Protein AF-0000000084943112 (afdb_homodimer)

Solvent-accessible surface area (backbone atoms only — not comparable to full-atom values): 21525 Å² total; per-residue (Å²): 88,54,39,65,51,36,35,39,49,42,51,51,49,50,42,55,72,47,22,72,34,68,64,53,42,39,44,71,73,56,63,49,53,71,65,59,50,51,32,38,61,69,67,76,38,84,74,54,70,71,45,49,50,56,57,50,65,76,37,45,71,48,45,45,46,49,47,51,51,49,10,54,41,13,54,76,34,66,77,33,38,75,39,42,49,58,51,50,53,50,48,50,51,41,45,51,57,57,46,68,73,44,88,56,45,48,78,44,80,41,72,56,71,80,45,91,87,43,34,40,72,63,33,23,31,43,36,41,34,39,48,61,89,40,84,91,60,51,44,40,48,75,48,77,37,71,78,46,54,63,77,76,49,41,88,40,73,63,28,48,49,46,42,70,62,26,62,67,54,44,45,50,55,52,47,57,66,54,66,67,70,60,68,77,70,80,73,74,76,76,75,80,124,88,53,38,63,50,36,36,40,49,41,51,51,50,53,42,55,72,46,22,72,36,70,63,53,42,39,44,73,72,58,63,49,52,70,66,58,51,52,32,37,59,70,67,75,38,85,75,54,71,71,46,48,50,58,58,50,65,77,36,46,71,49,44,44,45,50,46,50,52,50,10,54,42,14,55,76,34,66,77,34,39,75,40,41,49,59,50,49,52,50,48,51,51,40,45,50,56,56,45,68,74,44,88,57,44,47,79,44,80,41,72,56,71,80,45,91,87,44,33,40,71,61,33,24,31,42,36,40,34,39,48,60,88,40,86,89,59,53,45,41,48,75,48,77,37,71,80,47,55,62,75,77,50,41,89,42,73,62,27,49,49,45,42,69,63,28,62,66,55,43,47,51,54,54,46,57,66,56,66,65,70,59,69,77,70,79,72,73,76,75,77,78,124

Secondary structure (DSSP, 8-state):
--HHHHHHHHHHHHHHHHBS-HHHHHHHTS---HHHHHHHHTTSSPPPHHHHHHHHTTS-HHHHHHHHHHHHHHTT-HHHHH-HHHHHHHHHHHHHHHHHTSTTEEEEEEEPP--TTTB-SSEEEEEEEE-SS-GGG-EEEEEEEES--HHHH-SSHHHHHHHHH-HHHHHHHHHHHHGGG------------/--HHHHHHHHHHHHHHHHBS-HHHHHHHTS---HHHHHHHHTTSSPPPHHHHHHHHTTS-HHHHHHHHHHHHHHTT-HHHHH-HHHHHHHHHHHHHHHHHTSTTEEEEEEEPP--TTTB-SSEEEEEEEE-SS-GGG-EEEEEEEES--HHHH-SSHHHHHHHHH-HHHHHHHHHHHHTT-------------

Structure (mmCIF, N/CA/C/O backbone):
data_AF-0000000084943112-model_v1
#
loop_
_entity.id
_entity.type
_entity.pdbx_description
1 polymer 'HTH cro/C1-type domain-containing protein'
#
loop_
_atom_site.group_PDB
_atom_site.id
_atom_site.type_symbol
_atom_site.label_atom_id
_atom_site.label_alt_id
_atom_site.label_comp_id
_atom_site.label_asym_id
_atom_site.label_entity_id
_atom_site.label_seq_id
_atom_site.pdbx_PDB_ins_code
_atom_site.Cartn_x
_atom_site.Cartn_y
_atom_site.Cartn_z
_atom_site.occupancy
_atom_site.B_iso_or_equiv
_atom_site.auth_seq_id
_atom_site.auth_comp_id
_atom_site.auth_asym_id
_atom_site.auth_atom_id
_atom_site.pdbx_PDB_model_num
ATOM 1 N N . MET A 1 1 ? -3.369 -0.743 21.656 1 90.25 1 MET A N 1
ATOM 2 C CA . MET A 1 1 ? -4.16 0.123 20.797 1 90.25 1 MET A CA 1
ATOM 3 C C . MET A 1 1 ? -4.715 -0.659 19.609 1 90.25 1 MET A C 1
ATOM 5 O O . MET A 1 1 ? -4.016 -1.49 19.016 1 90.25 1 MET A O 1
ATOM 9 N N . LYS A 1 2 ? -5.93 -0.392 19.281 1 91.62 2 LYS A N 1
ATOM 10 C CA . LYS A 1 2 ? -6.523 -1.074 18.141 1 91.62 2 LYS A CA 1
ATOM 11 C C . LYS A 1 2 ? -6.031 -0.476 16.828 1 91.62 2 LYS A C 1
ATOM 13 O O . LYS A 1 2 ? -5.676 0.704 16.766 1 91.62 2 LYS A O 1
ATOM 18 N N . MET A 1 3 ? -6.07 -1.347 15.797 1 93.44 3 MET A N 1
ATOM 19 C CA . MET A 1 3 ? -5.602 -0.949 14.477 1 93.44 3 MET A CA 1
ATOM 20 C C . MET A 1 3 ? -6.328 0.305 13.992 1 93.44 3 MET A C 1
ATOM 22 O O . MET A 1 3 ? -5.695 1.24 13.5 1 93.44 3 MET A O 1
ATOM 26 N N . HIS A 1 4 ? -7.57 0.314 14.234 1 94.44 4 HIS A N 1
ATOM 27 C CA . HIS A 1 4 ? -8.359 1.449 13.766 1 94.44 4 HIS A CA 1
ATOM 28 C C . HIS A 1 4 ? -7.953 2.732 14.484 1 94.44 4 HIS A C 1
ATOM 30 O O . HIS A 1 4 ? -7.855 3.793 13.859 1 94.44 4 HIS A O 1
ATOM 36 N N . GLU A 1 5 ? -7.711 2.689 15.711 1 96.69 5 GLU A N 1
ATOM 37 C CA . GLU A 1 5 ? -7.312 3.857 16.5 1 96.69 5 GLU A CA 1
ATOM 38 C C . GLU A 1 5 ? -5.992 4.434 15.992 1 96.69 5 GLU A C 1
ATOM 40 O O . GLU A 1 5 ? -5.867 5.648 15.82 1 96.69 5 GLU A O 1
ATOM 45 N N . ALA A 1 6 ? -5.082 3.545 15.812 1 97.31 6 ALA A N 1
ATOM 46 C CA . ALA A 1 6 ? -3.783 3.977 15.297 1 97.31 6 ALA A CA 1
ATOM 47 C C . ALA A 1 6 ? -3.918 4.602 13.914 1 97.31 6 ALA A C 1
ATOM 49 O O . ALA A 1 6 ? -3.318 5.645 13.633 1 97.31 6 ALA A O 1
ATOM 50 N N . PHE A 1 7 ? -4.707 4.008 13.117 1 97.81 7 PHE A N 1
ATOM 51 C CA . PHE A 1 7 ? -4.934 4.496 11.766 1 97.81 7 PHE A CA 1
ATOM 52 C C . PHE A 1 7 ? -5.555 5.887 11.789 1 97.81 7 PHE A C 1
ATOM 54 O O . PHE A 1 7 ? -5.137 6.773 11.039 1 97.81 7 PHE A O 1
ATOM 61 N N . VAL A 1 8 ? -6.457 6.027 12.602 1 97.81 8 VAL A N 1
ATOM 62 C CA . VAL A 1 8 ? -7.156 7.305 12.727 1 97.81 8 VAL A CA 1
ATOM 63 C C . VAL A 1 8 ? -6.164 8.398 13.109 1 97.81 8 VAL A C 1
ATOM 65 O O . VAL A 1 8 ? -6.199 9.5 12.547 1 97.81 8 VAL A O 1
ATOM 68 N N . LEU A 1 9 ? -5.32 8.102 13.992 1 97 9 LEU A N 1
ATOM 69 C CA . LEU A 1 9 ? -4.336 9.086 14.422 1 97 9 LEU A CA 1
ATOM 70 C C . LEU A 1 9 ? -3.457 9.523 13.25 1 97 9 LEU A C 1
ATOM 72 O O . LEU A 1 9 ? -3.148 10.711 13.109 1 97 9 LEU A O 1
ATOM 76 N N . ILE A 1 10 ? -3.1 8.625 12.398 1 97.62 10 ILE A N 1
ATOM 77 C CA . ILE A 1 10 ? -2.26 8.93 11.25 1 97.62 10 ILE A CA 1
ATOM 78 C C . ILE A 1 10 ? -3.045 9.766 10.242 1 97.62 10 ILE A C 1
ATOM 80 O O . ILE A 1 10 ? -2.523 10.742 9.695 1 97.62 10 ILE A O 1
ATOM 84 N N . VAL A 1 11 ? -4.309 9.383 10.07 1 98 11 VAL A N 1
ATOM 85 C CA . VAL A 1 11 ? -5.164 10.117 9.141 1 98 11 VAL A CA 1
ATOM 86 C C . VAL A 1 11 ? -5.355 11.547 9.641 1 98 11 VAL A C 1
ATOM 88 O O . VAL A 1 11 ? -5.234 12.5 8.867 1 98 11 VAL A O 1
ATOM 91 N N . VAL A 1 12 ? -5.602 11.695 10.883 1 96.62 12 VAL A N 1
ATOM 92 C CA . VAL A 1 12 ? -5.824 13.016 11.461 1 96.62 12 VAL A CA 1
ATOM 93 C C . VAL A 1 12 ? -4.559 13.859 11.328 1 96.62 12 VAL A C 1
ATOM 95 O O . VAL A 1 12 ? -4.633 15.055 11.023 1 96.62 12 VAL A O 1
ATOM 98 N N . ASN A 1 13 ? -3.475 13.273 11.555 1 94.5 13 ASN A N 1
ATOM 99 C CA . ASN A 1 13 ? -2.219 13.984 11.359 1 94.5 13 ASN A CA 1
ATOM 100 C C . ASN A 1 13 ? -2.07 14.469 9.914 1 94.5 13 ASN A C 1
ATOM 102 O O . ASN A 1 13 ? -1.649 15.602 9.68 1 94.5 13 ASN A O 1
ATOM 106 N N . ALA A 1 14 ? -2.395 13.609 8.961 1 95.44 14 ALA A N 1
ATOM 107 C CA . ALA A 1 14 ? -2.322 13.984 7.555 1 95.44 14 ALA A CA 1
ATOM 108 C C . ALA A 1 14 ? -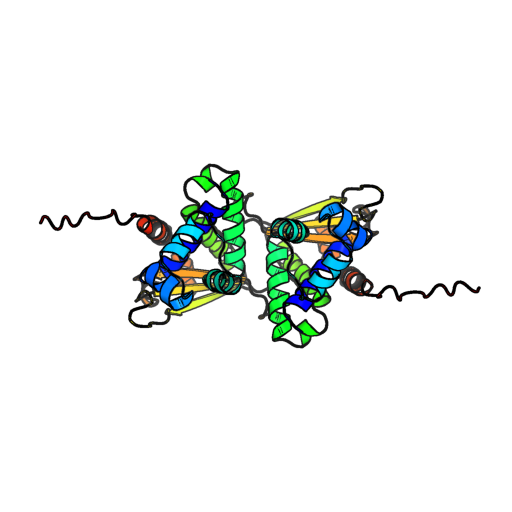3.25 15.156 7.254 1 95.44 14 ALA A C 1
ATOM 110 O O . ALA A 1 14 ? -2.895 16.047 6.484 1 95.44 14 ALA A O 1
ATOM 111 N N . ILE A 1 15 ? -4.383 15.133 7.805 1 94.62 15 ILE A N 1
ATOM 112 C CA . ILE A 1 15 ? -5.344 16.219 7.621 1 94.62 15 ILE A CA 1
ATOM 113 C C . ILE A 1 15 ? -4.766 17.516 8.172 1 94.62 15 ILE A C 1
ATOM 115 O O . ILE A 1 15 ? -4.824 18.562 7.512 1 94.62 15 ILE A O 1
ATOM 119 N N . ARG A 1 16 ? -4.176 17.438 9.25 1 90.31 16 ARG A N 1
ATOM 120 C CA . ARG A 1 16 ? -3.652 18.625 9.922 1 90.31 16 ARG A CA 1
ATOM 121 C C . ARG A 1 16 ? -2.463 19.203 9.164 1 90.31 16 ARG A C 1
ATOM 123 O O . ARG A 1 16 ? -2.172 20.406 9.273 1 90.31 16 ARG A O 1
ATOM 130 N N . GLU A 1 17 ? -1.794 18.406 8.477 1 87.94 17 GLU A N 1
ATOM 131 C CA . GLU A 1 17 ? -0.686 18.891 7.66 1 87.94 17 GLU A CA 1
ATOM 132 C C . GLU A 1 17 ? -1.191 19.672 6.445 1 87.94 17 GLU A C 1
ATOM 134 O O . GLU A 1 17 ? -0.454 20.453 5.859 1 87.94 17 GLU A O 1
ATOM 139 N N . ARG A 1 18 ? -2.438 19.484 6.086 1 89.94 18 ARG A N 1
ATOM 140 C CA . ARG A 1 18 ? -2.914 20 4.809 1 89.94 18 ARG A CA 1
ATOM 141 C C . ARG A 1 18 ? -4.031 21.016 5.016 1 89.94 18 ARG A C 1
ATOM 143 O O . ARG A 1 18 ? -4.164 21.969 4.242 1 89.94 18 ARG A O 1
ATOM 150 N N . TYR A 1 19 ? -4.785 20.766 5.992 1 90.56 19 TYR A N 1
ATOM 151 C CA . TYR A 1 19 ? -5.98 21.578 6.191 1 90.56 19 TYR A CA 1
ATOM 152 C C . TYR A 1 19 ? -5.875 22.406 7.465 1 90.56 19 TYR A C 1
ATOM 154 O O . TYR A 1 19 ? -5.113 22.062 8.375 1 90.56 19 TYR A O 1
ATOM 162 N N . LEU A 1 20 ? -6.707 23.453 7.547 1 88.38 20 LEU A N 1
ATOM 163 C CA . LEU A 1 20 ? -6.727 24.328 8.711 1 88.38 20 LEU A CA 1
ATOM 164 C C . LEU A 1 20 ? -7.242 23.594 9.945 1 88.38 20 LEU A C 1
ATOM 166 O O . LEU A 1 20 ? -6.789 23.844 11.062 1 88.38 20 LEU A O 1
ATOM 170 N N . SER A 1 21 ? -8.18 22.719 9.719 1 90.81 21 SER A N 1
ATOM 171 C CA . SER A 1 21 ? -8.758 21.938 10.805 1 90.81 21 SER A CA 1
ATOM 172 C C . SER A 1 21 ? -9.391 20.641 10.289 1 90.81 21 SER A C 1
ATOM 174 O O . SER A 1 21 ? -9.609 20.5 9.086 1 90.81 21 SER A O 1
ATOM 176 N N . GLU A 1 22 ? -9.633 19.719 11.211 1 95.19 22 GLU A N 1
ATOM 177 C CA . GLU A 1 22 ? -10.383 18.516 10.852 1 95.19 22 GLU A CA 1
ATOM 178 C C . GLU A 1 22 ? -11.766 18.875 10.312 1 95.19 22 GLU A C 1
ATOM 180 O O . GLU A 1 22 ? -12.266 18.234 9.383 1 95.19 22 GLU A O 1
ATOM 185 N N . LYS A 1 23 ? -12.352 19.875 10.922 1 95.12 23 LYS A N 1
ATOM 186 C CA . LYS A 1 23 ? -13.688 20.312 10.523 1 95.12 23 LYS A CA 1
ATOM 187 C C . LYS A 1 23 ? -13.703 20.766 9.062 1 95.12 23 LYS A C 1
ATOM 189 O O . LYS A 1 23 ? -14.625 20.422 8.32 1 95.12 23 LYS A O 1
ATOM 194 N N . ALA A 1 24 ? -12.742 21.547 8.742 1 93.81 24 ALA A N 1
ATOM 195 C CA . ALA A 1 24 ? -12.648 21.984 7.355 1 93.81 24 ALA A CA 1
ATOM 196 C C . ALA A 1 24 ? -12.594 20.797 6.406 1 93.81 24 ALA A C 1
ATOM 198 O O . ALA A 1 24 ? -13.219 20.812 5.344 1 93.81 24 ALA A O 1
ATOM 199 N N . PHE A 1 25 ? -11.906 19.766 6.777 1 96.62 25 PHE A N 1
ATOM 200 C CA . PHE A 1 25 ? -11.742 18.594 5.926 1 96.62 25 PHE A CA 1
ATOM 201 C C . PHE A 1 25 ? -13.039 17.812 5.832 1 96.62 25 PHE A C 1
ATOM 203 O O . PHE A 1 25 ? -13.547 17.562 4.734 1 96.62 25 PHE A O 1
ATOM 210 N N . TYR A 1 26 ? -13.664 17.422 7.008 1 97.56 26 TYR A N 1
ATOM 211 C CA . TYR A 1 26 ? -14.789 16.5 6.898 1 97.56 26 TYR A CA 1
ATOM 212 C C . TYR A 1 26 ? -16.031 17.219 6.383 1 97.56 26 TYR A C 1
ATOM 214 O O . TYR A 1 26 ? -16.938 16.578 5.832 1 97.56 26 TYR A O 1
ATOM 222 N N . THR A 1 27 ? -16.078 18.547 6.508 1 96.12 27 THR A N 1
ATOM 223 C CA . THR A 1 27 ? -17.219 19.281 5.973 1 96.12 27 THR A CA 1
ATOM 224 C C . THR A 1 27 ? -17.047 19.531 4.477 1 96.12 27 THR A C 1
ATOM 226 O O . THR A 1 27 ? -17.953 19.25 3.691 1 96.12 27 THR A O 1
ATOM 229 N N . GLN A 1 28 ? -15.898 19.922 4.09 1 93.69 28 GLN A N 1
ATOM 230 C CA . GLN A 1 28 ? -15.719 20.406 2.727 1 93.69 28 GLN A CA 1
ATOM 231 C C . GLN A 1 28 ? -15.336 19.266 1.786 1 93.69 28 GLN A C 1
ATOM 233 O O . GLN A 1 28 ? -15.695 19.281 0.606 1 93.69 28 GLN A O 1
ATOM 238 N N . GLU A 1 29 ? -14.57 18.328 2.27 1 95.56 29 GLU A N 1
ATOM 239 C CA . GLU A 1 29 ? -14.094 17.25 1.418 1 95.56 29 GLU A CA 1
ATOM 240 C C . GLU A 1 29 ? -15.016 16.031 1.506 1 95.56 29 GLU A C 1
ATOM 242 O O . GLU A 1 29 ? -15.375 15.445 0.483 1 95.56 29 GLU A O 1
ATOM 247 N N . LEU A 1 30 ? -15.391 15.734 2.73 1 96.88 30 LEU A N 1
ATOM 248 C CA . LEU A 1 30 ? -16.172 14.508 2.898 1 96.88 30 LEU A CA 1
ATOM 249 C C . LEU A 1 30 ? -17.656 14.805 2.854 1 96.88 30 LEU A C 1
ATOM 251 O O . LEU A 1 30 ? -18.469 13.922 2.545 1 96.88 30 LEU A O 1
ATOM 255 N N . GLY A 1 31 ? -18.047 16.016 3.24 1 97.19 31 GLY A N 1
ATOM 256 C CA . GLY A 1 31 ? -19.453 16.391 3.277 1 97.19 31 GLY A CA 1
ATOM 257 C C . GLY A 1 31 ? -20.219 15.695 4.375 1 97.19 31 GLY A C 1
ATOM 258 O O . GLY A 1 31 ? -21.391 15.328 4.184 1 97.19 31 GLY A O 1
ATOM 259 N N . ILE A 1 32 ? -19.578 15.461 5.441 1 97.81 32 ILE A N 1
ATOM 260 C CA . ILE A 1 32 ? -20.266 14.758 6.52 1 97.81 32 ILE A CA 1
ATOM 261 C C . ILE A 1 32 ? -20.328 15.648 7.762 1 97.81 32 ILE A C 1
ATOM 263 O O . ILE A 1 32 ? -19.656 16.672 7.824 1 97.81 32 ILE A O 1
ATOM 267 N N . SER A 1 33 ? -21.109 15.227 8.766 1 97.31 33 SER A N 1
ATOM 268 C CA . SER A 1 33 ? -21.266 15.977 10.016 1 97.31 33 SER A CA 1
ATOM 269 C C . SER A 1 33 ? -20.141 15.656 10.992 1 97.31 33 SER A C 1
ATOM 271 O O . SER A 1 33 ? -19.469 14.633 10.867 1 97.31 33 SER A O 1
ATOM 273 N N . GLY A 1 34 ? -19.984 16.547 11.992 1 97.38 34 GLY A N 1
ATOM 274 C CA . GLY A 1 34 ? -19.031 16.281 13.062 1 97.38 34 GLY A CA 1
ATOM 275 C C . GLY A 1 34 ? -19.344 15.008 13.828 1 97.38 34 GLY A C 1
ATOM 276 O O . GLY A 1 34 ? -18.422 14.297 14.25 1 97.38 34 GLY A O 1
ATOM 277 N N . GLN A 1 35 ? -20.578 14.766 13.938 1 97.19 35 GLN A N 1
ATOM 278 C CA . GLN A 1 35 ? -20.984 13.547 14.625 1 97.19 35 GLN A CA 1
ATOM 279 C C . GLN A 1 35 ? -20.531 12.305 13.859 1 97.19 35 GLN A C 1
ATOM 281 O O . GLN A 1 35 ? -20.016 11.359 14.453 1 97.19 35 GLN A O 1
ATOM 286 N N . SER A 1 36 ? -20.734 12.336 12.57 1 97.44 36 SER A N 1
ATOM 287 C CA . SER A 1 36 ? -20.297 11.219 11.742 1 97.44 36 SER A CA 1
ATOM 288 C C . SER A 1 36 ? -18.781 11.047 11.797 1 97.44 36 SER A C 1
ATOM 290 O O . SER A 1 36 ? -18.281 9.914 11.867 1 97.44 36 SER A O 1
ATOM 292 N N . TRP A 1 37 ? -18.109 12.117 11.836 1 98.19 37 TRP A N 1
ATOM 293 C CA . TRP A 1 37 ? -16.656 12.102 11.922 1 98.19 37 TRP A CA 1
ATOM 294 C C . TRP A 1 37 ? -16.188 11.492 13.242 1 98.19 37 TRP A C 1
ATOM 296 O O . TRP A 1 37 ? -15.328 10.609 13.258 1 98.19 37 TRP A O 1
ATOM 306 N N . THR A 1 38 ? -16.828 11.875 14.289 1 97.69 38 THR A N 1
ATOM 307 C CA . THR A 1 38 ? -16.5 11.383 15.625 1 97.69 38 THR A CA 1
ATOM 308 C C . THR A 1 38 ? -16.797 9.891 15.742 1 97.69 38 THR A C 1
ATOM 310 O O . THR A 1 38 ? -16.016 9.141 16.328 1 97.69 38 THR A O 1
ATOM 313 N N . ARG A 1 39 ? -17.812 9.492 15.141 1 97 39 ARG A N 1
ATOM 314 C CA . ARG A 1 39 ? -18.172 8.078 15.188 1 97 39 ARG A CA 1
ATOM 315 C C . ARG A 1 39 ? -17.172 7.23 14.43 1 97 39 ARG A C 1
ATOM 317 O O . ARG A 1 39 ? -16.844 6.117 14.844 1 97 39 ARG A O 1
ATOM 324 N N . TRP A 1 40 ? -16.719 7.762 13.297 1 97.5 40 TRP A N 1
ATOM 325 C CA . TRP A 1 40 ? -15.688 7.055 12.547 1 97.5 40 TRP A CA 1
ATOM 326 C C . TRP A 1 40 ? -14.391 6.961 13.352 1 97.5 40 TRP A C 1
ATOM 328 O O . TRP A 1 40 ? -13.797 5.887 13.461 1 97.5 40 TRP A O 1
ATOM 338 N N . LYS A 1 41 ? -14.016 8.062 13.945 1 97.5 41 LYS A N 1
ATOM 339 C CA . LYS A 1 41 ? -12.766 8.094 14.703 1 97.5 41 LYS A CA 1
ATOM 340 C C . LYS A 1 41 ? -12.805 7.105 15.867 1 97.5 41 LYS A C 1
ATOM 342 O O . LYS A 1 41 ? -11.789 6.477 16.188 1 97.5 41 LYS A O 1
ATOM 347 N N . ASN A 1 42 ? -14 6.91 16.359 1 96.19 42 ASN A N 1
ATOM 348 C CA . ASN A 1 42 ? -14.148 6.039 17.531 1 96.19 42 ASN A CA 1
ATOM 349 C C . ASN A 1 42 ? -14.359 4.586 17.109 1 96.19 42 ASN A C 1
ATOM 351 O O . ASN A 1 42 ? -14.469 3.701 17.969 1 96.19 42 ASN A O 1
ATOM 355 N N . GLY A 1 43 ? -14.484 4.359 15.906 1 94.5 43 GLY A N 1
ATOM 356 C CA . GLY A 1 43 ? -14.656 3.004 15.414 1 94.5 43 GLY A CA 1
ATOM 357 C C . GLY A 1 43 ? -16.078 2.5 15.539 1 94.5 43 GLY A C 1
ATOM 358 O O . GLY A 1 43 ? -16.328 1.295 15.469 1 94.5 43 GLY A O 1
ATOM 359 N N . GLU A 1 44 ? -17 3.34 15.703 1 94.06 44 GLU A N 1
ATOM 360 C CA . GLU A 1 44 ? -18.406 2.965 15.906 1 94.06 44 GLU A CA 1
ATOM 361 C C . GLU A 1 44 ? -19.094 2.713 14.57 1 94.06 44 GLU A C 1
ATOM 363 O O . GLU A 1 44 ? -20.016 1.884 14.492 1 94.06 44 GLU A O 1
ATOM 368 N N . ARG A 1 45 ? -18.719 3.531 13.641 1 92.56 45 ARG A N 1
ATOM 369 C CA . ARG A 1 45 ? -19.312 3.424 12.312 1 92.56 45 ARG A CA 1
ATOM 370 C C . ARG A 1 45 ? -18.297 3.725 11.227 1 92.56 45 ARG A C 1
ATOM 372 O O . ARG A 1 45 ? -17.562 4.707 11.312 1 92.56 45 ARG A O 1
ATOM 379 N N . GLY A 1 46 ? -18.406 2.891 10.25 1 91.81 46 GLY A N 1
ATOM 380 C CA . GLY A 1 46 ? -17.516 3.133 9.125 1 91.81 46 GLY A CA 1
ATOM 381 C C . GLY A 1 46 ? -17.984 4.262 8.227 1 91.81 46 GLY A C 1
ATOM 382 O O . GLY A 1 46 ? -19.125 4.719 8.344 1 91.81 46 GLY A O 1
ATOM 383 N N . LEU A 1 47 ? -17.047 4.754 7.371 1 94.44 47 LEU A N 1
ATOM 384 C CA . LEU A 1 47 ? -17.391 5.727 6.34 1 94.44 47 LEU A CA 1
ATOM 385 C C . LEU A 1 47 ? -17.766 5.023 5.039 1 94.44 47 LEU A C 1
ATOM 387 O O . LEU A 1 47 ? -17.422 3.859 4.832 1 94.44 47 LEU A O 1
ATOM 391 N N . LYS A 1 48 ? -18.5 5.789 4.23 1 91.44 48 LYS A N 1
ATOM 392 C CA . LYS A 1 48 ? -18.812 5.281 2.898 1 91.44 48 LYS A CA 1
ATOM 393 C C . LYS A 1 48 ? -17.547 5.133 2.062 1 91.44 48 LYS A C 1
ATOM 395 O O . LYS A 1 48 ? -16.547 5.812 2.314 1 91.44 48 LYS A O 1
ATOM 400 N N . SER A 1 49 ? -17.625 4.285 1.019 1 87.12 49 SER A N 1
ATOM 401 C CA . SER A 1 49 ? -16.484 3.998 0.161 1 87.12 49 SER A CA 1
ATOM 402 C C . SER A 1 49 ? -15.945 5.27 -0.483 1 87.12 49 SER A C 1
ATOM 404 O O . SER A 1 49 ? -14.727 5.465 -0.559 1 87.12 49 SER A O 1
ATOM 406 N N . GLU A 1 50 ? -16.812 6.086 -0.863 1 92.19 50 GLU A N 1
ATOM 407 C CA . GLU A 1 50 ? -16.406 7.328 -1.509 1 92.19 50 GLU A CA 1
ATOM 408 C C . GLU A 1 50 ? -15.602 8.211 -0.553 1 92.19 50 GLU A C 1
ATOM 410 O O . GLU A 1 50 ? -14.625 8.844 -0.955 1 92.19 50 GLU A O 1
ATOM 415 N N . ASN A 1 51 ? -16.031 8.266 0.691 1 95.88 51 ASN A N 1
ATOM 416 C CA . ASN A 1 51 ? -15.328 9.055 1.699 1 95.88 51 ASN A CA 1
ATOM 417 C C . ASN A 1 51 ? -13.961 8.453 2.033 1 95.88 51 ASN A C 1
ATOM 419 O O . ASN A 1 51 ? -12.977 9.18 2.186 1 95.88 51 ASN A O 1
ATOM 423 N N . MET A 1 52 ? -13.945 7.152 2.096 1 94 52 MET A N 1
ATOM 424 C CA . MET A 1 52 ? -12.672 6.5 2.373 1 94 52 MET A CA 1
ATOM 425 C C . MET A 1 52 ? -11.68 6.742 1.238 1 94 52 MET A C 1
ATOM 427 O O . MET A 1 52 ? -10.477 6.867 1.477 1 94 52 MET A O 1
ATOM 431 N N . GLN A 1 53 ? -12.172 6.793 0.084 1 92.94 53 GLN A N 1
ATOM 432 C CA . GLN A 1 53 ? -11.32 7.109 -1.056 1 92.94 53 GLN A CA 1
ATOM 433 C C . GLN A 1 53 ? -10.711 8.5 -0.916 1 92.94 53 GLN A C 1
ATOM 435 O O . GLN A 1 53 ? -9.531 8.703 -1.192 1 92.94 53 GLN A O 1
ATOM 440 N N . LYS A 1 54 ? -11.516 9.445 -0.477 1 96.44 54 LYS A N 1
ATOM 441 C CA . LYS A 1 54 ? -11.016 10.797 -0.267 1 96.44 54 LYS A CA 1
ATOM 442 C C . LYS A 1 54 ? -9.961 10.836 0.832 1 96.44 54 LYS A C 1
ATOM 444 O O . LYS A 1 54 ? -8.977 11.578 0.735 1 96.44 54 LYS A O 1
ATOM 449 N N . ILE A 1 55 ? -10.117 10.055 1.819 1 97.56 55 ILE A N 1
ATOM 450 C CA . ILE A 1 55 ? -9.125 9.953 2.881 1 97.56 55 ILE A CA 1
ATOM 451 C C . ILE A 1 55 ? -7.836 9.359 2.32 1 97.56 55 ILE A C 1
ATOM 453 O O . ILE A 1 55 ? -6.738 9.836 2.619 1 97.56 55 ILE A O 1
ATOM 457 N N . SER A 1 56 ? -7.98 8.328 1.501 1 96.88 56 SER A N 1
ATOM 458 C CA . SER A 1 56 ? -6.797 7.695 0.931 1 96.88 56 SER A CA 1
ATOM 459 C C . SER A 1 56 ? -6.004 8.672 0.077 1 96.88 56 SER A C 1
ATOM 461 O O . SER A 1 56 ? -4.777 8.578 -0.015 1 96.88 56 SER A O 1
ATOM 463 N N . MET A 1 57 ? -6.668 9.68 -0.44 1 95.81 57 MET A N 1
ATOM 464 C CA . MET A 1 57 ? -6.027 10.641 -1.338 1 95.81 57 MET A CA 1
ATOM 465 C C . MET A 1 57 ? -5.156 11.617 -0.557 1 95.81 57 MET A C 1
ATOM 467 O O . MET A 1 57 ? -4.387 12.375 -1.147 1 95.81 57 MET A O 1
ATOM 471 N N . LEU A 1 58 ? -5.242 11.578 0.749 1 96.62 58 LEU A N 1
ATOM 472 C CA . LEU A 1 58 ? -4.328 12.352 1.582 1 96.62 58 LEU A CA 1
ATOM 473 C C . LEU A 1 58 ? -2.914 11.789 1.511 1 96.62 58 LEU A C 1
ATOM 475 O O . LEU A 1 58 ? -1.957 12.445 1.919 1 96.62 58 LEU A O 1
ATOM 479 N N . PHE A 1 59 ? -2.793 10.57 0.993 1 97.69 59 PHE A N 1
ATOM 480 C CA . PHE A 1 59 ? -1.541 9.828 0.955 1 97.69 59 PHE A CA 1
ATOM 481 C C . PHE A 1 59 ? -1.184 9.438 -0.475 1 97.69 59 PHE A C 1
ATOM 483 O O . PHE A 1 59 ? -2.068 9.281 -1.319 1 97.69 59 PHE A O 1
ATOM 490 N N . THR A 1 60 ? 0.128 9.367 -0.745 1 97.31 60 THR A N 1
ATOM 491 C CA . THR A 1 60 ? 0.509 8.586 -1.92 1 97.31 60 THR A CA 1
ATOM 492 C C . THR A 1 60 ? 0.188 7.109 -1.722 1 97.31 60 THR A C 1
ATOM 494 O O . THR A 1 60 ? -0.08 6.676 -0.6 1 97.31 60 THR A O 1
ATOM 497 N N . ASP A 1 61 ? 0.217 6.332 -2.754 1 97.06 61 ASP A N 1
ATOM 498 C CA . ASP A 1 61 ? -0.058 4.902 -2.637 1 97.06 61 ASP A CA 1
ATOM 499 C C . ASP A 1 61 ? 0.87 4.246 -1.616 1 97.06 61 ASP A C 1
ATOM 501 O O . ASP A 1 61 ? 0.425 3.453 -0.785 1 97.06 61 ASP A O 1
ATOM 505 N N . TYR A 1 62 ? 2.1 4.594 -1.712 1 98.12 62 TYR A N 1
ATOM 506 C CA . TYR A 1 62 ? 3.084 3.994 -0.816 1 98.12 62 TYR A CA 1
ATOM 507 C C . TYR A 1 62 ? 2.836 4.414 0.627 1 98.12 62 TYR A C 1
ATOM 509 O O . TYR A 1 62 ? 2.918 3.594 1.543 1 98.12 62 TYR A O 1
ATOM 517 N N . GLU A 1 63 ? 2.535 5.652 0.798 1 98.06 63 GLU A N 1
ATOM 518 C CA . GLU A 1 63 ? 2.268 6.164 2.141 1 98.06 63 GLU A CA 1
ATOM 519 C C . GLU A 1 63 ? 1.01 5.531 2.729 1 98.06 63 GLU A C 1
ATOM 521 O O . GLU A 1 63 ? 0.932 5.301 3.938 1 98.06 63 GLU A O 1
ATOM 526 N N . TRP A 1 64 ? 0.081 5.344 1.875 1 98.19 64 TRP A N 1
ATOM 527 C CA . TRP A 1 64 ? -1.146 4.684 2.307 1 98.19 64 TRP A CA 1
ATOM 528 C C . TRP A 1 64 ? -0.857 3.27 2.801 1 98.19 64 TRP A C 1
ATOM 530 O O . TRP A 1 64 ? -1.329 2.869 3.867 1 98.19 64 TRP A O 1
ATOM 540 N N . MET A 1 65 ? -0.071 2.578 2.08 1 97.75 65 MET A N 1
ATOM 541 C CA . MET A 1 65 ? 0.359 1.246 2.496 1 97.75 65 MET A CA 1
ATOM 542 C C . MET A 1 65 ? 1.119 1.309 3.818 1 97.75 65 MET A C 1
ATOM 544 O O . MET A 1 65 ? 0.862 0.516 4.723 1 97.75 65 MET A O 1
ATOM 548 N N . LEU A 1 66 ? 1.997 2.258 3.965 1 97.5 66 LEU A N 1
ATOM 549 C CA . LEU A 1 66 ? 2.809 2.422 5.168 1 97.5 66 LEU A CA 1
ATOM 550 C C . LEU A 1 66 ? 1.93 2.713 6.379 1 97.5 66 LEU A C 1
ATOM 552 O O . LEU A 1 66 ? 2.143 2.148 7.453 1 97.5 66 LEU A O 1
ATOM 556 N N . ALA A 1 67 ? 0.915 3.547 6.176 1 97.69 67 ALA A N 1
ATOM 557 C CA . ALA A 1 67 ? -0.011 3.881 7.254 1 97.69 67 ALA A CA 1
ATOM 558 C C . ALA A 1 67 ? -0.727 2.635 7.77 1 97.69 67 ALA A C 1
ATOM 560 O O . ALA A 1 67 ? -0.858 2.443 8.977 1 97.69 67 ALA A O 1
ATOM 561 N N . HIS A 1 68 ? -1.123 1.809 6.855 1 96.25 68 HIS A N 1
ATOM 562 C CA . HIS A 1 68 ? -1.812 0.583 7.246 1 96.25 68 HIS A CA 1
ATOM 563 C C . HIS A 1 68 ? -0.864 -0.378 7.957 1 96.25 68 HIS A C 1
ATOM 565 O O . HIS A 1 68 ? -1.251 -1.034 8.922 1 96.25 68 HIS A O 1
ATOM 571 N N . LYS A 1 69 ? 0.323 -0.432 7.48 1 95.88 69 LYS A N 1
ATOM 572 C CA . LYS A 1 69 ? 1.319 -1.293 8.109 1 95.88 69 LYS A CA 1
ATOM 573 C C . LYS A 1 69 ? 1.562 -0.883 9.562 1 95.88 69 LYS A C 1
ATOM 575 O O . LYS A 1 69 ? 1.594 -1.731 10.453 1 95.88 69 LYS A O 1
ATOM 580 N N . ILE A 1 70 ? 1.695 0.354 9.734 1 96.38 70 ILE A N 1
ATOM 581 C CA . ILE A 1 70 ? 1.963 0.872 11.07 1 96.38 70 ILE A CA 1
ATOM 582 C C . ILE A 1 70 ? 0.751 0.633 11.969 1 96.38 70 ILE A C 1
ATOM 584 O O . ILE A 1 70 ? 0.898 0.247 13.133 1 96.38 70 ILE A O 1
ATOM 588 N N . ALA A 1 71 ? -0.431 0.889 11.43 1 96.88 71 ALA A N 1
ATOM 589 C CA . ALA A 1 71 ? -1.651 0.661 12.195 1 96.88 71 ALA A CA 1
ATOM 590 C C . ALA A 1 71 ? -1.748 -0.792 12.656 1 96.88 71 ALA A C 1
ATOM 592 O O . ALA A 1 71 ? -2.098 -1.065 13.805 1 96.88 71 ALA A O 1
ATOM 593 N N . ARG A 1 72 ? -1.408 -1.677 11.797 1 95.19 72 ARG A N 1
ATOM 594 C CA . ARG A 1 72 ? -1.426 -3.094 12.141 1 95.19 72 ARG A CA 1
ATOM 595 C C . ARG A 1 72 ? -0.386 -3.412 13.211 1 95.19 72 ARG A C 1
ATOM 597 O O . ARG A 1 72 ? -0.664 -4.156 14.156 1 95.19 72 ARG A O 1
ATOM 604 N N . ASN A 1 73 ? 0.788 -2.826 13.055 1 94.62 73 ASN A N 1
ATOM 605 C CA . ASN A 1 73 ? 1.864 -3.07 14.008 1 94.62 73 ASN A CA 1
ATOM 606 C C . ASN A 1 73 ? 1.53 -2.506 15.383 1 94.62 73 ASN A C 1
ATOM 608 O O . ASN A 1 73 ? 2.006 -3.016 16.406 1 94.62 73 ASN A O 1
ATOM 612 N N . ALA A 1 74 ? 0.715 -1.466 15.359 1 96.12 74 ALA A N 1
ATOM 613 C CA . ALA A 1 74 ? 0.321 -0.851 16.625 1 96.12 74 ALA A CA 1
ATOM 614 C C . ALA A 1 74 ? -0.469 -1.83 17.484 1 96.12 74 ALA A C 1
ATOM 616 O O . ALA A 1 74 ? -0.519 -1.687 18.703 1 96.12 74 ALA A O 1
ATOM 617 N N . GLU A 1 75 ? -1.021 -2.805 16.875 1 94.81 75 GLU A N 1
ATOM 618 C CA . GLU A 1 75 ? -1.791 -3.801 17.625 1 94.81 75 GLU A CA 1
ATOM 619 C C . GLU A 1 75 ? -0.874 -4.766 18.359 1 94.81 75 GLU A C 1
ATOM 621 O O . GLU A 1 75 ? -1.261 -5.336 19.391 1 94.81 75 GLU A O 1
ATOM 626 N N . VAL A 1 76 ? 0.348 -4.895 17.891 1 93.62 76 VAL A N 1
ATOM 627 C CA . VAL A 1 76 ? 1.162 -5.984 18.422 1 93.62 76 VAL A CA 1
ATOM 628 C C . VAL A 1 76 ? 2.443 -5.422 19.031 1 93.62 76 VAL A C 1
ATOM 630 O O . VAL A 1 76 ? 3.105 -6.094 19.828 1 93.62 76 VAL A O 1
ATOM 633 N N . LEU A 1 77 ? 2.863 -4.273 18.688 1 93.94 77 LEU A N 1
ATOM 634 C CA . LEU A 1 77 ? 4.09 -3.658 19.188 1 93.94 77 LEU A CA 1
ATOM 635 C C . LEU A 1 77 ? 3.779 -2.459 20.078 1 93.94 77 LEU A C 1
ATOM 637 O O . LEU A 1 77 ? 3.355 -1.411 19.578 1 93.94 77 LEU A O 1
ATOM 641 N N . PRO A 1 78 ? 4.016 -2.602 21.266 1 94.75 78 PRO A N 1
ATOM 642 C CA . PRO A 1 78 ? 3.672 -1.537 22.219 1 94.75 78 PRO A CA 1
ATOM 643 C C . PRO A 1 78 ? 4.348 -0.209 21.875 1 94.75 78 PRO A C 1
ATOM 645 O O . PRO A 1 78 ? 3.76 0.855 22.094 1 94.75 78 PRO A O 1
ATOM 648 N N . GLU A 1 79 ? 5.539 -0.281 21.391 1 91 79 GLU A N 1
ATOM 649 C CA . GLU A 1 79 ? 6.27 0.938 21.062 1 91 79 GLU A CA 1
ATOM 650 C C . GLU A 1 79 ? 5.574 1.7 19.938 1 91 79 GLU A C 1
ATOM 652 O O . GLU A 1 79 ? 5.629 2.93 19.875 1 91 79 GLU A O 1
ATOM 657 N N . VAL A 1 80 ? 4.957 0.986 19.078 1 93.69 80 VAL A N 1
ATOM 658 C CA . VAL A 1 80 ? 4.223 1.601 17.984 1 93.69 80 VAL A CA 1
ATOM 659 C C . VAL A 1 80 ? 2.869 2.104 18.484 1 93.69 80 VAL A C 1
ATOM 661 O O . VAL A 1 80 ? 2.43 3.195 18.109 1 93.69 80 VAL A O 1
ATOM 664 N N . ALA A 1 81 ? 2.318 1.351 19.359 1 95.38 81 ALA A N 1
ATOM 665 C CA . ALA A 1 81 ? 1.012 1.691 19.922 1 95.38 81 ALA A CA 1
ATOM 666 C C . ALA A 1 81 ? 1.075 2.996 20.719 1 95.38 81 ALA A C 1
ATOM 668 O O . ALA A 1 81 ? 0.103 3.754 20.75 1 95.38 81 ALA A O 1
ATOM 669 N N . SER A 1 82 ? 2.18 3.258 21.281 1 94.88 82 SER A N 1
ATOM 670 C CA . SER A 1 82 ? 2.322 4.43 22.141 1 94.88 82 SER A CA 1
ATOM 671 C C . SER A 1 82 ? 2.26 5.719 21.328 1 94.88 82 SER A C 1
ATOM 673 O O . SER A 1 82 ? 1.81 6.75 21.828 1 94.88 82 SER A O 1
ATOM 675 N N . ASP A 1 83 ? 2.764 5.715 20.094 1 94.88 83 ASP A N 1
ATOM 676 C CA . ASP A 1 83 ? 2.734 6.891 19.234 1 94.88 83 ASP A CA 1
ATOM 677 C C . ASP A 1 83 ? 2.846 6.492 17.766 1 94.88 83 ASP A C 1
ATOM 679 O O . ASP A 1 83 ? 3.898 6.668 17.141 1 94.88 83 ASP A O 1
ATOM 683 N N . PRO A 1 84 ? 1.739 6.062 17.203 1 95.5 84 PRO A N 1
ATOM 684 C CA . PRO A 1 84 ? 1.776 5.602 15.805 1 95.5 84 PRO A CA 1
ATOM 685 C C . PRO A 1 84 ? 2.139 6.715 14.828 1 95.5 84 PRO A C 1
ATOM 687 O O . PRO A 1 84 ? 2.727 6.445 13.773 1 95.5 84 PRO A O 1
ATOM 690 N N . VAL A 1 85 ? 1.84 7.934 15.18 1 94.5 85 VAL A N 1
ATOM 691 C CA . VAL A 1 85 ? 2.146 9.055 14.297 1 94.5 85 VAL A CA 1
ATOM 692 C C . VAL A 1 85 ? 3.658 9.266 14.227 1 94.5 85 VAL A C 1
ATOM 694 O O . VAL A 1 85 ? 4.227 9.406 13.141 1 94.5 85 VAL A O 1
ATOM 697 N N . ALA A 1 86 ? 4.277 9.25 15.359 1 89.75 86 ALA A N 1
ATOM 698 C CA . ALA A 1 86 ? 5.73 9.391 15.398 1 89.75 86 ALA A CA 1
ATOM 699 C C . ALA A 1 86 ? 6.414 8.273 14.625 1 89.75 86 ALA A C 1
ATOM 701 O O . ALA A 1 86 ? 7.383 8.516 13.898 1 89.75 86 ALA A O 1
ATOM 702 N N . GLU A 1 87 ? 5.957 7.082 14.812 1 92.06 87 GLU A N 1
ATOM 703 C CA . GLU A 1 87 ? 6.512 5.949 14.07 1 92.06 87 GLU A CA 1
ATOM 704 C C . GLU A 1 87 ? 6.344 6.133 12.57 1 92.06 87 GLU A C 1
ATOM 706 O O . GLU A 1 87 ? 7.266 5.859 11.797 1 92.06 87 GLU A O 1
ATOM 711 N N . TYR A 1 88 ? 5.164 6.617 12.18 1 95 88 TYR A N 1
ATOM 712 C CA . TYR A 1 88 ? 4.871 6.852 10.766 1 95 88 TYR A CA 1
ATOM 713 C C . TYR A 1 88 ? 5.816 7.887 10.18 1 95 88 TYR A C 1
ATOM 715 O O . TYR A 1 88 ? 6.398 7.672 9.109 1 95 88 TYR A O 1
ATOM 723 N N . LEU A 1 89 ? 5.992 8.906 10.82 1 90.19 89 LEU A N 1
ATOM 724 C CA . LEU A 1 89 ? 6.852 9.984 10.344 1 90.19 89 LEU A CA 1
ATOM 725 C C . LEU A 1 89 ? 8.312 9.547 10.32 1 90.19 89 LEU A C 1
ATOM 727 O O . LEU A 1 89 ? 9.039 9.844 9.367 1 90.19 89 LEU A O 1
ATOM 731 N N . ARG A 1 90 ? 8.68 8.883 11.312 1 88.19 90 ARG A N 1
ATOM 732 C CA . ARG A 1 90 ? 10.047 8.367 11.383 1 88.19 90 ARG A CA 1
ATOM 733 C C . ARG A 1 90 ? 10.344 7.445 10.203 1 88.19 90 ARG A C 1
ATOM 735 O O . ARG A 1 90 ? 11.375 7.578 9.547 1 88.19 90 ARG A O 1
ATOM 742 N N . LEU A 1 91 ? 9.516 6.551 9.977 1 91.75 91 LEU A N 1
ATOM 743 C CA . LEU A 1 91 ? 9.719 5.598 8.891 1 91.75 91 LEU A CA 1
ATOM 744 C C . LEU A 1 91 ? 9.711 6.301 7.539 1 91.75 91 LEU A C 1
ATOM 746 O O . LEU A 1 91 ? 10.484 5.953 6.645 1 91.75 91 LEU A O 1
ATOM 750 N N . LYS A 1 92 ? 8.773 7.199 7.449 1 92.06 92 LYS A N 1
ATOM 751 C CA . LYS A 1 92 ? 8.727 7.984 6.223 1 92.06 92 LYS A CA 1
ATOM 752 C C . LYS A 1 92 ? 10.086 8.609 5.918 1 92.06 92 LYS A C 1
ATOM 754 O O . LYS A 1 92 ? 10.578 8.516 4.793 1 92.06 92 LYS A O 1
ATOM 759 N N . VAL A 1 93 ? 10.656 9.195 6.832 1 86.62 93 VAL A N 1
ATOM 760 C CA . VAL A 1 93 ? 11.945 9.859 6.668 1 86.62 93 VAL A CA 1
ATOM 761 C C . VAL A 1 93 ? 13.031 8.812 6.398 1 86.62 93 VAL A C 1
ATOM 763 O O . VAL A 1 93 ? 13.883 9.008 5.523 1 86.62 93 VAL A O 1
ATOM 766 N N . GLN A 1 94 ? 13.008 7.785 7.113 1 87.5 94 GLN A N 1
ATOM 767 C CA . GLN A 1 94 ? 14 6.727 6.953 1 87.5 94 GLN A CA 1
ATOM 768 C C . GLN A 1 94 ? 13.961 6.148 5.539 1 87.5 94 GLN A C 1
ATOM 770 O O . GLN A 1 94 ? 15.008 5.949 4.922 1 87.5 94 GLN A O 1
ATOM 775 N N . ILE A 1 95 ? 12.828 5.852 5.086 1 91.75 95 ILE A N 1
ATOM 776 C CA . ILE A 1 95 ? 12.656 5.277 3.756 1 91.75 95 ILE A CA 1
ATOM 777 C C . ILE A 1 95 ? 13.07 6.297 2.697 1 91.75 95 ILE A C 1
ATOM 779 O O . ILE A 1 95 ? 13.781 5.961 1.746 1 91.75 95 ILE A O 1
ATOM 783 N N . ALA A 1 96 ? 12.641 7.52 2.891 1 88.56 96 ALA A N 1
ATOM 784 C CA . ALA A 1 96 ? 13.047 8.586 1.985 1 88.56 96 ALA A CA 1
ATOM 785 C C . ALA A 1 96 ? 14.57 8.688 1.913 1 88.56 96 ALA A C 1
ATOM 787 O O . ALA A 1 96 ? 15.141 8.82 0.826 1 88.56 96 ALA A O 1
ATOM 788 N N . ASN A 1 97 ? 15.164 8.57 2.994 1 84.44 97 ASN A N 1
ATOM 789 C CA . ASN A 1 97 ? 16.625 8.633 3.062 1 84.44 97 ASN A CA 1
ATOM 790 C C . ASN A 1 97 ? 17.266 7.477 2.301 1 84.44 97 ASN A C 1
ATOM 792 O O . ASN A 1 97 ? 18.312 7.648 1.678 1 84.44 97 ASN A O 1
ATOM 796 N N . HIS A 1 98 ? 16.703 6.426 2.416 1 86.5 98 HIS A N 1
ATOM 797 C CA . HIS A 1 98 ? 17.203 5.27 1.677 1 86.5 98 HIS A CA 1
ATOM 798 C C . HIS A 1 98 ? 17.047 5.465 0.173 1 86.5 98 HIS A C 1
ATOM 800 O O . HIS A 1 98 ? 17.969 5.176 -0.596 1 86.5 98 HIS A O 1
ATOM 806 N N . TRP A 1 99 ? 15.875 5.973 -0.237 1 88.88 99 TRP A N 1
ATOM 807 C CA . TRP A 1 99 ? 15.586 6.152 -1.655 1 88.88 99 TRP A CA 1
ATOM 808 C C . TRP A 1 99 ? 16.531 7.168 -2.281 1 88.88 99 TRP A C 1
ATOM 810 O O . TRP A 1 99 ? 17.047 6.953 -3.383 1 88.88 99 TRP A O 1
ATOM 820 N N . ILE A 1 100 ? 16.828 8.188 -1.6 1 84.56 100 ILE A N 1
ATOM 821 C CA . ILE A 1 100 ? 17.547 9.312 -2.174 1 84.56 100 ILE A CA 1
ATOM 822 C C . ILE A 1 100 ? 18.984 8.898 -2.48 1 84.56 100 ILE A C 1
ATOM 824 O O . ILE A 1 100 ? 19.656 9.539 -3.291 1 84.56 100 ILE A O 1
ATOM 828 N N . ARG A 1 101 ? 19.375 7.836 -1.971 1 81.06 101 ARG A N 1
ATOM 829 C CA . ARG A 1 101 ? 20.75 7.359 -2.172 1 81.06 101 ARG A CA 1
ATOM 830 C C . ARG A 1 101 ? 20.828 6.457 -3.398 1 81.06 101 ARG A C 1
ATOM 832 O O . ARG A 1 101 ? 21.922 6.031 -3.785 1 81.06 101 ARG A O 1
ATOM 839 N N . GLN A 1 102 ? 19.75 6.289 -4.059 1 82 102 GLN A N 1
ATOM 840 C CA . GLN A 1 102 ? 19.719 5.406 -5.215 1 82 102 GLN A CA 1
ATOM 841 C C . GLN A 1 102 ? 19.75 6.199 -6.52 1 82 102 GLN A C 1
ATOM 843 O O . GLN A 1 102 ? 19.5 7.406 -6.52 1 82 102 GLN A O 1
ATOM 848 N N . GLU A 1 103 ? 20.062 5.543 -7.684 1 76.75 103 GLU A N 1
ATOM 849 C CA . GLU A 1 103 ? 20.219 6.203 -8.977 1 76.75 103 GLU A CA 1
ATOM 850 C C . GLU A 1 103 ? 18.859 6.508 -9.594 1 76.75 103 GLU A C 1
ATOM 852 O O . GLU A 1 103 ? 18.703 7.492 -10.32 1 76.75 103 GLU A O 1
ATOM 857 N N . ASN A 1 104 ? 17.906 5.777 -9.352 1 82.62 104 ASN A N 1
ATOM 858 C CA . ASN A 1 104 ? 16.609 5.934 -10.008 1 82.62 104 ASN A CA 1
ATOM 859 C C . ASN A 1 104 ? 15.609 6.641 -9.109 1 82.62 104 ASN A C 1
ATOM 861 O O . ASN A 1 104 ? 14.469 6.199 -8.984 1 82.62 104 ASN A O 1
ATOM 865 N N . VAL A 1 105 ? 16.078 7.812 -8.516 1 88.12 105 VAL A N 1
ATOM 866 C CA . VAL A 1 105 ? 15.219 8.555 -7.602 1 88.12 105 VAL A CA 1
ATOM 867 C C . VAL A 1 105 ? 15.102 10 -8.062 1 88.12 105 VAL A C 1
ATOM 869 O O . VAL A 1 105 ? 16.094 10.609 -8.477 1 88.12 105 VAL A O 1
ATOM 872 N N . ARG A 1 106 ? 13.906 10.492 -8.055 1 88.25 106 ARG A N 1
ATOM 873 C CA . ARG A 1 106 ? 13.641 11.898 -8.359 1 88.25 106 ARG A CA 1
ATOM 874 C C . ARG A 1 106 ? 13.211 12.656 -7.109 1 88.25 106 ARG A C 1
ATOM 876 O O . ARG A 1 106 ? 12.391 12.164 -6.328 1 88.25 106 ARG A O 1
ATOM 883 N N . VAL A 1 107 ? 13.805 13.812 -6.914 1 85.88 107 VAL A N 1
ATOM 884 C CA . VAL A 1 107 ? 13.484 14.672 -5.777 1 85.88 107 VAL A CA 1
ATOM 885 C C . VAL A 1 107 ? 12.992 16.031 -6.277 1 85.88 107 VAL A C 1
ATOM 887 O O . VAL A 1 107 ? 13.648 16.672 -7.098 1 85.88 107 VAL A O 1
ATOM 890 N N . GLU A 1 108 ? 11.781 16.328 -5.812 1 83.44 108 GLU A N 1
ATOM 891 C CA . GLU A 1 108 ? 11.195 17.594 -6.266 1 83.44 108 GLU A CA 1
ATOM 892 C C . GLU A 1 108 ? 10.594 18.375 -5.098 1 83.44 108 GLU A C 1
ATOM 894 O O . GLU A 1 108 ? 10.055 17.781 -4.16 1 83.44 108 GLU A O 1
ATOM 899 N N . TRP A 1 109 ? 10.641 19.641 -5.289 1 80.5 109 TRP A N 1
ATOM 900 C CA . TRP A 1 109 ? 9.938 20.531 -4.371 1 80.5 109 TRP A CA 1
ATOM 901 C C . TRP A 1 109 ? 8.648 21.047 -4.992 1 80.5 109 TRP A C 1
ATOM 903 O O . TRP A 1 109 ? 8.617 21.391 -6.184 1 80.5 109 TRP A O 1
ATOM 913 N N . LYS A 1 110 ? 7.703 21 -4.098 1 80.44 110 LYS A N 1
ATOM 914 C CA . LYS A 1 110 ? 6.43 21.562 -4.516 1 80.44 110 LYS A CA 1
ATOM 915 C C . LYS A 1 110 ? 5.875 22.516 -3.455 1 80.44 110 LYS A C 1
ATOM 917 O O . LYS A 1 110 ? 6.18 22.375 -2.27 1 80.44 110 LYS A O 1
ATOM 922 N N . THR A 1 111 ? 5.281 23.562 -3.982 1 76.75 111 THR A N 1
ATOM 923 C CA . THR A 1 111 ? 4.512 24.422 -3.08 1 76.75 111 THR A CA 1
ATOM 924 C C . THR A 1 111 ? 3.049 23.984 -3.047 1 76.75 111 THR A C 1
ATOM 926 O O . THR A 1 111 ? 2.449 23.734 -4.094 1 76.75 111 THR A O 1
ATOM 929 N N . ALA A 1 112 ? 2.598 23.828 -1.847 1 75.56 112 ALA A N 1
ATOM 930 C CA . ALA A 1 112 ? 1.206 23.406 -1.716 1 75.56 112 ALA A CA 1
ATOM 931 C C . ALA A 1 112 ? 0.254 24.453 -2.268 1 75.56 112 ALA A C 1
ATOM 933 O O . ALA A 1 112 ? 0.574 25.656 -2.273 1 75.56 112 ALA A O 1
ATOM 934 N N . ALA A 1 113 ? -0.833 23.844 -2.832 1 65.06 113 ALA A N 1
ATOM 935 C CA . ALA A 1 113 ? -1.858 24.766 -3.326 1 65.06 113 ALA A CA 1
ATOM 936 C C . ALA A 1 113 ? -2.381 25.656 -2.207 1 65.06 113 ALA A C 1
ATOM 938 O O . ALA A 1 113 ? -2.496 25.219 -1.059 1 65.06 113 ALA A O 1
ATOM 939 N N . VAL A 1 114 ? -2.445 26.891 -2.658 1 63.56 114 VAL A N 1
ATOM 940 C CA . VAL A 1 114 ? -2.975 27.859 -1.713 1 63.56 114 VAL A CA 1
ATOM 941 C C . VAL A 1 114 ? -4.441 28.141 -2.025 1 63.56 114 VAL A C 1
ATOM 943 O O . VAL A 1 114 ? -4.797 28.438 -3.17 1 63.56 114 VAL A O 1
ATOM 946 N N . SER A 1 115 ? -5.332 27.438 -1.289 1 61.97 115 SER A N 1
ATOM 947 C CA . SER A 1 115 ? -6.695 27.953 -1.276 1 61.97 115 SER A CA 1
ATOM 948 C C . SER A 1 115 ? -7.043 28.562 0.077 1 61.97 115 SER A C 1
ATOM 950 O O . SER A 1 115 ? -6.895 27.922 1.114 1 61.97 115 SER A O 1
ATOM 952 N N . LYS A 1 116 ? -7.406 29.797 -0.047 1 64.44 116 LYS A N 1
ATOM 953 C CA . LYS A 1 116 ? -7.699 30.562 1.163 1 64.44 116 LYS A CA 1
ATOM 954 C C . LYS A 1 116 ? -8.812 29.906 1.974 1 64.44 116 LYS A C 1
ATOM 956 O O . LYS A 1 116 ? -9.867 29.562 1.432 1 64.44 116 LYS A O 1
AT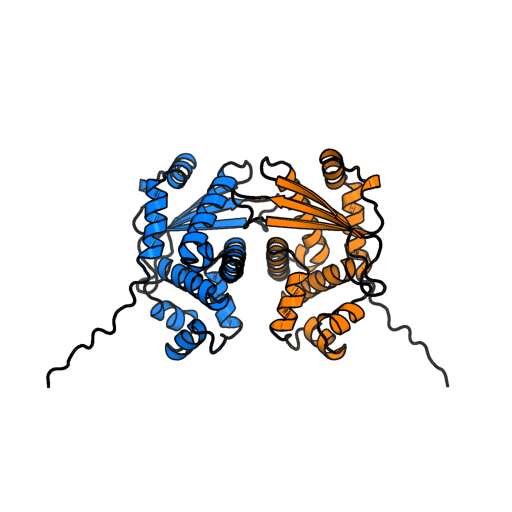OM 961 N N . GLY A 1 117 ? -8.469 29.625 3.217 1 66.88 117 GLY A N 1
ATOM 962 C CA . GLY A 1 117 ? -9.453 29.219 4.219 1 66.88 117 GLY A CA 1
ATOM 963 C C . GLY A 1 117 ? -9.586 27.719 4.352 1 66.88 117 GLY A C 1
ATOM 964 O O . GLY A 1 117 ? -10.273 27.234 5.254 1 66.88 117 GLY A O 1
ATOM 965 N N . LYS A 1 118 ? -9.047 27.047 3.51 1 81.38 118 LYS A N 1
ATOM 966 C CA . LYS A 1 118 ? -9.234 25.594 3.574 1 81.38 118 LYS A CA 1
ATOM 967 C C . LYS A 1 118 ? -7.926 24.891 3.889 1 81.38 118 LYS A C 1
ATOM 969 O O . LYS A 1 118 ? -7.859 24.078 4.824 1 81.38 118 LYS A O 1
ATOM 974 N N . PHE A 1 119 ? -6.973 25.391 3.217 1 83.94 119 PHE A N 1
ATOM 975 C CA . PHE A 1 119 ? -5.688 24.703 3.314 1 83.94 119 PHE A CA 1
ATOM 976 C C . PHE A 1 119 ? -4.711 25.516 4.164 1 83.94 119 PHE A C 1
ATOM 978 O O . PHE A 1 119 ? -4.844 26.734 4.277 1 83.94 119 PHE A O 1
ATOM 985 N N . LYS A 1 120 ? -3.785 24.766 4.805 1 83.38 120 LYS A N 1
ATOM 986 C CA . LYS A 1 120 ? -2.674 25.453 5.469 1 83.38 120 LYS A CA 1
ATOM 987 C C . LYS A 1 120 ? -1.847 26.25 4.473 1 83.38 120 LYS A C 1
ATOM 989 O O . LYS A 1 120 ? -1.611 25.812 3.35 1 83.38 120 LYS A O 1
ATOM 994 N N . GLU A 1 121 ? -1.462 27.359 4.984 1 77.19 121 GLU A N 1
ATOM 995 C CA . GLU A 1 121 ? -0.673 28.234 4.121 1 77.19 121 GLU A CA 1
ATOM 996 C C . GLU A 1 121 ? 0.822 28 4.32 1 77.19 121 GLU A C 1
ATOM 998 O O . GLU A 1 121 ? 1.244 27.484 5.359 1 77.19 121 GLU A O 1
ATOM 1003 N N . ASN A 1 122 ? 1.598 28.328 3.293 1 77.31 122 ASN A N 1
ATOM 1004 C CA . ASN A 1 122 ? 3.055 28.328 3.355 1 77.31 122 ASN A CA 1
ATOM 1005 C C . ASN A 1 122 ? 3.605 26.922 3.643 1 77.31 122 ASN A C 1
ATOM 1007 O O . ASN A 1 122 ? 4.434 26.75 4.535 1 77.31 122 ASN A O 1
ATOM 1011 N N . VAL A 1 123 ? 2.961 26.016 2.932 1 81.31 123 VAL A N 1
ATOM 1012 C CA . VAL A 1 123 ? 3.441 24.641 3.064 1 81.31 123 VAL A CA 1
ATOM 1013 C C . VAL A 1 123 ? 4.359 24.297 1.893 1 81.31 123 VAL A C 1
ATOM 1015 O O . VAL A 1 123 ? 4 24.5 0.732 1 81.31 123 VAL A O 1
ATOM 1018 N N . THR A 1 124 ? 5.504 23.828 2.227 1 81.06 124 THR A N 1
ATOM 1019 C CA . THR A 1 124 ? 6.445 23.297 1.246 1 81.06 124 THR A CA 1
ATOM 1020 C C . THR A 1 124 ? 6.445 21.766 1.274 1 81.06 124 THR A C 1
ATOM 1022 O O . THR A 1 124 ? 6.438 21.172 2.348 1 81.06 124 THR A O 1
ATOM 1025 N N . ILE A 1 125 ? 6.414 21.219 0.062 1 87.25 125 ILE A N 1
ATOM 1026 C CA . ILE A 1 125 ? 6.348 19.75 -0.035 1 87.25 125 ILE A CA 1
ATOM 1027 C C . ILE A 1 125 ? 7.609 19.234 -0.714 1 87.25 125 ILE A C 1
ATOM 1029 O O . ILE A 1 125 ? 7.941 19.641 -1.828 1 87.25 125 ILE A O 1
ATOM 1033 N N . LEU A 1 126 ? 8.336 18.422 -0.017 1 85.94 126 LEU A N 1
ATOM 1034 C CA . LEU A 1 126 ? 9.406 17.625 -0.62 1 85.94 126 LEU A CA 1
ATOM 1035 C C . LEU A 1 126 ? 8.883 16.281 -1.114 1 85.94 126 LEU A C 1
ATOM 1037 O O . LEU A 1 126 ? 8.438 15.461 -0.318 1 85.94 126 LEU A O 1
ATOM 1041 N N . ARG A 1 127 ? 8.961 16.109 -2.439 1 91.19 127 ARG A N 1
ATOM 1042 C CA . ARG A 1 127 ? 8.484 14.883 -3.064 1 91.19 127 ARG A CA 1
ATOM 1043 C C . ARG A 1 127 ? 9.648 14.016 -3.521 1 91.19 127 ARG A C 1
ATOM 1045 O O . ARG A 1 127 ? 10.508 14.469 -4.285 1 91.19 127 ARG A O 1
ATOM 1052 N N . ILE A 1 128 ? 9.742 12.828 -2.982 1 91.19 128 ILE A N 1
ATOM 1053 C CA . ILE A 1 128 ? 10.758 11.844 -3.35 1 91.19 128 ILE A CA 1
ATOM 1054 C C . ILE A 1 128 ? 10.102 10.672 -4.078 1 91.19 128 ILE A C 1
ATOM 1056 O O . ILE A 1 128 ? 9.203 10.023 -3.535 1 91.19 128 ILE A O 1
ATOM 1060 N N . ALA A 1 129 ? 10.516 10.414 -5.316 1 93.56 129 ALA A N 1
ATOM 1061 C CA . ALA A 1 129 ? 9.906 9.359 -6.129 1 93.56 129 ALA A CA 1
ATOM 1062 C C . ALA A 1 129 ? 10.961 8.383 -6.641 1 93.56 129 ALA A C 1
ATOM 1064 O O . ALA A 1 129 ? 11.961 8.789 -7.238 1 93.56 129 ALA A O 1
ATOM 1065 N N . THR A 1 130 ? 10.758 7.113 -6.328 1 92.81 130 THR A N 1
ATOM 1066 C CA . THR A 1 130 ? 11.602 6.074 -6.91 1 92.81 130 THR A CA 1
ATOM 1067 C C . THR A 1 130 ? 10.867 5.352 -8.039 1 92.81 130 THR A C 1
ATOM 1069 O O . THR A 1 130 ? 9.656 5.121 -7.949 1 92.81 130 THR A O 1
ATOM 1072 N N . ASN A 1 131 ? 11.562 5.074 -9.078 1 89.56 131 ASN A N 1
ATOM 1073 C CA . ASN A 1 131 ? 10.969 4.395 -10.219 1 89.56 131 ASN A CA 1
ATOM 1074 C C . ASN A 1 131 ? 11.695 3.094 -10.539 1 89.56 131 ASN A C 1
ATOM 1076 O O . ASN A 1 131 ? 12.828 2.889 -10.102 1 89.56 131 ASN A O 1
ATOM 1080 N N . TYR A 1 132 ? 11.031 2.26 -11.258 1 87.5 132 TYR A N 1
ATOM 1081 C CA . TYR A 1 132 ? 11.547 0.935 -11.578 1 87.5 132 TYR A CA 1
ATOM 1082 C C . TYR A 1 132 ? 11.539 0.698 -13.086 1 87.5 132 TYR A C 1
ATOM 1084 O O . TYR A 1 132 ? 11.25 -0.412 -13.539 1 87.5 132 TYR A O 1
ATOM 1092 N N . GLY A 1 133 ? 11.734 1.693 -13.766 1 81.88 133 GLY A N 1
ATOM 1093 C CA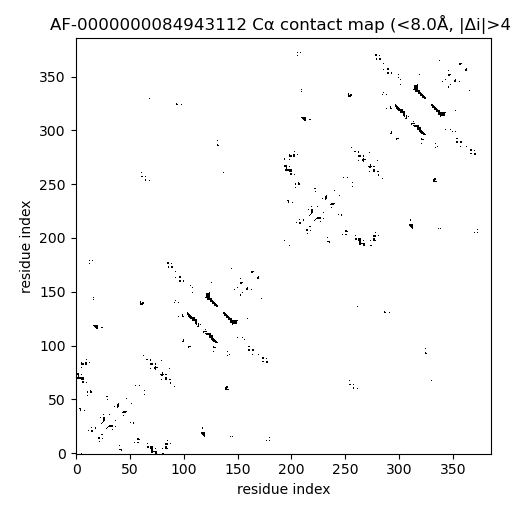 . GLY A 1 133 ? 11.781 1.603 -15.219 1 81.88 133 GLY A CA 1
ATOM 1094 C C . GLY A 1 133 ? 10.516 2.115 -15.883 1 81.88 133 GLY A C 1
ATOM 1095 O O . GLY A 1 133 ? 10.477 2.277 -17.109 1 81.88 133 GLY A O 1
ATOM 1096 N N . SER A 1 134 ? 9.523 2.326 -15.133 1 80.75 134 SER A N 1
ATOM 1097 C CA . SER A 1 134 ? 8.281 2.875 -15.672 1 80.75 134 SER A CA 1
ATOM 1098 C C . SER A 1 134 ? 7.785 4.047 -14.828 1 80.75 134 SER A C 1
ATOM 1100 O O . SER A 1 134 ? 7.582 3.904 -13.617 1 80.75 134 SER A O 1
ATOM 1102 N N . TRP A 1 135 ? 7.441 5.055 -15.523 1 77.75 135 TRP A N 1
ATOM 1103 C CA . TRP A 1 135 ? 7.035 6.293 -14.859 1 77.75 135 TRP A CA 1
ATOM 1104 C C . TRP A 1 135 ? 5.691 6.121 -14.164 1 77.75 135 TRP A C 1
ATOM 1106 O O . TRP A 1 135 ? 5.418 6.781 -13.156 1 77.75 135 TRP A O 1
ATOM 1116 N N . SER A 1 136 ? 4.93 5.195 -14.648 1 84.19 136 SER A N 1
ATOM 1117 C CA . SER A 1 136 ? 3.564 5.066 -14.148 1 84.19 136 SER A CA 1
ATOM 1118 C C . SER A 1 136 ? 3.529 4.305 -12.828 1 84.19 136 SER A C 1
ATOM 1120 O O . SER A 1 136 ? 2.498 4.266 -12.156 1 84.19 136 SER A O 1
ATOM 1122 N N . TYR A 1 137 ? 4.672 3.832 -12.43 1 90.69 137 TYR A N 1
ATOM 1123 C CA . TYR A 1 137 ? 4.668 2.99 -11.242 1 90.69 137 TYR A CA 1
ATOM 1124 C C . TYR A 1 137 ? 5.734 3.441 -10.25 1 90.69 137 TYR A C 1
ATOM 1126 O O . TYR A 1 137 ? 6.469 2.617 -9.695 1 90.69 137 TYR A O 1
ATOM 1134 N N . GLN A 1 138 ? 5.656 4.684 -9.977 1 94.88 138 GLN A N 1
ATOM 1135 C CA . GLN A 1 138 ? 6.594 5.223 -8.992 1 94.88 138 GLN A CA 1
ATOM 1136 C C . GLN A 1 138 ? 6.066 5.039 -7.574 1 94.88 138 GLN A C 1
ATOM 1138 O O . GLN A 1 138 ? 4.859 5.086 -7.34 1 94.88 138 GLN A O 1
ATOM 1143 N N . ASP A 1 139 ? 7.031 4.746 -6.746 1 96.31 139 ASP A N 1
ATOM 1144 C CA . ASP A 1 139 ? 6.734 4.93 -5.328 1 96.31 139 ASP A CA 1
ATOM 1145 C C . ASP A 1 139 ? 7.117 6.332 -4.863 1 96.31 139 ASP A C 1
ATOM 1147 O O . ASP A 1 139 ? 8.203 6.824 -5.191 1 96.31 139 ASP A O 1
ATOM 1151 N N . ILE A 1 140 ? 6.18 6.926 -4.137 1 96.69 140 ILE A N 1
ATOM 1152 C CA . ILE A 1 140 ? 6.367 8.336 -3.811 1 96.69 140 ILE A CA 1
ATOM 1153 C C . ILE A 1 140 ? 6.18 8.547 -2.311 1 96.69 140 ILE A C 1
ATOM 1155 O O . ILE A 1 140 ? 5.266 7.984 -1.706 1 96.69 140 ILE A O 1
ATOM 1159 N N . ILE A 1 141 ? 7.07 9.328 -1.764 1 95.31 141 ILE A N 1
ATOM 1160 C CA . ILE A 1 141 ? 6.922 9.867 -0.416 1 95.31 141 ILE A CA 1
ATOM 1161 C C . ILE A 1 141 ? 6.941 11.398 -0.464 1 95.31 141 ILE A C 1
ATOM 1163 O O . ILE A 1 141 ? 7.762 11.992 -1.164 1 95.31 141 ILE A O 1
ATOM 1167 N N . GLU A 1 142 ? 5.969 11.953 0.25 1 92.94 142 GLU A N 1
ATOM 1168 C CA . GLU A 1 142 ? 5.922 13.406 0.347 1 92.94 142 GLU A CA 1
ATOM 1169 C C . GLU A 1 142 ? 6.117 13.875 1.788 1 92.94 142 GLU A C 1
ATOM 1171 O O . GLU A 1 142 ? 5.406 13.43 2.691 1 92.94 142 GLU A O 1
ATOM 1176 N N . ILE A 1 143 ? 7.043 14.75 1.976 1 88.62 143 ILE A N 1
ATOM 1177 C CA . ILE A 1 143 ? 7.289 15.383 3.268 1 88.62 143 ILE A CA 1
ATOM 1178 C C . ILE A 1 143 ? 6.805 16.828 3.234 1 88.62 143 ILE A C 1
ATOM 1180 O O . ILE A 1 143 ? 7.27 17.625 2.412 1 88.62 143 ILE A O 1
ATOM 1184 N N . ARG A 1 144 ? 5.855 17.094 4.086 1 86.56 144 ARG A N 1
ATOM 1185 C CA . ARG A 1 144 ? 5.281 18.438 4.125 1 86.56 144 ARG A CA 1
ATOM 1186 C C . ARG A 1 144 ? 5.859 19.25 5.277 1 86.56 144 ARG A C 1
ATOM 1188 O O . ARG A 1 144 ? 5.824 18.812 6.43 1 86.56 144 ARG A O 1
ATOM 1195 N N . ILE A 1 145 ? 6.344 20.312 4.891 1 76.31 145 ILE A N 1
ATOM 1196 C CA . ILE A 1 145 ? 7.004 21.188 5.852 1 76.31 145 ILE A CA 1
ATOM 1197 C C . ILE A 1 145 ? 6.316 22.547 5.863 1 76.31 145 ILE A C 1
ATOM 1199 O O . ILE A 1 145 ? 6.156 23.188 4.816 1 76.31 145 ILE A O 1
ATOM 1203 N N . VAL A 1 146 ? 5.891 22.844 7.012 1 73.31 146 VAL A N 1
ATOM 1204 C CA . VAL A 1 146 ? 5.238 24.141 7.137 1 73.31 146 VAL A CA 1
ATOM 1205 C C . VAL A 1 146 ? 6.273 25.203 7.477 1 73.31 146 VAL A C 1
ATOM 1207 O O . VAL A 1 146 ? 7.164 24.984 8.297 1 73.31 146 VAL A O 1
ATOM 1210 N N . GLY A 1 147 ? 6.148 26.375 6.941 1 67.69 147 GLY A N 1
ATOM 1211 C CA . GLY A 1 147 ? 6.895 27.562 7.344 1 67.69 147 GLY A CA 1
ATOM 1212 C C . GLY A 1 147 ? 8.273 27.641 6.711 1 67.69 147 GLY A C 1
ATOM 1213 O O . GLY A 1 147 ? 9.078 28.5 7.078 1 67.69 147 GLY A O 1
ATOM 1214 N N . ILE A 1 148 ? 8.688 26.625 6.059 1 62.12 148 ILE A N 1
ATOM 1215 C CA . ILE A 1 148 ? 10.016 26.688 5.445 1 62.12 148 ILE A CA 1
ATOM 1216 C C . ILE A 1 148 ? 9.875 26.812 3.932 1 62.12 148 ILE A C 1
ATOM 1218 O O . ILE A 1 148 ? 9.047 26.141 3.314 1 62.12 148 ILE A O 1
ATOM 1222 N N . THR A 1 149 ? 10.492 27.938 3.457 1 60.06 149 THR A N 1
ATOM 1223 C CA . THR A 1 149 ? 10.445 28.125 2.008 1 60.06 149 THR A CA 1
ATOM 1224 C C . THR A 1 149 ? 11.547 27.297 1.334 1 60.06 149 THR A C 1
ATOM 1226 O O . THR A 1 149 ? 12.516 26.906 1.979 1 60.06 149 THR A O 1
ATOM 1229 N N . HIS A 1 150 ? 11.188 26.781 0.033 1 59 150 HIS A N 1
ATOM 1230 C CA . HIS A 1 150 ? 12.133 26.047 -0.811 1 59 150 HIS A CA 1
ATOM 1231 C C . HIS A 1 150 ? 13.484 26.75 -0.836 1 59 150 HIS A C 1
ATOM 1233 O O . HIS A 1 150 ? 14.531 26.094 -0.807 1 59 150 HIS A O 1
ATOM 1239 N N . LYS A 1 151 ? 13.375 27.953 -0.804 1 57.75 151 LYS A N 1
ATOM 1240 C CA . LYS A 1 151 ? 14.586 28.766 -0.896 1 57.75 151 LYS A CA 1
ATOM 1241 C C . LYS A 1 151 ? 15.484 28.562 0.32 1 57.75 151 LYS A C 1
ATOM 1243 O O . LYS A 1 151 ? 16.703 28.547 0.199 1 57.75 151 LYS A O 1
ATOM 1248 N N . GLN A 1 152 ? 14.867 28.312 1.393 1 61.03 152 GLN A N 1
ATOM 1249 C CA . GLN A 1 152 ? 15.625 28.156 2.631 1 61.03 152 GLN A CA 1
ATOM 1250 C C . GLN A 1 152 ? 16.281 26.781 2.689 1 61.03 152 GLN A C 1
ATOM 1252 O O . GLN A 1 152 ? 17.312 26.609 3.34 1 61.03 152 GLN A O 1
ATOM 1257 N N . ILE A 1 153 ? 15.727 25.844 2.047 1 59.72 153 ILE A N 1
ATOM 1258 C CA . ILE A 1 153 ? 16.266 24.484 2.125 1 59.72 153 ILE A CA 1
ATOM 1259 C C . ILE A 1 153 ? 17.266 24.266 0.994 1 59.72 153 ILE A C 1
ATOM 1261 O O . ILE A 1 153 ? 18.188 23.469 1.122 1 59.72 153 ILE A O 1
ATOM 1265 N N . GLY A 1 154 ? 17.406 25.266 0.139 1 55.19 154 GLY A N 1
ATOM 1266 C CA . GLY A 1 154 ? 18.25 25.109 -1.039 1 55.19 154 GLY A CA 1
ATOM 1267 C C . GLY A 1 154 ? 17.625 24.203 -2.094 1 55.19 154 GLY A C 1
ATOM 1268 O O . GLY A 1 154 ? 16.844 23.312 -1.771 1 55.19 154 GLY A O 1
ATOM 1269 N N . THR A 1 155 ? 17.609 24.578 -3.328 1 53.94 155 THR A N 1
ATOM 1270 C CA . THR A 1 155 ? 16.969 23.984 -4.492 1 53.94 155 THR A CA 1
ATOM 1271 C C . THR A 1 155 ? 17.75 22.75 -4.969 1 53.94 155 THR A C 1
ATOM 1273 O O . THR A 1 155 ? 17.281 22.031 -5.852 1 53.94 155 THR A O 1
ATOM 1276 N N . LYS A 1 156 ? 18.781 22.516 -4.285 1 56.44 156 LYS A N 1
ATOM 1277 C CA . LYS A 1 156 ? 19.609 21.453 -4.852 1 56.44 156 LYS A CA 1
ATOM 1278 C C . LYS A 1 156 ? 19.375 20.141 -4.133 1 56.44 156 LYS A C 1
ATOM 1280 O O . LYS A 1 156 ? 19.078 20.109 -2.941 1 56.44 156 LYS A O 1
ATOM 1285 N N . LYS A 1 157 ? 19.312 19.141 -5.008 1 58.59 157 LYS A N 1
ATOM 1286 C CA . LYS A 1 157 ? 19.266 17.766 -4.5 1 58.59 157 LYS A CA 1
ATOM 1287 C C . LYS A 1 157 ? 20.094 17.641 -3.227 1 58.59 157 LYS A C 1
ATOM 1289 O O . LYS A 1 157 ? 19.656 17 -2.26 1 58.59 157 LYS A O 1
ATOM 1294 N N . GLN A 1 158 ? 21.125 18.344 -3.291 1 60.59 158 GLN A N 1
ATOM 1295 C CA . GLN A 1 158 ? 22.031 18.281 -2.154 1 60.59 158 GLN A CA 1
ATOM 1296 C C . GLN A 1 158 ? 21.422 18.938 -0.92 1 60.59 158 GLN A C 1
ATOM 1298 O O . GLN A 1 158 ? 21.562 18.422 0.194 1 60.59 158 GLN A O 1
ATOM 1303 N N . GLY A 1 159 ? 20.812 19.969 -1.146 1 59.56 159 GLY A N 1
ATOM 1304 C CA . GLY A 1 159 ? 20.172 20.672 -0.04 1 59.56 159 GLY A CA 1
ATOM 1305 C C . GLY A 1 159 ? 19.031 19.875 0.579 1 59.56 159 GLY A C 1
ATOM 1306 O O . GLY A 1 159 ? 18.891 19.828 1.803 1 59.56 159 GLY A O 1
ATOM 1307 N N . LEU A 1 160 ? 18.344 19.219 -0.22 1 60.78 160 LEU A N 1
ATOM 1308 C CA . LEU A 1 160 ? 17.234 18.391 0.246 1 60.78 160 LEU A CA 1
ATOM 1309 C C . LEU A 1 160 ? 17.734 17.203 1.06 1 60.78 160 LEU A C 1
ATOM 1311 O O . LEU A 1 160 ? 17.172 16.891 2.107 1 60.78 160 LEU A O 1
ATOM 1315 N N . LEU A 1 161 ? 18.766 16.766 0.465 1 62.78 161 LEU A N 1
ATOM 1316 C CA . LEU A 1 161 ? 19.406 15.641 1.146 1 62.78 161 LEU A CA 1
ATOM 1317 C C . LEU A 1 161 ? 19.953 16.078 2.504 1 62.78 161 LEU A C 1
ATOM 1319 O O . LEU A 1 161 ? 19.844 15.336 3.484 1 62.78 161 LEU A O 1
ATOM 1323 N N . GLU A 1 162 ? 20.422 17.219 2.375 1 65.31 162 GLU A N 1
ATOM 1324 C CA . GLU A 1 162 ? 20.984 17.766 3.613 1 65.31 162 GLU A CA 1
ATOM 1325 C C . GLU A 1 162 ? 19.891 18.047 4.637 1 65.31 162 GLU A C 1
ATOM 1327 O O . GLU A 1 162 ? 20.078 17.812 5.836 1 65.31 162 GLU A O 1
ATOM 1332 N N . TRP A 1 163 ? 18.891 18.406 4.094 1 68.12 163 TRP A N 1
ATOM 1333 C CA . TRP A 1 163 ? 17.797 18.688 5.004 1 68.12 163 TRP A CA 1
ATOM 1334 C C . TRP A 1 163 ? 17.297 17.406 5.668 1 68.12 163 TRP A C 1
ATOM 1336 O O . TRP A 1 163 ? 17.047 17.375 6.879 1 68.12 163 TRP A O 1
ATOM 1346 N N . ILE A 1 164 ? 17.141 16.438 4.816 1 64.69 164 ILE A N 1
ATOM 1347 C CA . ILE A 1 164 ? 16.625 15.172 5.32 1 64.69 164 ILE A CA 1
ATOM 1348 C C . ILE A 1 164 ? 17.625 14.57 6.305 1 64.69 164 ILE A C 1
ATOM 1350 O O . ILE A 1 164 ? 17.25 13.867 7.242 1 64.69 164 ILE A O 1
ATOM 1354 N N . ARG A 1 165 ? 18.766 14.938 6.07 1 63.19 165 ARG A N 1
ATOM 1355 C CA . ARG A 1 165 ? 19.812 14.352 6.902 1 63.19 165 ARG A CA 1
ATOM 1356 C C . ARG A 1 165 ? 20.047 15.188 8.156 1 63.19 165 ARG A C 1
ATOM 1358 O O . ARG A 1 165 ? 20.719 14.742 9.094 1 63.19 165 ARG A O 1
ATOM 1365 N N . ASP A 1 166 ? 19.5 16.312 8 1 67.69 166 ASP A N 1
ATOM 1366 C CA . ASP A 1 166 ? 19.625 17.219 9.148 1 67.69 166 ASP A CA 1
ATOM 1367 C C . ASP A 1 166 ? 18.734 16.766 10.305 1 67.69 166 ASP A C 1
ATOM 1369 O O . ASP A 1 166 ? 17.516 16.891 10.234 1 67.69 166 ASP A O 1
ATOM 1373 N N . GLU A 1 167 ? 19.406 16.234 11.281 1 64.81 167 GLU A N 1
ATOM 1374 C CA . GLU A 1 167 ? 18.688 15.688 12.438 1 64.81 167 GLU A CA 1
ATOM 1375 C C . GLU A 1 167 ? 17.75 16.719 13.047 1 64.81 167 GLU A C 1
ATOM 1377 O O . GLU A 1 167 ? 16.656 16.391 13.484 1 64.81 167 GLU A O 1
ATOM 1382 N N . LYS A 1 168 ? 18.297 17.969 13.031 1 66.94 168 LYS A N 1
ATOM 1383 C CA . LYS A 1 168 ? 17.469 19.031 13.602 1 66.94 168 LYS A CA 1
ATOM 1384 C C . LYS A 1 168 ? 16.219 19.266 12.781 1 66.94 168 LYS A C 1
ATOM 1386 O O . LYS A 1 168 ? 15.125 19.469 13.336 1 66.94 168 LYS A O 1
ATOM 1391 N N . ALA A 1 169 ? 16.422 19.266 11.523 1 65 169 ALA A N 1
ATOM 1392 C CA . ALA A 1 169 ? 15.289 19.453 10.633 1 65 169 ALA A CA 1
ATOM 1393 C C . ALA A 1 169 ? 14.297 18.297 10.766 1 65 169 ALA A C 1
ATOM 1395 O O . ALA A 1 169 ? 13.086 18.5 10.781 1 65 169 ALA A O 1
ATOM 1396 N N . GLN A 1 170 ? 14.797 17.156 10.969 1 67.88 170 GLN A N 1
ATOM 1397 C CA . GLN A 1 170 ? 13.961 15.977 11.164 1 67.88 170 GLN A CA 1
ATOM 1398 C C . GLN A 1 170 ? 13.203 16.062 12.484 1 67.88 170 GLN A C 1
ATOM 1400 O O . GLN A 1 170 ? 12.016 15.727 12.539 1 67.88 170 GLN A O 1
ATOM 1405 N N . GLN A 1 171 ? 13.938 16.5 13.383 1 67.62 171 GLN A N 1
ATOM 1406 C CA . GLN A 1 171 ? 13.32 16.625 14.703 1 67.62 171 GLN A CA 1
ATOM 1407 C C . GLN A 1 171 ? 12.164 17.625 14.672 1 67.62 171 GLN A C 1
ATOM 1409 O O . GLN A 1 171 ? 11.109 17.375 15.258 1 67.62 171 GLN A O 1
ATOM 1414 N N . LYS A 1 172 ? 12.445 18.688 14.008 1 66.88 172 LYS A N 1
ATOM 1415 C CA . LYS A 1 172 ? 11.391 19.688 13.891 1 66.88 172 LYS A CA 1
ATOM 1416 C C . LYS A 1 172 ? 10.172 19.125 13.164 1 66.88 172 LYS A C 1
ATOM 1418 O O . LYS A 1 172 ? 9.039 19.391 13.57 1 66.88 172 LYS A O 1
ATOM 1423 N N . TYR A 1 173 ? 10.422 18.391 12.188 1 68.12 173 TYR A N 1
ATOM 1424 C CA . TYR A 1 173 ? 9.352 17.734 11.438 1 68.12 173 TYR A CA 1
ATOM 1425 C C . TYR A 1 173 ? 8.617 16.719 12.312 1 68.12 173 TYR A C 1
ATOM 1427 O O . TYR A 1 173 ? 7.387 16.672 12.312 1 68.12 173 TYR A O 1
ATOM 1435 N N . LEU A 1 174 ? 9.336 16.047 13.094 1 68.12 174 LEU A N 1
ATOM 1436 C CA . LEU A 1 174 ? 8.758 15.031 13.969 1 68.12 174 LEU A CA 1
ATOM 1437 C C . LEU A 1 174 ? 8.016 15.672 15.133 1 68.12 174 LEU A C 1
ATOM 1439 O O . LEU A 1 174 ? 6.992 15.148 15.586 1 68.12 174 LEU A O 1
ATOM 1443 N N . GLU A 1 175 ? 8.492 16.766 15.531 1 65.12 175 GLU A N 1
ATOM 1444 C CA . GLU A 1 175 ? 7.859 17.516 16.625 1 65.12 175 GLU A CA 1
ATOM 1445 C C . GLU A 1 175 ? 6.566 18.188 16.156 1 65.12 175 GLU A C 1
ATOM 1447 O O . GLU A 1 175 ? 5.594 18.25 16.906 1 65.12 175 GLU A O 1
ATOM 1452 N N . TYR A 1 176 ? 6.645 18.672 15.031 1 57.81 176 TYR A N 1
ATOM 1453 C CA . TYR A 1 176 ? 5.445 19.281 14.484 1 57.81 176 TYR A CA 1
ATOM 1454 C C . TYR A 1 176 ? 4.297 18.281 14.406 1 57.81 176 TYR A C 1
ATOM 1456 O O . TYR A 1 176 ? 3.139 18.641 14.625 1 57.81 176 TYR A O 1
ATOM 1464 N N . GLY A 1 177 ? 4.562 17.125 14.055 1 53.88 177 GLY A N 1
ATOM 1465 C CA . GLY A 1 177 ? 3.553 16.078 14.047 1 53.88 177 GLY A CA 1
ATOM 1466 C C . GLY A 1 177 ? 2.949 15.82 15.422 1 53.88 177 GLY A C 1
ATOM 1467 O O . GLY A 1 177 ? 1.781 15.438 15.531 1 53.88 177 GLY A O 1
ATOM 1468 N N . LYS A 1 178 ? 3.664 16.016 16.484 1 53.28 178 LYS A N 1
ATOM 1469 C CA . LYS A 1 178 ? 3.209 15.781 17.844 1 53.28 178 LYS A CA 1
ATOM 1470 C C . LYS A 1 178 ? 2.271 16.891 18.312 1 53.28 178 LYS A C 1
ATOM 1472 O O . LYS A 1 178 ? 1.324 16.641 19.062 1 53.28 178 LYS A O 1
ATOM 1477 N N . ASN A 1 179 ? 2.596 18.062 18.141 1 45.62 179 ASN A N 1
ATOM 1478 C CA . ASN A 1 179 ? 1.898 19.203 18.719 1 45.62 179 ASN A CA 1
ATOM 1479 C C . ASN A 1 179 ? 0.466 19.312 18.203 1 45.62 179 ASN A C 1
ATOM 1481 O O . ASN A 1 179 ? -0.308 20.156 18.672 1 45.62 179 ASN A O 1
ATOM 1485 N N . VAL A 1 180 ? 0.087 18.531 17.375 1 41.91 180 VAL A N 1
ATOM 1486 C CA . VAL A 1 180 ? -1.27 18.703 16.875 1 41.91 180 VAL A CA 1
ATOM 1487 C C . VAL A 1 180 ? -2.262 18 17.797 1 41.91 180 VAL A C 1
ATOM 1489 O O . VAL A 1 180 ? -3.475 18.172 17.656 1 41.91 180 VAL A O 1
ATOM 1492 N N . PHE A 1 181 ? -1.845 17.25 18.703 1 38.56 181 PHE A N 1
ATOM 1493 C CA . PHE A 1 181 ? -2.814 16.562 19.547 1 38.56 181 PHE A CA 1
ATOM 1494 C C . PHE A 1 181 ? -3.213 17.438 20.734 1 38.56 181 PHE A C 1
ATOM 1496 O O . PHE A 1 181 ? -3.195 16.969 21.875 1 38.56 181 PHE A O 1
ATOM 1503 N N . ILE A 1 182 ? -3.021 18.75 20.672 1 35.5 182 ILE A N 1
ATOM 1504 C CA . ILE A 1 182 ? -3.678 19.344 21.828 1 35.5 182 ILE A CA 1
ATOM 1505 C C . ILE A 1 182 ? -5.191 19.312 21.641 1 35.5 182 ILE A C 1
ATOM 1507 O O . ILE A 1 182 ? -5.715 19.938 20.703 1 35.5 182 ILE A O 1
ATOM 1511 N N . PRO A 1 183 ? -5.816 18.344 22.141 1 33.03 183 PRO A N 1
ATOM 1512 C CA . PRO A 1 183 ? -7.281 18.438 22.141 1 33.03 183 PRO A CA 1
ATOM 1513 C C . PRO A 1 183 ? -7.789 19.844 22.438 1 33.03 183 PRO A C 1
ATOM 1515 O O . PRO A 1 183 ? -7.246 20.516 23.312 1 33.03 183 PRO A O 1
ATOM 1518 N N . GLU A 1 184 ? -8.203 20.578 21.5 1 33.09 184 GLU A N 1
ATOM 1519 C CA . GLU A 1 184 ? -8.906 21.781 21.938 1 33.09 184 GLU A CA 1
ATOM 1520 C C . GLU A 1 184 ? -9.766 21.516 23.156 1 33.09 184 GLU A C 1
ATOM 1522 O O . GLU A 1 184 ? -10.648 20.656 23.141 1 33.09 184 GLU A O 1
ATOM 1527 N N . ASN A 1 185 ? -9.305 21.609 24.281 1 33.12 185 ASN A N 1
ATOM 1528 C CA . ASN A 1 185 ? -10.164 21.688 25.453 1 33.12 185 ASN A CA 1
ATOM 1529 C C . ASN A 1 185 ? -11.422 22.516 25.172 1 33.12 185 ASN A C 1
ATOM 1531 O O . ASN A 1 185 ? -11.352 23.547 24.516 1 33.12 185 ASN A O 1
ATOM 1535 N N . ASP A 1 186 ? -12.656 21.969 25.219 1 36.16 186 ASP A N 1
ATOM 1536 C CA . ASP A 1 186 ? -13.945 22.641 25.344 1 36.16 186 ASP A CA 1
ATOM 1537 C C . ASP A 1 186 ? -13.828 23.875 26.234 1 36.16 186 ASP A C 1
ATOM 1539 O O . ASP A 1 186 ? -13.656 23.766 27.453 1 36.16 186 ASP A O 1
ATOM 1543 N N . SER A 1 187 ? -13.109 24.859 25.953 1 31.48 187 SER A N 1
ATOM 1544 C CA . SER A 1 187 ? -13.328 26.094 26.688 1 31.48 187 SER A CA 1
ATOM 1545 C C . SER A 1 187 ? -14.82 26.375 26.859 1 31.48 187 SER A C 1
ATOM 1547 O O . SER A 1 187 ? -15.547 26.547 25.875 1 31.48 187 SER A O 1
ATOM 1549 N N . GLU A 1 188 ? -15.461 25.828 27.953 1 34.97 188 GLU A N 1
ATOM 1550 C CA . GLU A 1 188 ? -16.688 26.312 28.578 1 34.97 188 GLU A CA 1
ATOM 1551 C C . GLU A 1 188 ? -16.734 27.844 28.594 1 34.97 188 GLU A C 1
ATOM 1553 O O . GLU A 1 188 ? -15.961 28.484 29.312 1 34.97 188 GLU A O 1
ATOM 1558 N N . GLU A 1 189 ? -16.688 28.531 27.578 1 34.53 189 GLU A N 1
ATOM 1559 C CA . GLU A 1 189 ? -17.172 29.906 27.703 1 34.53 189 GLU A CA 1
ATOM 1560 C C . GLU A 1 189 ? -18.438 29.969 28.547 1 34.53 189 GLU A C 1
ATOM 1562 O O . GLU A 1 189 ? -19.469 29.406 28.188 1 34.53 189 GLU A O 1
ATOM 1567 N N . LYS A 1 190 ? -18.297 30.047 30 1 36.94 190 LYS A N 1
ATOM 1568 C CA . LYS A 1 190 ? -19.219 30.547 31 1 36.94 190 LYS A CA 1
ATOM 1569 C C . LYS A 1 190 ? -19.875 31.859 30.547 1 36.94 190 LYS A C 1
ATOM 1571 O O . LYS A 1 190 ? -19.203 32.875 30.422 1 36.94 190 LYS A O 1
ATOM 1576 N N . PHE A 1 191 ? -20.953 31.734 29.734 1 30.72 191 PHE A N 1
ATOM 1577 C CA . PHE A 1 191 ? -21.922 32.812 29.656 1 30.72 191 PHE A CA 1
ATOM 1578 C C . PHE A 1 191 ? -22.391 33.219 31.047 1 30.72 191 PHE A C 1
ATOM 1580 O O . PHE A 1 191 ? -23.016 32.438 31.75 1 30.72 191 PHE A O 1
ATOM 1587 N N . ASN A 1 192 ? -21.625 33.875 31.797 1 29.44 192 ASN A N 1
ATOM 1588 C CA . ASN A 1 192 ? -22.156 34.625 32.938 1 29.44 192 ASN A CA 1
ATOM 1589 C C . ASN A 1 192 ? -23.438 35.344 32.562 1 29.44 192 ASN A C 1
ATOM 1591 O O . ASN A 1 192 ? -23.438 36.219 31.703 1 29.44 192 ASN A O 1
ATOM 1595 N N . VAL A 1 193 ? -24.531 34.531 32.812 1 26.2 193 VAL A N 1
ATOM 1596 C CA . VAL A 1 193 ? -25.766 35.219 33.188 1 26.2 193 VAL A CA 1
ATOM 1597 C C . VAL A 1 193 ? -25.641 35.75 34.625 1 26.2 193 VAL A C 1
ATOM 1599 O O . VAL A 1 193 ? -25.062 35.062 35.5 1 26.2 193 VAL A O 1
ATOM 1602 N N . MET B 1 1 ? -11.398 -0.802 -19.266 1 90.5 1 MET B N 1
ATOM 1603 C CA . MET B 1 1 ? -11.688 -1.738 -18.188 1 90.5 1 MET B CA 1
ATOM 1604 C C . MET B 1 1 ? -11.852 -1.005 -16.859 1 90.5 1 MET B C 1
ATOM 1606 O O . MET B 1 1 ? -11.094 -0.08 -16.562 1 90.5 1 MET B O 1
ATOM 1610 N N . LYS B 1 2 ? -12.812 -1.41 -16.109 1 91.88 2 LYS B N 1
ATOM 1611 C CA . LYS B 1 2 ? -13.016 -0.779 -14.812 1 91.88 2 LYS B CA 1
ATOM 1612 C C . LYS B 1 2 ? -11.992 -1.272 -13.797 1 91.88 2 LYS B C 1
ATOM 1614 O O . LYS B 1 2 ? -11.492 -2.393 -13.906 1 91.88 2 LYS B O 1
ATOM 1619 N N . MET B 1 3 ? -11.75 -0.391 -12.82 1 93.69 3 MET B N 1
ATOM 1620 C CA . MET B 1 3 ? -10.773 -0.688 -11.773 1 93.69 3 MET B CA 1
ATOM 1621 C C . MET B 1 3 ? -11.094 -2.012 -11.094 1 93.69 3 MET B C 1
ATOM 1623 O O . MET B 1 3 ? -10.203 -2.844 -10.891 1 93.69 3 MET B O 1
ATOM 1627 N N . HIS B 1 4 ? -12.312 -2.197 -10.844 1 94.5 4 HIS B N 1
ATOM 1628 C CA . HIS B 1 4 ? -12.719 -3.412 -10.141 1 94.5 4 HIS B CA 1
ATOM 1629 C C . HIS B 1 4 ? -12.445 -4.648 -10.992 1 94.5 4 HIS B C 1
ATOM 1631 O O . HIS B 1 4 ? -11.984 -5.672 -10.477 1 94.5 4 HIS B O 1
ATOM 1637 N N . GLU B 1 5 ? -12.695 -4.605 -12.211 1 96.75 5 GLU B N 1
ATOM 1638 C CA . GLU B 1 5 ? -12.477 -5.73 -13.109 1 96.75 5 GLU B CA 1
ATOM 1639 C C . GLU B 1 5 ? -11 -6.117 -13.156 1 96.75 5 GLU B C 1
ATOM 1641 O O . GLU B 1 5 ? -10.656 -7.297 -13.07 1 96.75 5 GLU B O 1
ATOM 1646 N N . ALA B 1 6 ? -10.203 -5.117 -13.312 1 97.38 6 ALA B N 1
ATOM 1647 C CA . ALA B 1 6 ? -8.766 -5.363 -13.344 1 97.38 6 ALA B CA 1
ATOM 1648 C C . ALA B 1 6 ? -8.289 -5.961 -12.023 1 97.38 6 ALA B C 1
ATOM 1650 O O . ALA B 1 6 ? -7.492 -6.906 -12.016 1 97.38 6 ALA B O 1
ATOM 1651 N N . PHE B 1 7 ? -8.797 -5.453 -10.969 1 97.81 7 PHE B N 1
ATOM 1652 C CA . PHE B 1 7 ? -8.43 -5.93 -9.648 1 97.81 7 PHE B CA 1
ATOM 1653 C C . PHE B 1 7 ? -8.82 -7.391 -9.461 1 97.81 7 PHE B C 1
ATOM 1655 O O . PHE B 1 7 ? -8.039 -8.195 -8.953 1 97.81 7 PHE B O 1
ATOM 1662 N N . VAL B 1 8 ? -9.93 -7.668 -9.891 1 97.81 8 VAL B N 1
ATOM 1663 C CA . VAL B 1 8 ? -10.453 -9.031 -9.773 1 97.81 8 VAL B CA 1
ATOM 1664 C C . VAL B 1 8 ? -9.539 -9.992 -10.523 1 97.81 8 VAL B C 1
ATOM 1666 O O . VAL B 1 8 ? -9.219 -11.078 -10.023 1 97.81 8 VAL B O 1
ATOM 1669 N N . LEU B 1 9 ? -9.141 -9.609 -11.648 1 97.06 9 LEU B N 1
ATOM 1670 C CA . LEU B 1 9 ? -8.266 -10.469 -12.438 1 97.06 9 LEU B CA 1
ATOM 1671 C C . LEU B 1 9 ? -6.965 -10.758 -11.703 1 97.06 9 LEU B C 1
ATOM 1673 O O . LEU B 1 9 ? -6.477 -11.891 -11.711 1 97.06 9 LEU B O 1
ATOM 1677 N N . ILE B 1 10 ? -6.441 -9.805 -11.031 1 97.69 10 ILE B N 1
ATOM 1678 C CA . ILE B 1 10 ? -5.199 -9.961 -10.281 1 97.69 10 ILE B CA 1
ATOM 1679 C C . ILE B 1 10 ? -5.43 -10.867 -9.078 1 97.69 10 ILE B C 1
ATOM 1681 O O . ILE B 1 10 ? -4.617 -11.75 -8.789 1 97.69 10 ILE B O 1
ATOM 1685 N N . VAL B 1 11 ? -6.57 -10.656 -8.438 1 98 11 VAL B N 1
ATOM 1686 C CA . VAL B 1 11 ? -6.906 -11.469 -7.273 1 98 11 VAL B CA 1
ATOM 1687 C C . VAL B 1 11 ? -7.082 -12.922 -7.695 1 98 11 VAL B C 1
ATOM 1689 O O . VAL B 1 11 ? -6.555 -13.836 -7.051 1 98 11 VAL B O 1
ATOM 1692 N N . VAL B 1 12 ? -7.754 -13.133 -8.758 1 96.69 12 VAL B N 1
ATOM 1693 C CA . VAL B 1 12 ? -8 -14.484 -9.242 1 96.69 12 VAL B CA 1
ATOM 1694 C C . VAL B 1 12 ? -6.68 -15.148 -9.609 1 96.69 12 VAL B C 1
ATOM 1696 O O . VAL B 1 12 ? -6.473 -16.328 -9.336 1 96.69 12 VAL B O 1
ATOM 1699 N N . ASN B 1 13 ? -5.844 -14.43 -10.211 1 94.56 13 ASN B N 1
ATOM 1700 C CA . ASN B 1 13 ? -4.523 -14.961 -10.516 1 94.56 13 ASN B CA 1
ATOM 1701 C C . ASN B 1 13 ? -3.783 -15.383 -9.25 1 94.56 13 ASN B C 1
ATOM 1703 O O . ASN B 1 13 ? -3.158 -16.453 -9.219 1 94.56 13 ASN B O 1
ATOM 1707 N N . ALA B 1 14 ? -3.84 -14.555 -8.234 1 95.5 14 ALA B N 1
ATOM 1708 C CA . ALA B 1 14 ? -3.197 -14.883 -6.965 1 95.5 14 ALA B CA 1
ATOM 1709 C C . ALA B 1 14 ? -3.779 -16.156 -6.367 1 95.5 14 ALA B C 1
ATOM 1711 O O . ALA B 1 14 ? -3.047 -16.984 -5.809 1 95.5 14 ALA B O 1
ATOM 1712 N N . ILE B 1 15 ? -5.023 -16.297 -6.457 1 94.62 15 ILE B N 1
ATOM 1713 C CA . ILE B 1 15 ? -5.695 -17.484 -5.953 1 94.62 15 ILE B CA 1
ATOM 1714 C C . ILE B 1 15 ? -5.199 -18.719 -6.711 1 94.62 15 ILE B C 1
ATOM 1716 O O . ILE B 1 15 ? -4.871 -19.734 -6.102 1 94.62 15 ILE B O 1
ATOM 1720 N N . ARG B 1 16 ? -5.07 -18.594 -7.934 1 90.38 16 ARG B N 1
ATOM 1721 C CA . ARG B 1 16 ? -4.684 -19.719 -8.781 1 90.38 16 ARG B CA 1
ATOM 1722 C C . ARG B 1 16 ? -3.232 -20.109 -8.539 1 90.38 16 ARG B C 1
ATOM 1724 O O . ARG B 1 16 ? -2.848 -21.266 -8.773 1 90.38 16 ARG B O 1
ATOM 1731 N N . GLU B 1 17 ? -2.471 -19.219 -8.125 1 88 17 GLU B N 1
ATOM 1732 C CA . GLU B 1 17 ? -1.083 -19.516 -7.789 1 88 17 GLU B CA 1
ATOM 1733 C C . GLU B 1 17 ? -0.992 -20.328 -6.496 1 88 17 GLU B C 1
ATOM 1735 O O . GLU B 1 17 ? 0.012 -21 -6.242 1 88 17 GLU B O 1
ATOM 1740 N N . ARG B 1 18 ? -2.027 -20.281 -5.688 1 89.81 18 ARG B N 1
ATOM 1741 C CA . ARG B 1 18 ? -1.92 -20.828 -4.34 1 89.81 18 ARG B CA 1
ATOM 1742 C C . ARG B 1 18 ? -2.891 -21.984 -4.137 1 89.81 18 ARG B C 1
ATOM 1744 O O . ARG B 1 18 ? -2.6 -22.922 -3.389 1 89.81 18 ARG B O 1
ATOM 1751 N N . TYR B 1 19 ? -3.99 -21.875 -4.758 1 90.5 19 TYR B N 1
ATOM 1752 C CA . TYR B 1 19 ? -5.055 -22.844 -4.508 1 90.5 19 TYR B CA 1
ATOM 1753 C C . TYR B 1 19 ? -5.328 -23.672 -5.75 1 90.5 19 TYR B C 1
ATOM 1755 O O . TYR B 1 19 ? -5.016 -23.266 -6.871 1 90.5 19 TYR B O 1
ATOM 1763 N N . LEU B 1 20 ? -5.984 -24.828 -5.543 1 88.31 20 LEU B N 1
ATOM 1764 C CA . LEU B 1 20 ? -6.324 -25.719 -6.641 1 88.31 20 LEU B CA 1
ATOM 1765 C C . LEU B 1 20 ? -7.352 -25.078 -7.566 1 88.31 20 LEU B C 1
ATOM 1767 O O . LEU B 1 20 ? -7.32 -25.297 -8.781 1 88.31 20 LEU B O 1
ATOM 1771 N N . SER B 1 21 ? -8.25 -24.344 -6.973 1 90.75 21 SER B N 1
ATOM 1772 C CA . SER B 1 21 ? -9.289 -23.672 -7.746 1 90.75 21 SER B CA 1
ATOM 1773 C C . SER B 1 21 ? -9.844 -22.469 -7 1 90.75 21 SER B C 1
ATOM 1775 O O . SER B 1 21 ? -9.609 -22.312 -5.801 1 90.75 21 SER B O 1
ATOM 1777 N N . GLU B 1 22 ? -10.523 -21.609 -7.73 1 95.25 22 GLU B N 1
ATOM 1778 C CA . GLU B 1 22 ? -11.234 -20.516 -7.086 1 95.25 22 GLU B CA 1
ATOM 1779 C C . GLU B 1 22 ? -12.258 -21.031 -6.078 1 95.25 22 GLU B C 1
ATOM 1781 O O . GLU B 1 22 ? -12.445 -20.438 -5.016 1 95.25 22 GLU B O 1
ATOM 1786 N N . LYS B 1 23 ? -12.898 -22.109 -6.441 1 95.12 23 LYS B N 1
ATOM 1787 C CA . LYS B 1 23 ? -13.914 -22.719 -5.582 1 95.12 23 LYS B CA 1
ATOM 1788 C C . LYS B 1 23 ? -13.328 -23.125 -4.238 1 95.12 23 LYS B C 1
ATOM 1790 O O . LYS B 1 23 ? -13.93 -22.875 -3.189 1 95.12 23 LYS B O 1
ATOM 1795 N N . ALA B 1 24 ? -12.211 -23.766 -4.336 1 93.81 24 ALA B N 1
ATOM 1796 C CA . ALA B 1 24 ? -11.547 -24.156 -3.096 1 93.81 24 ALA B CA 1
ATOM 1797 C C . ALA B 1 24 ? -11.297 -22.938 -2.203 1 93.81 24 ALA B C 1
ATOM 1799 O O . ALA B 1 24 ? -11.477 -23.016 -0.984 1 93.81 24 ALA B O 1
ATOM 1800 N N . PHE B 1 25 ? -10.945 -21.828 -2.781 1 96.62 25 PHE B N 1
ATOM 1801 C CA . PHE B 1 25 ? -10.625 -20.625 -2.025 1 96.62 25 PHE B CA 1
ATOM 1802 C C . PHE B 1 25 ? -11.891 -20.016 -1.425 1 96.62 25 PHE B C 1
ATOM 1804 O O . PHE B 1 25 ? -11.969 -19.812 -0.211 1 96.62 25 PHE B O 1
ATOM 1811 N N . TYR B 1 26 ? -12.953 -19.75 -2.262 1 97.5 26 TYR B N 1
ATOM 1812 C CA . TYR B 1 26 ? -14.062 -18.984 -1.716 1 97.5 26 TYR B CA 1
ATOM 1813 C C . TYR B 1 26 ? -14.914 -19.844 -0.785 1 97.5 26 TYR B C 1
ATOM 1815 O O . TYR B 1 26 ? -15.617 -19.312 0.082 1 97.5 26 TYR B O 1
ATOM 1823 N N . THR B 1 27 ? -14.828 -21.156 -0.914 1 96.12 27 THR B N 1
ATOM 1824 C CA . THR B 1 27 ? -15.578 -22.031 -0.008 1 96.12 27 THR B CA 1
ATOM 1825 C C . THR B 1 27 ? -14.82 -22.203 1.307 1 96.12 27 THR B C 1
ATOM 1827 O O . THR B 1 27 ? -15.398 -22.031 2.385 1 96.12 27 THR B O 1
ATOM 1830 N N . GLN B 1 28 ? -13.57 -22.453 1.219 1 93.62 28 GLN B N 1
ATOM 1831 C CA . GLN B 1 28 ? -12.828 -22.859 2.404 1 93.62 28 GLN B CA 1
ATOM 1832 C C . GLN B 1 28 ? -12.281 -21.656 3.158 1 93.62 28 GLN B C 1
ATOM 1834 O O . GLN B 1 28 ? -12.164 -21.688 4.387 1 93.62 28 GLN B O 1
ATOM 1839 N N . GLU B 1 29 ? -11.883 -20.641 2.438 1 95.62 29 GLU B N 1
ATOM 1840 C CA . GLU B 1 29 ? -11.273 -19.484 3.074 1 95.62 29 GLU B CA 1
ATOM 1841 C C . GLU B 1 29 ? -12.305 -18.391 3.369 1 95.62 29 GLU B C 1
ATOM 1843 O O . GLU B 1 29 ? -12.328 -17.844 4.469 1 95.62 29 GLU B O 1
ATOM 1848 N N . LEU B 1 30 ? -13.148 -18.188 2.389 1 96.88 30 LEU B N 1
ATOM 1849 C CA . LEU B 1 30 ? -14.078 -17.078 2.557 1 96.88 30 LEU B CA 1
ATOM 1850 C C . LEU B 1 30 ? -15.391 -17.562 3.16 1 96.88 30 LEU B C 1
ATOM 1852 O O . LEU B 1 30 ? -16.125 -16.781 3.77 1 96.88 30 LEU B O 1
ATOM 1856 N N . GLY B 1 31 ? -15.727 -18.812 2.908 1 97.19 31 GLY B N 1
ATOM 1857 C CA . GLY B 1 31 ? -16.984 -19.375 3.398 1 97.19 31 GLY B CA 1
ATOM 1858 C C . GLY B 1 31 ? -18.203 -18.812 2.693 1 97.19 31 GLY B C 1
ATOM 1859 O O . GLY B 1 31 ? -19.234 -18.594 3.318 1 97.19 31 GLY B O 1
ATOM 1860 N N . ILE B 1 32 ? -18.047 -18.516 1.463 1 97.81 32 ILE B N 1
ATOM 1861 C CA . ILE B 1 32 ? -19.172 -17.938 0.738 1 97.81 32 ILE B CA 1
ATOM 1862 C C . ILE B 1 32 ? -19.578 -18.859 -0.413 1 97.81 32 ILE B C 1
ATOM 1864 O O . ILE B 1 32 ? -18.844 -19.797 -0.749 1 97.81 32 ILE B O 1
ATOM 1868 N N . SER B 1 33 ? -20.734 -18.578 -1.047 1 97.25 33 SER B N 1
ATOM 1869 C CA . SER B 1 33 ? -21.234 -19.375 -2.156 1 97.25 33 SER B CA 1
ATOM 1870 C C . SER B 1 33 ? -20.625 -18.938 -3.48 1 97.25 33 SER B C 1
ATOM 1872 O O . SER B 1 33 ? -20.094 -17.828 -3.592 1 97.25 33 SER B O 1
ATOM 1874 N N . GLY B 1 34 ? -20.734 -19.828 -4.488 1 97.31 34 GLY B N 1
ATOM 1875 C CA . GLY B 1 34 ? -20.312 -19.484 -5.832 1 97.31 34 GLY B CA 1
ATOM 1876 C C . GLY B 1 34 ? -21.047 -18.281 -6.398 1 97.31 34 GLY B C 1
ATOM 1877 O O . GLY B 1 34 ? -20.453 -17.469 -7.121 1 97.31 34 GLY B O 1
ATOM 1878 N N . GLN B 1 35 ? -22.25 -18.203 -6.02 1 97.19 35 GLN B N 1
ATOM 1879 C CA . GLN B 1 35 ? -23.047 -17.078 -6.469 1 97.19 35 GLN B CA 1
ATOM 1880 C C . GLN B 1 35 ? -22.516 -15.766 -5.91 1 97.19 35 GLN B C 1
ATOM 1882 O O . GLN B 1 35 ? -22.375 -14.781 -6.637 1 97.19 35 GLN B O 1
ATOM 1887 N N . SER B 1 36 ? -22.188 -15.773 -4.645 1 97.38 36 SER B N 1
ATOM 1888 C CA . SER B 1 36 ? -21.625 -14.586 -4.016 1 97.38 36 SER B CA 1
ATOM 1889 C C . SER B 1 36 ? -20.281 -14.219 -4.633 1 97.38 36 SER B C 1
ATOM 1891 O O . SER B 1 36 ? -20 -13.039 -4.855 1 97.38 36 SER B O 1
ATOM 1893 N N . TRP B 1 37 ? -19.547 -15.188 -4.941 1 98.12 37 TRP B N 1
ATOM 1894 C CA . TRP B 1 37 ? -18.234 -14.984 -5.57 1 98.12 37 TRP B CA 1
ATOM 1895 C C . TRP B 1 37 ? -18.391 -14.367 -6.953 1 98.12 37 TRP B C 1
ATOM 1897 O O . TRP B 1 37 ? -17.719 -13.375 -7.273 1 98.12 37 TRP B O 1
ATOM 1907 N N . THR B 1 38 ? -19.312 -14.859 -7.695 1 97.69 38 THR B N 1
ATOM 1908 C CA . THR B 1 38 ? -19.578 -14.375 -9.047 1 97.69 38 THR B CA 1
ATOM 1909 C C . THR B 1 38 ? -20.094 -12.938 -9.008 1 97.69 38 THR B C 1
ATOM 1911 O O . THR B 1 38 ? -19.703 -12.109 -9.836 1 97.69 38 THR B O 1
ATOM 1914 N N . ARG B 1 39 ? -20.859 -12.656 -8.062 1 96.94 39 ARG B N 1
ATOM 1915 C CA . ARG B 1 39 ? -21.391 -11.305 -7.934 1 96.94 39 ARG B CA 1
ATOM 1916 C C . ARG B 1 39 ? -20.297 -10.312 -7.59 1 96.94 39 ARG B C 1
ATOM 1918 O O . ARG B 1 39 ? -20.297 -9.172 -8.07 1 96.94 39 ARG B O 1
ATOM 1925 N N . TRP B 1 40 ? -19.391 -10.734 -6.727 1 97.5 40 TRP B N 1
ATOM 1926 C CA . TRP B 1 40 ? -18.25 -9.883 -6.402 1 97.5 40 TRP B CA 1
ATOM 1927 C C . TRP B 1 40 ? -17.375 -9.648 -7.633 1 97.5 40 TRP B C 1
ATOM 1929 O O . TRP B 1 40 ? -17 -8.508 -7.926 1 97.5 40 TRP B O 1
ATOM 1939 N N . LYS B 1 41 ? -17.109 -10.703 -8.352 1 97.5 41 LYS B N 1
ATOM 1940 C CA . LYS B 1 41 ? -16.25 -10.594 -9.523 1 97.5 41 LYS B CA 1
ATOM 1941 C C . LYS B 1 41 ? -16.844 -9.656 -10.562 1 97.5 41 LYS B C 1
ATOM 1943 O O . LYS B 1 41 ? -16.125 -8.914 -11.227 1 97.5 41 LYS B O 1
ATOM 1948 N N . ASN B 1 42 ? -18.156 -9.617 -10.578 1 96.12 42 ASN B N 1
ATOM 1949 C CA . ASN B 1 42 ? -18.844 -8.805 -11.57 1 96.12 42 ASN B CA 1
ATOM 1950 C C . ASN B 1 42 ? -19.078 -7.383 -11.078 1 96.12 42 ASN B C 1
ATOM 1952 O O . ASN B 1 42 ? -19.609 -6.543 -11.805 1 96.12 42 ASN B O 1
ATOM 1956 N N . GLY B 1 43 ? -18.766 -7.145 -9.906 1 94.56 43 GLY B N 1
ATOM 1957 C CA . GLY B 1 43 ? -18.922 -5.809 -9.352 1 94.56 43 GLY B CA 1
ATOM 1958 C C . GLY B 1 43 ? -20.344 -5.492 -8.922 1 94.56 43 GLY B C 1
ATOM 1959 O O . GLY B 1 43 ? -20.688 -4.328 -8.734 1 94.56 43 GLY B O 1
ATOM 1960 N N . GLU B 1 44 ? -21.125 -6.445 -8.734 1 94.06 44 GLU B N 1
ATOM 1961 C CA . GLU B 1 44 ? -22.531 -6.258 -8.383 1 94.06 44 GLU B CA 1
ATOM 1962 C C . GLU B 1 44 ? -22.703 -6.062 -6.883 1 94.06 44 GLU B C 1
ATOM 1964 O O . GLU B 1 44 ? -23.609 -5.355 -6.445 1 94.06 44 GLU B O 1
ATOM 1969 N N . ARG B 1 45 ? -21.891 -6.809 -6.188 1 92.56 45 ARG B N 1
ATOM 1970 C CA . ARG B 1 45 ? -21.953 -6.742 -4.73 1 92.56 45 ARG B CA 1
ATOM 1971 C C . ARG B 1 45 ? -20.578 -6.883 -4.117 1 92.56 45 ARG B C 1
ATOM 1973 O O . ARG B 1 45 ? -19.797 -7.758 -4.512 1 92.56 45 ARG B O 1
ATOM 1980 N N . GLY B 1 46 ? -20.422 -6.047 -3.15 1 91.81 46 GLY B N 1
ATOM 1981 C CA . GLY B 1 46 ? -19.141 -6.145 -2.449 1 91.81 46 GLY B CA 1
ATOM 1982 C C . GLY B 1 46 ? -19.094 -7.297 -1.465 1 91.81 46 GLY B C 1
ATOM 1983 O O . GLY B 1 46 ? -20.125 -7.902 -1.156 1 91.81 46 GLY B O 1
ATOM 1984 N N . LEU B 1 47 ? -17.844 -7.645 -1.027 1 94.31 47 LEU B N 1
ATOM 1985 C CA . LEU B 1 47 ? -17.641 -8.625 0.036 1 94.31 47 LEU B CA 1
ATOM 1986 C C . LEU B 1 47 ? -17.594 -7.941 1.399 1 94.31 47 LEU B C 1
ATOM 1988 O O . LEU B 1 47 ? -17.359 -6.734 1.489 1 94.31 47 LEU B O 1
ATOM 1992 N N . LYS B 1 48 ? -17.859 -8.773 2.414 1 91.44 48 LYS B N 1
ATOM 1993 C CA . LYS B 1 48 ? -17.703 -8.273 3.777 1 91.44 48 LYS B CA 1
ATOM 1994 C C . LYS B 1 48 ? -16.25 -7.941 4.074 1 91.44 48 LYS B C 1
ATOM 1996 O O . LYS B 1 48 ? -15.336 -8.492 3.449 1 91.44 48 LYS B O 1
ATOM 2001 N N . SER B 1 49 ? -16.047 -7.078 5.09 1 87.06 49 SER B N 1
ATOM 2002 C CA . SER B 1 49 ? -14.711 -6.621 5.461 1 87.06 49 SER B CA 1
ATOM 2003 C C . SER B 1 49 ? -13.805 -7.793 5.82 1 87.06 49 SER B C 1
ATOM 2005 O O . SER B 1 49 ? -12.641 -7.828 5.434 1 87.06 49 SER B O 1
ATOM 2007 N N . GLU B 1 50 ? -14.352 -8.703 6.48 1 92.12 50 GLU B N 1
ATOM 2008 C CA . GLU B 1 50 ? -13.57 -9.859 6.895 1 92.12 50 GLU B CA 1
ATOM 2009 C C . GLU B 1 50 ? -13.078 -10.656 5.688 1 92.12 50 GLU B C 1
ATOM 2011 O O . GLU B 1 50 ? -11.945 -11.148 5.68 1 92.12 50 GLU B O 1
ATOM 2016 N N . ASN B 1 51 ? -13.93 -10.805 4.699 1 95.88 51 ASN B N 1
ATOM 2017 C CA . ASN B 1 51 ? -13.562 -11.523 3.484 1 95.88 51 ASN B CA 1
ATOM 2018 C C . ASN B 1 51 ? -12.516 -10.758 2.674 1 95.88 51 ASN B C 1
ATOM 2020 O O . ASN B 1 51 ? -11.578 -11.359 2.146 1 95.88 51 ASN B O 1
ATOM 2024 N N . MET B 1 52 ? -12.688 -9.477 2.648 1 93.94 52 MET B N 1
ATOM 2025 C CA . MET B 1 52 ? -11.703 -8.672 1.926 1 93.94 52 MET B CA 1
ATOM 2026 C C . MET B 1 52 ? -10.336 -8.75 2.596 1 93.94 52 MET B C 1
ATOM 2028 O O . MET B 1 52 ? -9.305 -8.727 1.92 1 93.94 52 MET B O 1
ATOM 2032 N N . GLN B 1 53 ? -10.352 -8.836 3.846 1 92.94 53 GLN B N 1
ATOM 2033 C CA . GLN B 1 53 ? -9.102 -9.008 4.57 1 92.94 53 GLN B CA 1
ATOM 2034 C C . GLN B 1 53 ? -8.414 -10.312 4.18 1 92.94 53 GLN B C 1
ATOM 2036 O O . GLN B 1 53 ? -7.199 -10.352 3.986 1 92.94 53 GLN B O 1
ATOM 2041 N N . LYS B 1 54 ? -9.203 -11.359 4.051 1 96.44 54 LYS B N 1
ATOM 2042 C CA . LYS B 1 54 ? -8.648 -12.648 3.637 1 96.44 54 LYS B CA 1
ATOM 2043 C C . LYS B 1 54 ? -8.086 -12.57 2.219 1 96.44 54 LYS B C 1
ATOM 2045 O O . LYS B 1 54 ? -7.055 -13.18 1.923 1 96.44 54 LYS B O 1
ATOM 2050 N N . ILE B 1 55 ? -8.703 -11.852 1.384 1 97.56 55 ILE B N 1
ATOM 2051 C CA . ILE B 1 55 ? -8.203 -11.648 0.029 1 97.56 55 ILE B CA 1
ATOM 2052 C C . ILE B 1 55 ? -6.887 -10.875 0.077 1 97.56 55 ILE B C 1
ATOM 2054 O O . ILE B 1 55 ? -5.93 -11.219 -0.623 1 97.56 55 ILE B O 1
ATOM 2058 N N . SER B 1 56 ? -6.844 -9.852 0.914 1 96.88 56 SER B N 1
ATOM 2059 C CA . SER B 1 56 ? -5.625 -9.055 1.008 1 96.88 56 SER B CA 1
ATOM 2060 C C . SER B 1 56 ? -4.445 -9.898 1.476 1 96.88 56 SER B C 1
ATOM 2062 O O . SER B 1 56 ? -3.301 -9.641 1.102 1 96.88 56 SER B O 1
ATOM 2064 N N . MET B 1 57 ? -4.734 -10.977 2.172 1 95.81 57 MET B N 1
ATOM 2065 C CA . MET B 1 57 ? -3.684 -11.82 2.738 1 95.81 57 MET B CA 1
ATOM 2066 C C . MET B 1 57 ? -3.047 -12.688 1.663 1 95.81 57 MET B C 1
ATOM 2068 O O . MET B 1 57 ? -2.02 -13.328 1.902 1 95.81 57 MET B O 1
ATOM 2072 N N . LEU B 1 58 ? -3.623 -12.695 0.492 1 96.62 58 LEU B N 1
ATOM 2073 C CA . LEU B 1 58 ? -2.998 -13.367 -0.644 1 96.62 58 LEU B CA 1
ATOM 2074 C C . LEU B 1 58 ? -1.747 -12.617 -1.095 1 96.62 58 LEU B C 1
ATOM 2076 O O . LEU B 1 58 ? -0.937 -13.156 -1.852 1 96.62 58 LEU B O 1
ATOM 2080 N N . PHE B 1 59 ? -1.599 -11.391 -0.626 1 97.69 59 PHE B N 1
ATOM 2081 C CA . PHE B 1 59 ? -0.534 -10.484 -1.045 1 97.69 59 PHE B CA 1
ATOM 2082 C C . PHE B 1 59 ? 0.28 -10.016 0.155 1 97.69 59 PHE B C 1
ATOM 2084 O O . PHE B 1 59 ? -0.235 -9.945 1.273 1 97.69 59 PHE B O 1
ATOM 2091 N N . THR B 1 60 ? 1.56 -9.75 -0.089 1 97.25 60 THR B N 1
ATOM 2092 C CA . THR B 1 60 ? 2.25 -8.898 0.875 1 97.25 60 THR B CA 1
ATOM 2093 C C . THR B 1 60 ? 1.687 -7.48 0.847 1 97.25 60 THR B C 1
ATOM 2095 O O . THR B 1 60 ? 0.962 -7.113 -0.08 1 97.25 60 THR B O 1
ATOM 2098 N N . ASP B 1 61 ? 2.006 -6.676 1.812 1 97.06 61 ASP B N 1
ATOM 2099 C CA . ASP B 1 61 ? 1.522 -5.297 1.84 1 97.06 61 ASP B CA 1
ATOM 2100 C C . ASP B 1 61 ? 1.904 -4.555 0.561 1 97.06 61 ASP B C 1
ATOM 2102 O O . ASP B 1 61 ? 1.079 -3.85 -0.024 1 97.06 61 ASP B O 1
ATOM 2106 N N . TYR B 1 62 ? 3.115 -4.742 0.176 1 98.12 62 TYR B N 1
ATOM 2107 C CA . TYR B 1 62 ? 3.604 -4.047 -1.01 1 98.12 62 TYR B CA 1
ATOM 2108 C C . TYR B 1 62 ? 2.887 -4.535 -2.262 1 98.12 62 TYR B C 1
ATOM 2110 O O . TYR B 1 62 ? 2.508 -3.736 -3.121 1 98.12 62 TYR B O 1
ATOM 2118 N N . GLU B 1 63 ? 2.709 -5.801 -2.338 1 98.06 63 GLU B N 1
ATOM 2119 C CA . GLU B 1 63 ? 2.025 -6.379 -3.494 1 98.06 63 GLU B CA 1
ATOM 2120 C C . GLU B 1 63 ? 0.568 -5.93 -3.551 1 98.06 63 GLU B C 1
ATOM 2122 O O . GLU B 1 63 ? 0.011 -5.746 -4.633 1 98.06 63 GLU B O 1
ATOM 2127 N N . TRP B 1 64 ? 0.018 -5.852 -2.404 1 98.19 64 TRP B N 1
ATOM 2128 C CA . TRP B 1 64 ? -1.356 -5.367 -2.324 1 98.19 64 TRP B CA 1
ATOM 2129 C C . TRP B 1 64 ? -1.464 -3.943 -2.857 1 98.19 64 TRP B C 1
ATOM 2131 O O . TRP B 1 64 ? -2.352 -3.639 -3.656 1 98.19 64 TRP B O 1
ATOM 2141 N N . MET B 1 65 ? -0.568 -3.127 -2.467 1 97.81 65 MET B N 1
ATOM 2142 C CA . MET B 1 65 ? -0.504 -1.763 -2.984 1 97.81 65 MET B CA 1
ATOM 2143 C C . MET B 1 65 ? -0.295 -1.764 -4.496 1 97.81 65 MET B C 1
ATOM 2145 O O . MET B 1 65 ? -0.977 -1.036 -5.223 1 97.81 65 MET B O 1
ATOM 2149 N N . LEU B 1 66 ? 0.586 -2.602 -4.988 1 97.56 66 LEU B N 1
ATOM 2150 C CA . LEU B 1 66 ? 0.897 -2.693 -6.41 1 97.56 66 LEU B CA 1
ATOM 2151 C C . LEU B 1 66 ? -0.329 -3.127 -7.207 1 97.56 66 LEU B C 1
ATOM 2153 O O . LEU B 1 66 ? -0.613 -2.568 -8.273 1 97.56 66 LEU B O 1
ATOM 2157 N N . ALA B 1 67 ? -1.073 -4.074 -6.648 1 97.69 67 ALA B N 1
ATOM 2158 C CA . ALA B 1 67 ? -2.285 -4.551 -7.309 1 97.69 67 ALA B CA 1
ATOM 2159 C C . ALA B 1 67 ? -3.297 -3.422 -7.484 1 97.69 67 ALA B C 1
ATOM 2161 O O . ALA B 1 67 ? -3.9 -3.281 -8.555 1 97.69 67 ALA B O 1
ATOM 2162 N N . HIS B 1 68 ? -3.424 -2.635 -6.477 1 96.31 68 HIS B N 1
ATOM 2163 C CA . HIS B 1 68 ? -4.363 -1.52 -6.547 1 96.31 68 HIS B CA 1
ATOM 2164 C C . HIS B 1 68 ? -3.889 -0.462 -7.535 1 96.31 68 HIS B C 1
ATOM 2166 O O . HIS B 1 68 ? -4.695 0.113 -8.273 1 96.31 68 HIS B O 1
ATOM 2172 N N . LYS B 1 6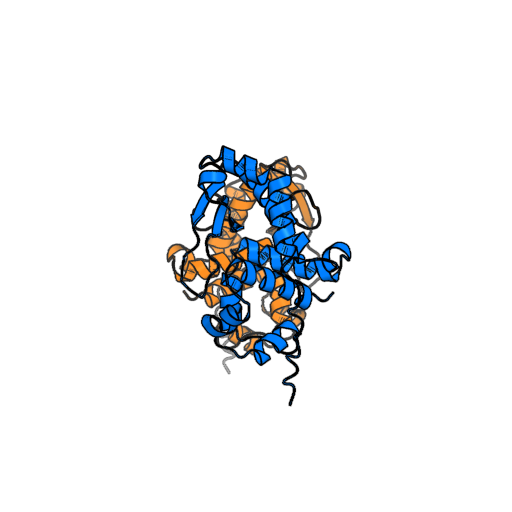9 ? -2.633 -0.241 -7.547 1 95.94 69 LYS B N 1
ATOM 2173 C CA . LYS B 1 69 ? -2.072 0.723 -8.492 1 95.94 69 LYS B CA 1
ATOM 2174 C C . LYS B 1 69 ? -2.348 0.307 -9.93 1 95.94 69 LYS B C 1
ATOM 2176 O O . LYS B 1 69 ? -2.773 1.127 -10.75 1 95.94 69 LYS B O 1
ATOM 2181 N N . ILE B 1 70 ? -2.125 -0.903 -10.172 1 96.5 70 ILE B N 1
ATOM 2182 C CA . ILE B 1 70 ? -2.318 -1.42 -11.523 1 96.5 70 ILE B CA 1
ATOM 2183 C C . ILE B 1 70 ? -3.801 -1.366 -11.891 1 96.5 70 ILE B C 1
ATOM 2185 O O . ILE B 1 70 ? -4.156 -0.998 -13.008 1 96.5 70 ILE B O 1
ATOM 2189 N N . ALA B 1 71 ? -4.648 -1.757 -10.945 1 96.94 71 ALA B N 1
ATOM 2190 C CA . ALA B 1 71 ? -6.086 -1.71 -11.188 1 96.94 71 ALA B CA 1
ATOM 2191 C C . ALA B 1 71 ? -6.539 -0.295 -11.539 1 96.94 71 ALA B C 1
ATOM 2193 O O . ALA B 1 71 ? -7.332 -0.1 -12.469 1 96.94 71 ALA B O 1
ATOM 2194 N N . ARG B 1 72 ? -6.02 0.65 -10.859 1 95.31 72 ARG B N 1
ATOM 2195 C CA . ARG B 1 72 ? -6.352 2.045 -11.133 1 95.31 72 ARG B CA 1
ATOM 2196 C C . ARG B 1 72 ? -5.844 2.469 -12.508 1 95.31 72 ARG B C 1
ATOM 2198 O O . ARG B 1 72 ? -6.551 3.145 -13.258 1 95.31 72 ARG B O 1
ATOM 2205 N N . ASN B 1 73 ? -4.633 2.045 -12.82 1 94.81 73 ASN B N 1
ATOM 2206 C CA . ASN B 1 73 ? -4.039 2.404 -14.109 1 94.81 73 ASN B CA 1
ATOM 2207 C C . ASN B 1 73 ? -4.793 1.767 -15.273 1 94.81 73 ASN B C 1
ATOM 2209 O O . ASN B 1 73 ? -4.812 2.311 -16.375 1 94.81 73 ASN B O 1
ATOM 2213 N N . ALA B 1 74 ? -5.391 0.63 -14.969 1 96.19 74 ALA B N 1
ATOM 2214 C CA . ALA B 1 74 ? -6.148 -0.065 -16 1 96.19 74 ALA B CA 1
ATOM 2215 C C . ALA B 1 74 ? -7.328 0.776 -16.484 1 96.19 74 ALA B C 1
ATOM 2217 O O . ALA B 1 74 ? -7.816 0.596 -17.594 1 96.19 74 ALA B O 1
ATOM 2218 N N . GLU B 1 75 ? -7.73 1.681 -15.68 1 94.94 75 GLU B N 1
ATOM 2219 C CA . GLU B 1 75 ? -8.852 2.545 -16.047 1 94.94 75 GLU B CA 1
ATOM 2220 C C . GLU B 1 75 ? -8.422 3.6 -17.062 1 94.94 75 GLU B C 1
ATOM 2222 O O . GLU B 1 75 ? -9.242 4.086 -17.844 1 94.94 75 GLU B O 1
ATOM 2227 N N . VAL B 1 76 ? -7.137 3.896 -17.094 1 93.81 76 VAL B N 1
ATOM 2228 C CA . VAL B 1 76 ? -6.738 5.066 -17.859 1 93.81 76 VAL B CA 1
ATOM 2229 C C . VAL B 1 76 ? -5.719 4.66 -18.922 1 93.81 76 VAL B C 1
ATOM 2231 O O . VAL B 1 76 ? -5.504 5.391 -19.906 1 93.81 76 VAL B O 1
ATOM 2234 N N . LEU B 1 77 ? -5.055 3.588 -18.797 1 94.06 77 LEU B N 1
ATOM 2235 C CA . LEU B 1 77 ? -4.035 3.125 -19.734 1 94.06 77 LEU B CA 1
ATOM 2236 C C . LEU B 1 77 ? -4.5 1.871 -20.469 1 94.06 77 LEU B C 1
ATOM 2238 O O . LEU B 1 77 ? -4.566 0.791 -19.875 1 94.06 77 LEU B O 1
ATOM 2242 N N . PRO B 1 78 ? -4.742 2.004 -21.656 1 94.81 78 PRO B N 1
ATOM 2243 C CA . PRO B 1 78 ? -5.273 0.879 -22.422 1 94.81 78 PRO B CA 1
ATOM 2244 C C . PRO B 1 78 ? -4.359 -0.342 -22.406 1 94.81 78 PRO B C 1
ATOM 2246 O O . PRO B 1 78 ? -4.84 -1.479 -22.406 1 94.81 78 PRO B O 1
ATOM 2249 N N . GLU B 1 79 ? -3.094 -0.097 -22.406 1 91.31 79 GLU B N 1
ATOM 2250 C CA . GLU B 1 79 ? -2.141 -1.204 -22.391 1 91.31 79 GLU B CA 1
ATOM 2251 C C . GLU B 1 79 ? -2.252 -2.018 -21.109 1 91.31 79 GLU B C 1
ATOM 2253 O O . GLU B 1 79 ? -2.031 -3.229 -21.109 1 91.31 79 GLU B O 1
ATOM 2258 N N . VAL B 1 80 ? -2.588 -1.364 -20.062 1 93.88 80 VAL B N 1
ATOM 2259 C CA . VAL B 1 80 ? -2.762 -2.037 -18.781 1 93.88 80 VAL B CA 1
ATOM 2260 C C . VAL B 1 80 ? -4.125 -2.727 -18.75 1 93.88 80 VAL B C 1
ATOM 2262 O O . VAL B 1 80 ? -4.242 -3.854 -18.266 1 93.88 80 VAL B O 1
ATOM 2265 N N . ALA B 1 81 ? -5.07 -2.08 -19.344 1 95.44 81 ALA B N 1
ATOM 2266 C CA . ALA B 1 81 ? -6.434 -2.604 -19.375 1 95.44 81 ALA B CA 1
ATOM 2267 C C . ALA B 1 81 ? -6.504 -3.912 -20.156 1 95.44 81 ALA B C 1
ATOM 2269 O O . ALA B 1 81 ? -7.305 -4.793 -19.828 1 95.44 81 ALA B O 1
ATOM 2270 N N . SER B 1 82 ? -5.676 -4.035 -21.109 1 94.94 82 SER B N 1
ATOM 2271 C CA . SER B 1 82 ? -5.715 -5.203 -21.984 1 94.94 82 SER B CA 1
ATOM 2272 C C . SER B 1 82 ? -5.293 -6.465 -21.234 1 94.94 82 SER B C 1
ATOM 2274 O O . SER B 1 82 ? -5.766 -7.562 -21.547 1 94.94 82 SER B O 1
ATOM 2276 N N . ASP B 1 83 ? -4.352 -6.371 -20.297 1 95.06 83 ASP B N 1
ATOM 2277 C CA . ASP B 1 83 ? -3.895 -7.512 -19.5 1 95.06 83 ASP B CA 1
ATOM 2278 C C . ASP B 1 83 ? -3.289 -7.062 -18.188 1 95.06 83 ASP B C 1
ATOM 2280 O O . ASP B 1 83 ? -2.068 -7.078 -18.016 1 95.06 83 ASP B O 1
ATOM 2284 N N . PRO B 1 84 ? -4.148 -6.762 -17.234 1 95.75 84 PRO B N 1
ATOM 2285 C CA . PRO B 1 84 ? -3.648 -6.258 -15.945 1 95.75 84 PRO B CA 1
ATOM 2286 C C . PRO B 1 84 ? -2.797 -7.285 -15.203 1 95.75 84 PRO B C 1
ATOM 2288 O O . PRO B 1 84 ? -1.896 -6.91 -14.445 1 95.75 84 PRO B O 1
ATOM 2291 N N . VAL B 1 85 ? -3.043 -8.547 -15.445 1 94.69 85 VAL B N 1
ATOM 2292 C CA . VAL B 1 85 ? -2.277 -9.594 -14.773 1 94.69 85 VAL B CA 1
ATOM 2293 C C . VAL B 1 85 ? -0.842 -9.594 -15.289 1 94.69 85 VAL B C 1
ATOM 2295 O O . VAL B 1 85 ? 0.108 -9.633 -14.508 1 94.69 85 VAL B O 1
ATOM 2298 N N . ALA B 1 86 ? -0.707 -9.531 -16.578 1 90.19 86 ALA B N 1
ATOM 2299 C CA . ALA B 1 86 ? 0.628 -9.484 -17.172 1 90.19 86 ALA B CA 1
ATOM 2300 C C . ALA B 1 86 ? 1.4 -8.266 -16.672 1 90.19 86 ALA B C 1
ATOM 2302 O O . ALA B 1 86 ? 2.592 -8.352 -16.375 1 90.19 86 ALA B O 1
ATOM 2303 N N . GLU B 1 87 ? 0.753 -7.145 -16.641 1 92.31 87 GLU B N 1
ATOM 2304 C CA . GLU B 1 87 ? 1.387 -5.926 -16.141 1 92.31 87 GLU B CA 1
ATOM 2305 C C . GLU B 1 87 ? 1.824 -6.094 -14.688 1 92.31 87 GLU B C 1
ATOM 2307 O O . GLU B 1 87 ? 2.926 -5.68 -14.312 1 92.31 87 GLU B O 1
ATOM 2312 N N . TYR B 1 88 ? 0.966 -6.719 -13.891 1 95.19 88 TYR B N 1
ATOM 2313 C CA . TYR B 1 88 ? 1.256 -6.953 -12.484 1 95.19 88 TYR B CA 1
ATOM 2314 C C . TYR B 1 88 ? 2.484 -7.84 -12.32 1 95.19 88 TYR B C 1
ATOM 2316 O O . TYR B 1 88 ? 3.391 -7.52 -11.547 1 95.19 88 TYR B O 1
ATOM 2324 N N . LEU B 1 89 ? 2.535 -8.844 -13.008 1 90.44 89 LEU B N 1
ATOM 2325 C CA . LEU B 1 89 ? 3.645 -9.789 -12.914 1 90.44 89 LEU B CA 1
ATOM 2326 C C . LEU B 1 89 ? 4.934 -9.156 -13.43 1 90.44 89 LEU B C 1
ATOM 2328 O O . LEU B 1 89 ? 6 -9.336 -12.836 1 90.44 89 LEU B O 1
ATOM 2332 N N . ARG B 1 90 ? 4.801 -8.477 -14.477 1 88.5 90 ARG B N 1
ATOM 2333 C CA . ARG B 1 90 ? 5.961 -7.793 -15.039 1 88.5 90 ARG B CA 1
ATOM 2334 C C . ARG B 1 90 ? 6.559 -6.805 -14.039 1 88.5 90 ARG B C 1
ATOM 2336 O O . ARG B 1 90 ? 7.77 -6.785 -13.828 1 88.5 90 ARG B O 1
ATOM 2343 N N . LEU B 1 91 ? 5.77 -6.023 -13.492 1 91.88 91 LEU B N 1
ATOM 2344 C CA . LEU B 1 91 ? 6.242 -5.023 -12.539 1 91.88 91 LEU B CA 1
ATOM 2345 C C . LEU B 1 91 ? 6.828 -5.684 -11.297 1 91.88 91 LEU B C 1
ATOM 2347 O O . LEU B 1 91 ? 7.828 -5.215 -10.75 1 91.88 91 LEU B O 1
ATOM 2351 N N . LYS B 1 92 ? 6.125 -6.695 -10.891 1 92.12 92 LYS B N 1
ATOM 2352 C CA . LYS B 1 92 ? 6.645 -7.449 -9.75 1 92.12 92 LYS B CA 1
ATOM 2353 C C . LYS B 1 92 ? 8.086 -7.887 -10 1 92.12 92 LYS B C 1
ATOM 2355 O O . LYS B 1 92 ? 8.953 -7.699 -9.141 1 92.12 92 LYS B O 1
ATOM 2360 N N . VAL B 1 93 ? 8.336 -8.414 -11.07 1 86.81 93 VAL B N 1
ATOM 2361 C CA . VAL B 1 93 ? 9.672 -8.891 -11.422 1 86.81 93 VAL B CA 1
ATOM 2362 C C . VAL B 1 93 ? 10.625 -7.707 -11.555 1 86.81 93 VAL B C 1
ATOM 2364 O O . VAL B 1 93 ? 11.766 -7.762 -11.078 1 86.81 93 VAL B O 1
ATOM 2367 N N . GLN B 1 94 ? 10.203 -6.715 -12.188 1 87.5 94 GLN B N 1
ATOM 2368 C CA . GLN B 1 94 ? 11.031 -5.531 -12.383 1 87.5 94 GLN B CA 1
ATOM 2369 C C . GLN B 1 94 ? 11.461 -4.926 -11.047 1 87.5 94 GLN B C 1
ATOM 2371 O O . GLN B 1 94 ? 12.625 -4.574 -10.859 1 87.5 94 GLN B O 1
ATOM 2376 N N . ILE B 1 95 ? 10.547 -4.77 -10.188 1 91.81 95 ILE B N 1
ATOM 2377 C CA . ILE B 1 95 ? 10.82 -4.191 -8.875 1 91.81 95 ILE B CA 1
ATOM 2378 C C . ILE B 1 95 ? 11.727 -5.117 -8.078 1 91.81 95 ILE B C 1
ATOM 2380 O O . ILE B 1 95 ? 12.695 -4.668 -7.453 1 91.81 95 ILE B O 1
ATOM 2384 N N . ALA B 1 96 ? 11.422 -6.387 -8.125 1 88.62 96 ALA B N 1
ATOM 2385 C CA . ALA B 1 96 ? 12.281 -7.367 -7.473 1 88.62 96 ALA B CA 1
ATOM 2386 C C . ALA B 1 96 ? 13.719 -7.266 -7.98 1 88.62 96 ALA B C 1
ATOM 2388 O O . ALA B 1 96 ? 14.664 -7.289 -7.191 1 88.62 96 ALA B O 1
ATOM 2389 N N . ASN B 1 97 ? 13.836 -7.105 -9.203 1 84.5 97 ASN B N 1
ATOM 2390 C CA . ASN B 1 97 ? 15.156 -6.977 -9.812 1 84.5 97 ASN B CA 1
ATOM 2391 C C . ASN B 1 97 ? 15.883 -5.727 -9.328 1 84.5 97 ASN B C 1
ATOM 2393 O O . ASN B 1 97 ? 17.094 -5.742 -9.148 1 84.5 97 ASN B O 1
ATOM 2397 N N . HIS B 1 98 ? 15.188 -4.762 -9.195 1 86.5 98 HIS B N 1
ATOM 2398 C CA . HIS B 1 98 ? 15.773 -3.531 -8.672 1 86.5 98 HIS B CA 1
ATOM 2399 C C . HIS B 1 98 ? 16.219 -3.707 -7.223 1 86.5 98 HIS B C 1
ATOM 2401 O O . HIS B 1 98 ? 17.312 -3.277 -6.848 1 86.5 98 HIS B O 1
ATOM 2407 N N . TRP B 1 99 ? 15.367 -4.352 -6.41 1 88.94 99 TRP B N 1
ATOM 2408 C CA . TRP B 1 99 ? 15.664 -4.531 -4.992 1 88.94 99 TRP B CA 1
ATOM 2409 C C . TRP B 1 99 ? 16.891 -5.398 -4.793 1 88.94 99 TRP B C 1
ATOM 2411 O O . TRP B 1 99 ? 17.75 -5.09 -3.961 1 88.94 99 TRP B O 1
ATOM 2421 N N . ILE B 1 100 ? 17.031 -6.387 -5.559 1 84.44 100 ILE B N 1
ATOM 2422 C CA . ILE B 1 100 ? 18.062 -7.391 -5.336 1 84.44 100 ILE B CA 1
ATOM 2423 C C . ILE B 1 100 ? 19.438 -6.781 -5.578 1 84.44 100 ILE B C 1
ATOM 2425 O O . ILE B 1 100 ? 20.453 -7.297 -5.09 1 84.44 100 ILE B O 1
ATOM 2429 N N . ARG B 1 101 ? 19.484 -5.699 -6.176 1 81.06 101 ARG B N 1
ATOM 2430 C CA . ARG B 1 101 ? 20.75 -5.039 -6.492 1 81.06 101 ARG B CA 1
ATOM 2431 C C . ARG B 1 101 ? 21.172 -4.102 -5.367 1 81.06 101 ARG B C 1
ATOM 2433 O O . ARG B 1 101 ? 22.25 -3.525 -5.406 1 81.06 101 ARG B O 1
ATOM 2440 N N . GLN B 1 102 ? 20.406 -4.062 -4.344 1 81.94 102 GLN B N 1
ATOM 2441 C CA . GLN B 1 102 ? 20.703 -3.156 -3.24 1 81.94 102 GLN B CA 1
ATOM 2442 C C . GLN B 1 102 ? 21.328 -3.904 -2.064 1 81.94 102 GLN B C 1
ATOM 2444 O O . GLN B 1 102 ? 21.25 -5.133 -1.996 1 81.94 102 GLN B O 1
ATOM 2449 N N . GLU B 1 103 ? 21.969 -3.174 -1.087 1 76.38 103 GLU B N 1
ATOM 2450 C CA . GLU B 1 103 ? 22.672 -3.775 0.04 1 76.38 103 GLU B CA 1
ATOM 2451 C C . GLU B 1 103 ? 21.703 -4.242 1.117 1 76.38 103 GLU B C 1
ATOM 2453 O O . GLU B 1 103 ? 21.969 -5.215 1.825 1 76.38 103 GLU B O 1
ATOM 2458 N N . ASN B 1 104 ? 20.641 -3.652 1.268 1 82.44 104 ASN B N 1
ATOM 2459 C CA . ASN B 1 104 ? 19.719 -3.957 2.361 1 82.44 104 ASN B CA 1
ATOM 2460 C C . ASN B 1 104 ? 18.562 -4.816 1.89 1 82.44 104 ASN B C 1
ATOM 2462 O O . ASN B 1 104 ? 17.406 -4.547 2.229 1 82.44 104 ASN B O 1
ATOM 2466 N N . VAL B 1 105 ? 18.922 -5.926 1.117 1 88.12 105 VAL B N 1
ATOM 2467 C CA . VAL B 1 105 ? 17.891 -6.797 0.581 1 88.12 105 VAL B CA 1
ATOM 2468 C C . VAL B 1 105 ? 18.141 -8.234 1.014 1 88.12 105 VAL B C 1
ATOM 2470 O O . VAL B 1 105 ? 19.281 -8.695 1.012 1 88.12 105 VAL B O 1
ATOM 2473 N N . ARG B 1 106 ? 17.109 -8.891 1.438 1 88.12 106 ARG B N 1
ATOM 2474 C CA . ARG B 1 106 ? 17.156 -10.305 1.782 1 88.12 106 ARG B CA 1
ATOM 2475 C C . ARG B 1 106 ? 16.391 -11.148 0.764 1 88.12 106 ARG B C 1
ATOM 2477 O O . ARG B 1 106 ? 15.297 -10.781 0.355 1 88.12 106 ARG B O 1
ATOM 2484 N N . VAL B 1 107 ? 17 -12.227 0.34 1 85.75 107 VAL B N 1
ATOM 2485 C CA . VAL B 1 107 ? 16.391 -13.156 -0.609 1 85.75 107 VAL B CA 1
ATOM 2486 C C . VAL B 1 107 ? 16.312 -14.547 0.011 1 85.75 107 VAL B C 1
ATOM 2488 O O . VAL B 1 107 ? 17.312 -15.078 0.495 1 85.75 107 VAL B O 1
ATOM 2491 N N . GLU B 1 108 ? 15.07 -15.008 0.035 1 83.38 108 GLU B N 1
ATOM 2492 C CA . GLU B 1 108 ? 14.867 -16.312 0.653 1 83.38 108 GLU B CA 1
ATOM 2493 C C . GLU B 1 108 ? 13.984 -17.203 -0.217 1 83.38 108 GLU B C 1
ATOM 2495 O O . GLU B 1 108 ? 13.055 -16.719 -0.867 1 83.38 108 GLU B O 1
ATOM 2500 N N . TRP B 1 109 ? 14.266 -18.453 -0.084 1 80.31 109 TRP B N 1
ATOM 2501 C CA . TRP B 1 109 ? 13.391 -19.453 -0.687 1 80.31 109 TRP B CA 1
ATOM 2502 C C . TRP B 1 109 ? 12.5 -20.109 0.366 1 80.31 109 TRP B C 1
ATOM 2504 O O . TRP B 1 109 ? 12.953 -20.406 1.476 1 80.31 109 TRP B O 1
ATOM 2514 N N . LYS B 1 110 ? 11.297 -20.203 -0.112 1 80.19 110 LYS B N 1
ATOM 2515 C CA . LYS B 1 110 ? 10.352 -20.922 0.741 1 80.19 110 LYS B CA 1
ATOM 2516 C C . LYS B 1 110 ? 9.578 -21.969 -0.057 1 80.19 110 LYS B C 1
ATOM 2518 O O . LYS B 1 110 ? 9.398 -21.812 -1.268 1 80.19 110 LYS B O 1
ATOM 2523 N N . THR B 1 111 ? 9.367 -23.062 0.64 1 76.56 111 THR B N 1
ATOM 2524 C CA . THR B 1 111 ? 8.438 -24.031 0.069 1 76.56 111 THR B CA 1
ATOM 2525 C C . THR B 1 111 ? 7.023 -23.812 0.603 1 76.56 111 THR B C 1
ATOM 2527 O O . THR B 1 111 ? 6.832 -23.609 1.806 1 76.56 111 THR B O 1
ATOM 2530 N N . ALA B 1 112 ? 6.137 -23.75 -0.344 1 75.31 112 ALA B N 1
ATOM 2531 C CA . ALA B 1 112 ? 4.754 -23.516 0.072 1 75.31 112 ALA B CA 1
ATOM 2532 C C . ALA B 1 112 ? 4.23 -24.688 0.907 1 75.31 112 ALA B C 1
ATOM 2534 O O . ALA B 1 112 ? 4.676 -25.828 0.744 1 75.31 112 ALA B O 1
ATOM 2535 N N . ALA B 1 113 ? 3.377 -24.203 1.874 1 64.75 113 ALA B N 1
ATOM 2536 C CA . ALA B 1 113 ? 2.746 -25.25 2.686 1 64.75 113 ALA B CA 1
ATOM 2537 C C . ALA B 1 113 ? 1.954 -26.219 1.815 1 64.75 113 ALA B C 1
ATOM 2539 O O . ALA B 1 113 ? 1.349 -25.812 0.819 1 64.75 113 ALA B O 1
ATOM 2540 N N . VAL B 1 114 ? 2.24 -27.422 2.182 1 63.16 114 VAL B N 1
ATOM 2541 C CA . VAL B 1 114 ? 1.52 -28.484 1.471 1 63.16 114 VAL B CA 1
ATOM 2542 C C . VAL B 1 114 ? 0.333 -28.953 2.307 1 63.16 114 VAL B C 1
ATOM 2544 O O . VAL B 1 114 ? 0.491 -29.297 3.482 1 63.16 114 VAL B O 1
ATOM 2547 N N . SER B 1 115 ? -0.85 -28.344 2.041 1 61.72 115 SER B N 1
ATOM 2548 C CA . SER B 1 115 ? -2.031 -29.047 2.535 1 61.72 115 SER B CA 1
ATOM 2549 C C . SER B 1 115 ? -2.785 -29.734 1.401 1 61.72 115 SER B C 1
ATOM 2551 O O . SER B 1 115 ? -3.121 -29.094 0.399 1 61.72 115 SER B O 1
ATOM 2553 N N . LYS B 1 116 ? -2.91 -31 1.627 1 63.84 116 LYS B N 1
ATOM 2554 C CA . LYS B 1 116 ? -3.537 -31.828 0.602 1 63.84 116 LYS B CA 1
ATOM 2555 C C . LYS B 1 116 ? -4.945 -31.328 0.282 1 63.84 116 LYS B C 1
ATOM 2557 O O . LYS B 1 116 ? -5.754 -31.125 1.188 1 63.84 116 LYS B O 1
ATOM 2562 N N . GLY B 1 117 ? -5.133 -31.047 -0.987 1 66.5 117 GLY B N 1
ATOM 2563 C CA . GLY B 1 117 ? -6.457 -30.812 -1.541 1 66.5 117 GLY B CA 1
ATOM 2564 C C . GLY B 1 117 ? -6.84 -29.344 -1.579 1 66.5 117 GLY B C 1
ATOM 2565 O O . GLY B 1 117 ? -7.863 -28.984 -2.158 1 66.5 117 GLY B O 1
ATOM 2566 N N . LYS B 1 118 ? -6.121 -28.578 -0.979 1 80.88 118 LYS B N 1
ATOM 2567 C CA . LYS B 1 118 ? -6.516 -27.172 -0.936 1 80.88 118 LYS B CA 1
ATOM 2568 C C . LYS B 1 118 ? -5.527 -26.297 -1.7 1 80.88 118 LYS B C 1
ATOM 2570 O O . LYS B 1 118 ? -5.922 -25.5 -2.562 1 80.88 118 LYS B O 1
ATOM 2575 N N . PHE B 1 119 ? -4.324 -26.656 -1.461 1 83.31 119 PHE B N 1
ATOM 2576 C CA . PHE B 1 119 ? -3.271 -25.812 -2.018 1 83.31 119 PHE B CA 1
ATOM 2577 C C . PHE B 1 119 ? -2.586 -26.516 -3.189 1 83.31 119 PHE B C 1
ATOM 2579 O O . PHE B 1 119 ? -2.586 -27.734 -3.273 1 83.31 119 PHE B O 1
ATOM 2586 N N . LYS B 1 120 ? -2.092 -25.672 -4.121 1 83.12 120 LYS B N 1
ATOM 2587 C CA . LYS B 1 120 ? -1.235 -26.219 -5.172 1 83.12 120 LYS B CA 1
ATOM 2588 C C . LYS B 1 120 ? 0.007 -26.875 -4.582 1 83.12 120 LYS B C 1
ATOM 2590 O O . LYS B 1 120 ? 0.59 -26.375 -3.621 1 83.12 120 LYS B O 1
ATOM 2595 N N . GLU B 1 121 ? 0.317 -27.938 -5.219 1 77.12 121 GLU B N 1
ATOM 2596 C CA . GLU B 1 121 ? 1.482 -28.672 -4.738 1 77.12 121 GLU B CA 1
ATOM 2597 C C . GLU B 1 121 ? 2.746 -28.25 -5.48 1 77.12 121 GLU B C 1
ATOM 2599 O O . GLU B 1 121 ? 2.672 -27.719 -6.59 1 77.12 121 GLU B O 1
ATOM 2604 N N . ASN B 1 122 ? 3.879 -28.438 -4.84 1 77.19 122 ASN B N 1
ATOM 2605 C CA . ASN B 1 122 ? 5.191 -28.25 -5.453 1 77.19 122 ASN B CA 1
ATOM 2606 C C . ASN B 1 122 ? 5.402 -26.797 -5.891 1 77.19 122 ASN B C 1
ATOM 2608 O O . ASN B 1 122 ? 5.801 -26.547 -7.027 1 77.19 122 ASN B O 1
ATOM 2612 N N . VAL B 1 123 ? 4.961 -25.969 -4.969 1 81.12 123 VAL B N 1
ATOM 2613 C CA . VAL B 1 123 ? 5.176 -24.547 -5.238 1 81.12 123 VAL B CA 1
ATOM 2614 C C . VAL B 1 123 ? 6.41 -24.062 -4.488 1 81.12 123 VAL B C 1
ATOM 2616 O O . VAL B 1 123 ? 6.539 -24.281 -3.281 1 81.12 123 VAL B O 1
ATOM 2619 N N . THR B 1 124 ? 7.277 -23.469 -5.215 1 81 124 THR B N 1
ATOM 2620 C CA . THR B 1 124 ? 8.438 -22.797 -4.645 1 81 124 THR B CA 1
ATOM 2621 C C . THR B 1 124 ? 8.227 -21.281 -4.633 1 81 124 THR B C 1
ATOM 2623 O O . THR B 1 124 ? 7.746 -20.703 -5.613 1 81 124 THR B O 1
ATOM 2626 N N . ILE B 1 125 ? 8.578 -20.703 -3.486 1 87.06 125 ILE B N 1
ATOM 2627 C CA . ILE B 1 125 ? 8.367 -19.266 -3.336 1 87.06 125 ILE B CA 1
ATOM 2628 C C . ILE B 1 125 ? 9.711 -18.562 -3.168 1 87.06 125 ILE B C 1
ATOM 2630 O O . ILE B 1 125 ? 10.484 -18.891 -2.271 1 87.06 125 ILE B O 1
ATOM 2634 N N . LEU B 1 126 ? 10 -17.688 -4.062 1 86 126 LEU B N 1
ATOM 2635 C CA . LEU B 1 126 ? 11.109 -16.75 -3.889 1 86 126 LEU B CA 1
ATOM 2636 C C . LEU B 1 126 ? 10.633 -15.469 -3.203 1 86 126 LEU B C 1
ATOM 2638 O O . LEU B 1 126 ? 9.812 -14.734 -3.752 1 86 126 LEU B O 1
ATOM 2642 N N . ARG B 1 127 ? 11.188 -15.25 -2.004 1 91.19 127 ARG B N 1
ATOM 2643 C CA . ARG B 1 127 ? 10.82 -14.07 -1.224 1 91.19 127 ARG B CA 1
ATOM 2644 C C . ARG B 1 127 ? 11.953 -13.047 -1.223 1 91.19 127 ARG B C 1
ATOM 2646 O O . ARG B 1 127 ? 13.086 -13.359 -0.848 1 91.19 127 ARG B O 1
ATOM 2653 N N . ILE B 1 128 ? 11.68 -11.867 -1.73 1 91.25 128 ILE B N 1
ATOM 2654 C CA . ILE B 1 128 ? 12.617 -10.75 -1.751 1 91.25 128 ILE B CA 1
ATOM 2655 C C . ILE B 1 128 ? 12.133 -9.656 -0.798 1 91.25 128 ILE B C 1
ATOM 2657 O O . ILE B 1 128 ? 11.023 -9.141 -0.942 1 91.25 128 ILE B O 1
ATOM 2661 N N . ALA B 1 129 ? 12.953 -9.32 0.196 1 93.5 129 ALA B N 1
ATOM 2662 C CA . ALA B 1 129 ? 12.57 -8.344 1.208 1 93.5 129 ALA B CA 1
ATOM 2663 C C . ALA B 1 129 ? 13.602 -7.219 1.306 1 93.5 129 ALA B C 1
ATOM 2665 O O . ALA B 1 129 ? 14.789 -7.48 1.469 1 93.5 129 ALA B O 1
ATOM 2666 N N . THR B 1 130 ? 13.125 -5.996 1.126 1 92.75 130 THR B N 1
ATOM 2667 C CA . THR B 1 130 ? 13.984 -4.84 1.372 1 92.75 130 THR B CA 1
ATOM 2668 C C . THR B 1 130 ? 13.641 -4.188 2.709 1 92.75 130 THR B C 1
ATOM 2670 O O . THR B 1 130 ? 12.469 -4.121 3.092 1 92.75 130 THR B O 1
ATOM 2673 N N . ASN B 1 131 ? 14.633 -3.805 3.426 1 89.56 131 ASN B N 1
ATOM 2674 C CA . ASN B 1 131 ? 14.438 -3.172 4.727 1 89.56 131 ASN B CA 1
ATOM 2675 C C . ASN B 1 131 ? 15.062 -1.78 4.77 1 89.56 131 ASN B C 1
ATOM 2677 O O . ASN B 1 131 ? 15.906 -1.444 3.936 1 89.56 131 ASN B O 1
ATOM 2681 N N . TYR B 1 132 ? 14.609 -1.012 5.68 1 87.25 132 TYR B N 1
ATOM 2682 C CA . TYR B 1 132 ? 15.039 0.376 5.805 1 87.25 132 TYR B CA 1
ATOM 2683 C C . TYR B 1 132 ? 15.57 0.657 7.203 1 87.25 132 TYR B C 1
ATOM 2685 O O . TYR B 1 132 ? 15.344 1.735 7.758 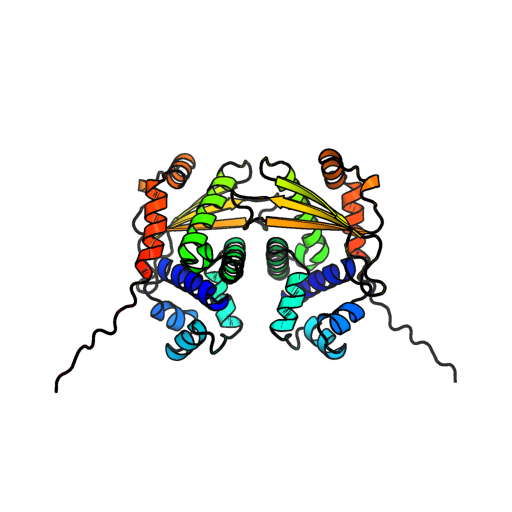1 87.25 132 TYR B O 1
ATOM 2693 N N . GLY B 1 133 ? 16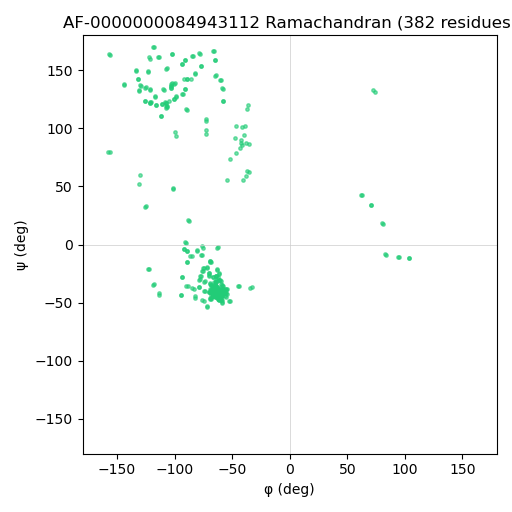.141 -0.285 7.75 1 81.81 133 GLY B N 1
ATOM 2694 C CA . GLY B 1 133 ? 16.719 -0.146 9.078 1 81.81 133 GLY B CA 1
ATOM 2695 C C . GLY B 1 133 ? 15.883 -0.787 10.164 1 81.81 133 GLY B C 1
ATOM 2696 O O . GLY B 1 133 ? 16.328 -0.908 11.305 1 81.81 133 GLY B O 1
ATOM 2697 N N . SER B 1 134 ? 14.719 -1.148 9.844 1 80.5 134 SER B N 1
ATOM 2698 C CA . SER B 1 134 ? 13.844 -1.827 10.797 1 80.5 134 SER B CA 1
ATOM 2699 C C . SER B 1 134 ? 13.234 -3.086 10.195 1 80.5 134 SER B C 1
ATOM 2701 O O . SER B 1 134 ? 12.57 -3.021 9.156 1 80.5 134 SER B O 1
ATOM 2703 N N . TRP B 1 135 ? 13.328 -4.102 10.961 1 77.56 135 TRP B N 1
ATOM 2704 C CA . TRP B 1 135 ? 12.883 -5.402 10.477 1 77.56 135 TRP B CA 1
ATOM 2705 C C . TRP B 1 135 ? 11.359 -5.441 10.359 1 77.56 135 TRP B C 1
ATOM 2707 O O . TRP B 1 135 ? 10.812 -6.18 9.531 1 77.56 135 TRP B O 1
ATOM 2717 N N . SER B 1 136 ? 10.742 -4.605 11.117 1 83.25 136 SER B N 1
ATOM 2718 C CA . SER B 1 136 ? 9.281 -4.672 11.172 1 83.25 136 SER B CA 1
ATOM 2719 C C . SER B 1 136 ? 8.648 -3.967 9.977 1 83.25 136 SER B C 1
ATOM 2721 O O . SER B 1 136 ? 7.445 -4.098 9.734 1 83.25 136 SER B O 1
ATOM 2723 N N . TYR B 1 137 ? 9.484 -3.354 9.211 1 90.31 137 TYR B N 1
ATOM 2724 C CA . TYR B 1 137 ? 8.93 -2.57 8.117 1 90.31 137 TYR B CA 1
ATOM 2725 C C . TYR B 1 137 ? 9.617 -2.908 6.801 1 90.31 137 TYR B C 1
ATOM 2727 O O . TYR B 1 137 ? 10.133 -2.02 6.117 1 90.31 137 TYR B O 1
ATOM 2735 N N . GLN B 1 138 ? 9.492 -4.137 6.484 1 94.75 138 GLN B N 1
ATOM 2736 C CA . GLN B 1 138 ? 10.055 -4.578 5.211 1 94.75 138 GLN B CA 1
ATOM 2737 C C . GLN B 1 138 ? 9.016 -4.504 4.098 1 94.75 138 GLN B C 1
ATOM 2739 O O . GLN B 1 138 ? 7.82 -4.715 4.336 1 94.75 138 GLN B O 1
ATOM 2744 N N . ASP B 1 139 ? 9.555 -4.113 2.979 1 96.25 139 ASP B N 1
ATOM 2745 C CA . ASP B 1 139 ? 8.773 -4.375 1.773 1 96.25 139 ASP B CA 1
ATOM 2746 C C . ASP B 1 139 ? 9.133 -5.73 1.169 1 96.25 139 ASP B C 1
ATOM 2748 O O . ASP B 1 139 ? 10.312 -6.074 1.062 1 96.25 139 ASP B O 1
ATOM 2752 N N . ILE B 1 140 ? 8.078 -6.453 0.822 1 96.69 140 ILE B N 1
ATOM 2753 C CA . ILE B 1 140 ? 8.312 -7.832 0.417 1 96.69 140 ILE B CA 1
ATOM 2754 C C . ILE B 1 140 ? 7.605 -8.109 -0.907 1 96.69 140 ILE B C 1
ATOM 2756 O O . ILE B 1 140 ? 6.465 -7.688 -1.107 1 96.69 140 ILE B O 1
ATOM 2760 N N . ILE B 1 141 ? 8.312 -8.789 -1.76 1 95.25 141 ILE B N 1
ATOM 2761 C CA . ILE B 1 141 ? 7.738 -9.383 -2.965 1 95.25 141 ILE B CA 1
ATOM 2762 C C . ILE B 1 141 ? 7.973 -10.891 -2.963 1 95.25 141 ILE B C 1
ATOM 2764 O O . ILE B 1 141 ? 9.07 -11.352 -2.635 1 95.25 141 ILE B O 1
ATOM 2768 N N . GLU B 1 142 ? 6.891 -11.586 -3.287 1 92.88 142 GLU B N 1
ATOM 2769 C CA . GLU B 1 142 ? 7 -13.039 -3.395 1 92.88 142 GLU B CA 1
ATOM 2770 C C . GLU B 1 142 ? 6.703 -13.508 -4.812 1 92.88 142 GLU B C 1
ATOM 2772 O O . GLU B 1 142 ? 5.66 -13.18 -5.379 1 92.88 142 GLU B O 1
ATOM 2777 N N . ILE B 1 143 ? 7.598 -14.266 -5.348 1 88.56 143 ILE B N 1
ATOM 2778 C CA . ILE B 1 143 ? 7.426 -14.898 -6.652 1 88.56 143 ILE B CA 1
ATOM 2779 C C . ILE B 1 143 ? 7.184 -16.391 -6.477 1 88.56 143 ILE B C 1
ATOM 2781 O O . ILE B 1 143 ? 8.016 -17.094 -5.91 1 88.56 143 ILE B O 1
ATOM 2785 N N . ARG B 1 144 ? 6.023 -16.797 -6.914 1 86.44 144 ARG B N 1
ATOM 2786 C CA . ARG B 1 144 ? 5.652 -18.203 -6.766 1 86.44 144 ARG B CA 1
ATOM 2787 C C . ARG B 1 144 ? 5.859 -18.969 -8.07 1 86.44 144 ARG B C 1
ATOM 2789 O O . ARG B 1 144 ? 5.34 -18.562 -9.117 1 86.44 144 ARG B O 1
ATOM 2796 N N . ILE B 1 145 ? 6.59 -19.953 -7.914 1 76 145 ILE B N 1
ATOM 2797 C CA . ILE B 1 145 ? 6.949 -20.75 -9.07 1 76 145 ILE B CA 1
ATOM 2798 C C . ILE B 1 145 ? 6.484 -22.203 -8.859 1 76 145 ILE B C 1
ATOM 2800 O O . ILE B 1 145 ? 6.797 -22.812 -7.844 1 76 145 ILE B O 1
ATOM 2804 N N . VAL B 1 146 ? 5.695 -22.562 -9.773 1 73.5 146 VAL B N 1
ATOM 2805 C CA . VAL B 1 146 ? 5.215 -23.938 -9.68 1 73.5 146 VAL B CA 1
ATOM 2806 C C . VAL B 1 146 ? 6.168 -24.875 -10.414 1 73.5 146 VAL B C 1
ATOM 2808 O O . VAL B 1 146 ? 6.641 -24.547 -11.508 1 73.5 146 VAL B O 1
ATOM 2811 N N . GLY B 1 147 ? 6.387 -26.031 -9.906 1 67.62 147 GLY B N 1
ATOM 2812 C CA . GLY B 1 147 ? 7.066 -27.109 -10.602 1 67.62 147 GLY B CA 1
ATOM 2813 C C . GLY B 1 147 ? 8.578 -27.016 -10.531 1 67.62 147 GLY B C 1
ATOM 2814 O O . GLY B 1 147 ? 9.289 -27.766 -11.203 1 67.62 147 GLY B O 1
ATOM 2815 N N . ILE B 1 148 ? 9.094 -25.953 -10.055 1 62.09 148 ILE B N 1
ATOM 2816 C CA . ILE B 1 148 ? 10.547 -25.828 -9.977 1 62.09 148 ILE B CA 1
ATOM 2817 C C . ILE B 1 148 ? 11 -25.938 -8.523 1 62.09 148 ILE B C 1
ATOM 2819 O O . ILE B 1 148 ? 10.383 -25.359 -7.629 1 62.09 148 ILE B O 1
ATOM 2823 N N . THR B 1 149 ? 11.898 -26.969 -8.336 1 60.03 149 THR B N 1
ATOM 2824 C CA . THR B 1 149 ? 12.43 -27.109 -6.984 1 60.03 149 THR B CA 1
ATOM 2825 C C . THR B 1 149 ? 13.586 -26.141 -6.762 1 60.03 149 THR B C 1
ATOM 2827 O O . THR B 1 149 ? 14.18 -25.641 -7.719 1 60.03 149 THR B O 1
ATOM 2830 N N . HIS B 1 150 ? 13.711 -25.641 -5.395 1 58.84 150 HIS B N 1
ATOM 2831 C CA . HIS B 1 150 ? 14.812 -24.781 -4.969 1 58.84 150 HIS B CA 1
ATOM 2832 C C . HIS B 1 150 ? 16.141 -25.297 -5.504 1 58.84 150 HIS B C 1
ATOM 2834 O O . HIS B 1 150 ? 17 -24.516 -5.914 1 58.84 150 HIS B O 1
ATOM 2840 N N . LYS B 1 151 ? 16.188 -26.516 -5.527 1 57.47 151 LYS B N 1
ATOM 2841 C CA . LYS B 1 151 ? 17.438 -27.172 -5.949 1 57.47 151 LYS B CA 1
ATOM 2842 C C . LYS B 1 151 ? 17.75 -26.859 -7.406 1 57.47 151 LYS B C 1
ATOM 2844 O O . LYS B 1 151 ? 18.906 -26.672 -7.77 1 57.47 151 LYS B O 1
ATOM 2849 N N . GLN B 1 152 ? 16.75 -26.719 -8.164 1 60.72 152 GLN B N 1
ATOM 2850 C CA . GLN B 1 152 ? 16.938 -26.469 -9.586 1 60.72 152 GLN B CA 1
ATOM 2851 C C . GLN B 1 152 ? 17.328 -25.016 -9.844 1 60.72 152 GLN B C 1
ATOM 2853 O O . GLN B 1 152 ? 17.984 -24.719 -10.844 1 60.72 152 GLN B O 1
ATOM 2858 N N . ILE B 1 153 ? 16.953 -24.156 -9.008 1 59.59 153 ILE B N 1
ATOM 2859 C CA . ILE B 1 153 ? 17.25 -22.734 -9.227 1 59.59 153 ILE B CA 1
ATOM 2860 C C . ILE B 1 153 ? 18.562 -22.375 -8.555 1 59.59 153 ILE B C 1
ATOM 2862 O O . ILE B 1 153 ? 19.25 -21.438 -8.992 1 59.59 153 ILE B O 1
ATOM 2866 N N . GLY B 1 154 ? 19.141 -23.328 -7.855 1 54.97 154 GLY B N 1
ATOM 2867 C CA . GLY B 1 154 ? 20.328 -23.031 -7.066 1 54.97 154 GLY B CA 1
ATOM 2868 C C . GLY B 1 154 ? 20.031 -22.234 -5.812 1 54.97 154 GLY B C 1
ATOM 2869 O O . GLY B 1 154 ? 19.078 -21.453 -5.773 1 54.97 154 GLY B O 1
ATOM 2870 N N . THR B 1 155 ? 20.516 -22.609 -4.656 1 53.75 155 THR B N 1
ATOM 2871 C CA . THR B 1 155 ? 20.281 -22.109 -3.309 1 53.75 155 THR B CA 1
ATOM 2872 C C . THR B 1 155 ? 21.016 -20.781 -3.088 1 53.75 155 THR B C 1
ATOM 2874 O O . THR B 1 155 ? 20.812 -20.125 -2.066 1 53.75 155 THR B O 1
ATOM 2877 N N . LYS B 1 156 ? 21.719 -20.406 -4.074 1 56.28 156 LYS B N 1
ATOM 2878 C CA . LYS B 1 156 ? 22.547 -19.234 -3.801 1 56.28 156 LYS B CA 1
ATOM 2879 C C . LYS B 1 156 ? 21.906 -17.969 -4.348 1 56.28 156 LYS B C 1
ATOM 2881 O O . LYS B 1 156 ? 21.188 -18.016 -5.348 1 56.28 156 LYS B O 1
ATOM 2886 N N . LYS B 1 157 ? 22.031 -16.969 -3.498 1 58.41 157 LYS B N 1
ATOM 2887 C CA . LYS B 1 157 ? 21.641 -15.633 -3.918 1 58.41 157 LYS B CA 1
ATOM 2888 C C . LYS B 1 157 ? 21.906 -15.414 -5.402 1 58.41 157 LYS B C 1
ATOM 2890 O O . LYS B 1 157 ? 21.078 -14.867 -6.125 1 58.41 157 LYS B O 1
ATOM 2895 N N . GLN B 1 158 ? 22.953 -15.984 -5.746 1 60.69 158 GLN B N 1
ATOM 2896 C CA . GLN B 1 158 ? 23.375 -15.844 -7.137 1 60.69 158 GLN B CA 1
ATOM 2897 C C . GLN B 1 158 ? 22.422 -16.578 -8.07 1 60.69 158 GLN B C 1
ATOM 2899 O O . GLN B 1 158 ? 22.078 -16.078 -9.148 1 60.69 158 GLN B O 1
ATOM 2904 N N . GLY B 1 159 ? 22.078 -17.688 -7.676 1 59.38 159 GLY B N 1
ATOM 2905 C CA . GLY B 1 159 ? 21.156 -18.469 -8.477 1 59.38 159 GLY B CA 1
ATOM 2906 C C . GLY B 1 159 ? 19.781 -17.828 -8.602 1 59.38 159 GLY B C 1
ATOM 2907 O O . GLY B 1 159 ? 19.203 -17.812 -9.688 1 59.38 159 GLY B O 1
ATOM 2908 N N . LEU B 1 160 ? 19.375 -17.234 -7.582 1 60.72 160 LEU B N 1
ATOM 2909 C CA . LEU B 1 160 ? 18.078 -16.562 -7.578 1 60.72 160 LEU B CA 1
ATOM 2910 C C . LEU B 1 160 ? 18.109 -15.344 -8.484 1 60.72 160 LEU B C 1
ATOM 2912 O O . LEU B 1 160 ? 17.156 -15.102 -9.234 1 60.72 160 LEU B O 1
ATOM 2916 N N . LEU B 1 161 ? 19.203 -14.773 -8.312 1 63.28 161 LEU B N 1
ATOM 2917 C CA . LEU B 1 161 ? 19.406 -13.594 -9.141 1 63.28 161 LEU B CA 1
ATOM 2918 C C . LEU B 1 161 ? 19.453 -13.969 -10.617 1 63.28 161 LEU B C 1
ATOM 2920 O O . LEU B 1 161 ? 18.891 -13.266 -11.461 1 63.28 161 LEU B O 1
ATOM 2924 N N . GLU B 1 162 ? 20.062 -15.055 -10.711 1 65.5 162 GLU B N 1
ATOM 2925 C CA . GLU B 1 162 ? 20.188 -15.531 -12.086 1 65.5 162 GLU B CA 1
ATOM 2926 C C . GLU B 1 162 ? 18.828 -15.961 -12.633 1 65.5 162 GLU B C 1
ATOM 2928 O O . GLU B 1 162 ? 18.531 -15.727 -13.805 1 65.5 162 GLU B O 1
ATOM 2933 N N . TRP B 1 163 ? 18.156 -16.422 -11.781 1 67.88 163 TRP B N 1
ATOM 2934 C CA . TRP B 1 163 ? 16.844 -16.844 -12.227 1 67.88 163 TRP B CA 1
ATOM 2935 C C . TRP B 1 163 ? 15.984 -15.648 -12.609 1 67.88 163 TRP B C 1
ATOM 2937 O O . TRP B 1 163 ? 15.297 -15.672 -13.633 1 67.88 163 TRP B O 1
ATOM 2947 N N . ILE B 1 164 ? 16.031 -14.719 -11.734 1 64.5 164 ILE B N 1
ATOM 2948 C CA . ILE B 1 164 ? 15.242 -13.523 -11.969 1 64.5 164 ILE B CA 1
ATOM 2949 C C . ILE B 1 164 ? 15.719 -12.828 -13.242 1 64.5 164 ILE B C 1
ATOM 2951 O O . ILE B 1 164 ? 14.93 -12.203 -13.953 1 64.5 164 ILE B O 1
ATOM 2955 N N . ARG B 1 165 ? 16.906 -13.047 -13.461 1 63.38 165 ARG B N 1
ATOM 2956 C CA . ARG B 1 165 ? 17.484 -12.359 -14.609 1 63.38 165 ARG B CA 1
ATOM 2957 C C . ARG B 1 165 ? 17.328 -13.18 -15.883 1 63.38 165 ARG B C 1
ATOM 2959 O O . ARG B 1 165 ? 17.531 -12.672 -16.984 1 63.38 165 ARG B O 1
ATOM 2966 N N . ASP B 1 166 ? 17.016 -14.375 -15.562 1 68.12 166 ASP B N 1
ATOM 2967 C CA . ASP B 1 166 ? 16.828 -15.273 -16.703 1 68.12 166 ASP B CA 1
ATOM 2968 C C . ASP B 1 166 ? 15.523 -14.953 -17.422 1 68.12 166 ASP B C 1
ATOM 2970 O O . ASP B 1 166 ? 14.43 -15.227 -16.922 1 68.12 166 ASP B O 1
ATOM 2974 N N . GLU B 1 167 ? 15.688 -14.391 -18.562 1 65.5 167 GLU B N 1
ATOM 2975 C CA . GLU B 1 167 ? 14.547 -13.961 -19.359 1 65.5 167 GLU B CA 1
ATOM 2976 C C . GLU B 1 167 ? 13.586 -15.125 -19.609 1 65.5 167 GLU B C 1
ATOM 2978 O O . GLU B 1 167 ? 12.367 -14.938 -19.594 1 65.5 167 GLU B O 1
ATOM 2983 N N . LYS B 1 168 ? 14.242 -16.281 -19.828 1 67.19 168 LYS B N 1
ATOM 2984 C CA . LYS B 1 168 ? 13.414 -17.453 -20.078 1 67.19 168 LYS B CA 1
ATOM 2985 C C . LYS B 1 168 ? 12.586 -17.828 -18.859 1 67.19 168 LYS B C 1
ATOM 2987 O O . LYS B 1 168 ? 11.406 -18.172 -18.969 1 67.19 168 LYS B O 1
ATOM 2992 N N . ALA B 1 169 ? 13.242 -17.797 -17.766 1 65.62 169 ALA B N 1
ATOM 2993 C CA . ALA B 1 169 ? 12.547 -18.094 -16.516 1 65.62 169 ALA B CA 1
ATOM 2994 C C . ALA B 1 169 ? 11.445 -17.078 -16.25 1 65.62 169 ALA B C 1
ATOM 2996 O O . ALA B 1 169 ? 10.344 -17.438 -15.82 1 65.62 169 ALA B O 1
ATOM 2997 N N . GLN B 1 170 ? 11.695 -15.875 -16.594 1 68.38 170 GLN B N 1
ATOM 2998 C CA . GLN B 1 170 ? 10.703 -14.82 -16.422 1 68.38 170 GLN B CA 1
ATOM 2999 C C . GLN B 1 170 ? 9.523 -15.016 -17.375 1 68.38 170 GLN B C 1
ATOM 3001 O O . GLN B 1 170 ? 8.375 -14.844 -16.984 1 68.38 170 GLN B O 1
ATOM 3006 N N . GLN B 1 171 ? 9.922 -15.375 -18.5 1 68.44 171 GLN B N 1
ATOM 3007 C CA . GLN B 1 171 ? 8.875 -15.609 -19.5 1 68.44 171 GLN B CA 1
ATOM 3008 C C . GLN B 1 171 ? 7.957 -16.75 -19.062 1 68.44 171 GLN B C 1
ATOM 3010 O O . GLN B 1 171 ? 6.738 -16.656 -19.219 1 68.44 171 GLN B O 1
ATOM 3015 N N . LYS B 1 172 ? 8.594 -17.75 -18.594 1 67.19 172 LYS B N 1
ATOM 3016 C CA . LYS B 1 172 ? 7.797 -18.891 -18.125 1 67.19 172 LYS B CA 1
ATOM 3017 C C . LYS B 1 172 ? 6.871 -18.484 -16.984 1 67.19 172 LYS B C 1
ATOM 3019 O O . LYS B 1 172 ? 5.707 -18.891 -16.953 1 67.19 172 LYS B O 1
ATOM 3024 N N . TYR B 1 173 ? 7.355 -17.703 -16.141 1 68.5 173 TYR B N 1
ATOM 3025 C CA . TYR B 1 173 ? 6.566 -17.172 -15.031 1 68.5 173 TYR B CA 1
ATOM 3026 C C . TYR B 1 173 ? 5.438 -16.297 -15.547 1 68.5 173 TYR B C 1
ATOM 3028 O O . TYR B 1 173 ? 4.293 -16.406 -15.094 1 68.5 173 TYR B O 1
ATOM 3036 N N . LEU B 1 174 ? 5.715 -15.531 -16.516 1 68.62 174 LEU B N 1
ATOM 3037 C CA . LEU B 1 174 ? 4.734 -14.617 -17.078 1 68.62 174 LEU B CA 1
ATOM 3038 C C . LEU B 1 174 ? 3.699 -15.375 -17.906 1 68.62 174 LEU B C 1
ATOM 3040 O O . LEU B 1 174 ? 2.523 -15.008 -17.922 1 68.62 174 LEU B O 1
ATOM 3044 N N . GLU B 1 175 ? 4.125 -16.406 -18.484 1 65.62 175 GLU B N 1
ATOM 3045 C CA . GLU B 1 175 ? 3.236 -17.25 -19.281 1 65.62 175 GLU B CA 1
ATOM 3046 C C . GLU B 1 175 ? 2.309 -18.078 -18.391 1 65.62 175 GLU B C 1
ATOM 3048 O O . GLU B 1 175 ? 1.14 -18.281 -18.719 1 65.62 175 GLU B O 1
ATOM 3053 N N . TYR B 1 176 ? 2.867 -18.531 -17.375 1 57.94 176 TYR B N 1
ATOM 3054 C CA . TYR B 1 176 ? 2.051 -19.297 -16.438 1 57.94 176 TYR B CA 1
ATOM 3055 C C . TYR B 1 176 ? 0.902 -18.453 -15.906 1 57.94 176 TYR B C 1
ATOM 3057 O O . TYR B 1 176 ? -0.199 -18.953 -15.68 1 57.94 176 TYR B O 1
ATOM 3065 N N . GLY B 1 177 ? 1.14 -17.25 -15.633 1 54.25 177 GLY B N 1
ATOM 3066 C CA . GLY B 1 177 ? 0.081 -16.344 -15.219 1 54.25 177 GLY B CA 1
ATOM 3067 C C . GLY B 1 177 ? -1.018 -16.188 -16.25 1 54.25 177 GLY B C 1
ATOM 3068 O O . GLY B 1 177 ? -2.18 -15.977 -15.906 1 54.25 177 GLY B O 1
ATOM 3069 N N . LYS B 1 178 ? -0.727 -16.281 -17.516 1 53.5 178 LYS B N 1
ATOM 3070 C CA . LYS B 1 178 ? -1.687 -16.141 -18.609 1 53.5 178 LYS B CA 1
ATOM 3071 C C . LYS B 1 178 ? -2.58 -17.375 -18.719 1 53.5 178 LYS B C 1
ATOM 3073 O O . LYS B 1 178 ? -3.76 -17.266 -19.062 1 53.5 178 LYS B O 1
ATOM 3078 N N . ASN B 1 179 ? -2.053 -18.469 -18.719 1 45.88 179 ASN B N 1
ATOM 3079 C CA . ASN B 1 179 ? -2.77 -19.703 -19.031 1 45.88 179 ASN B CA 1
ATOM 3080 C C . ASN B 1 179 ? -3.885 -19.969 -18.016 1 45.88 179 ASN B C 1
ATOM 3082 O O . ASN B 1 179 ? -4.656 -20.922 -18.188 1 45.88 179 ASN B O 1
ATOM 3086 N N . VAL B 1 180 ? -4.016 -19.203 -17.109 1 41.97 180 VAL B N 1
ATOM 3087 C CA . VAL B 1 180 ? -5.055 -19.531 -16.141 1 41.97 180 VAL B CA 1
ATOM 3088 C C . VAL B 1 180 ? -6.398 -18.969 -16.625 1 41.97 180 VAL B C 1
ATOM 3090 O O . VAL B 1 180 ? -7.445 -19.297 -16.062 1 41.97 180 VAL B O 1
ATOM 3093 N N . PHE B 1 181 ? -6.434 -18.188 -17.594 1 38.28 181 PHE B N 1
ATOM 3094 C CA . PHE B 1 181 ? -7.727 -17.641 -18 1 38.28 181 PHE B CA 1
ATOM 3095 C C . PHE B 1 181 ? -8.406 -18.562 -19 1 38.28 181 PHE B C 1
ATOM 3097 O O . PHE B 1 181 ? -8.711 -18.141 -20.125 1 38.28 181 PHE B O 1
ATOM 3104 N N . ILE B 1 182 ? -8.055 -19.828 -19.062 1 35.28 182 ILE B N 1
ATOM 3105 C CA . ILE B 1 182 ? -9.023 -20.484 -19.922 1 35.28 182 ILE B CA 1
ATOM 3106 C C . ILE B 1 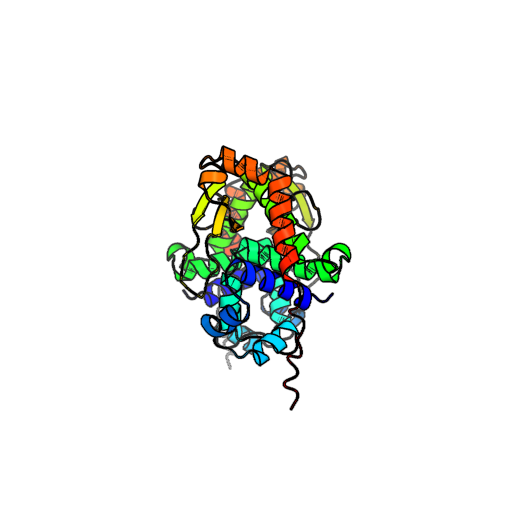182 ? -10.367 -20.609 -19.188 1 35.28 182 ILE B C 1
ATOM 3108 O O . ILE B 1 182 ? -10.461 -21.266 -18.156 1 35.28 182 ILE B O 1
ATOM 3112 N N . PRO B 1 183 ? -11.219 -19.734 -19.469 1 32.72 183 PRO B N 1
ATOM 3113 C CA . PRO B 1 183 ? -12.562 -19.984 -18.938 1 32.72 183 PRO B CA 1
ATOM 3114 C C . PRO B 1 183 ? -12.977 -21.453 -19.062 1 32.72 183 PRO B C 1
ATOM 3116 O O . PRO B 1 183 ? -12.742 -22.078 -20.109 1 32.72 183 PRO B O 1
ATOM 3119 N N . GLU B 1 184 ? -12.922 -22.203 -18.094 1 33.16 184 GLU B N 1
ATOM 3120 C CA . GLU B 1 184 ? -13.609 -23.469 -18.266 1 33.16 184 GLU B CA 1
ATOM 3121 C C . GLU B 1 184 ? -14.875 -23.312 -19.109 1 33.16 184 GLU B C 1
ATOM 3123 O O . GLU B 1 184 ? -15.781 -22.562 -18.734 1 33.16 184 GLU B O 1
ATOM 3128 N N . ASN B 1 185 ? -14.82 -23.375 -20.312 1 32.53 185 ASN B N 1
ATOM 3129 C CA . ASN B 1 185 ? -16.031 -23.594 -21.094 1 32.53 185 ASN B CA 1
ATOM 3130 C C . ASN B 1 185 ? -17 -24.547 -20.375 1 32.53 185 ASN B C 1
ATOM 3132 O O . ASN B 1 185 ? -16.562 -25.562 -19.812 1 32.53 185 ASN B O 1
ATOM 3136 N N . ASP B 1 186 ? -18.203 -24.156 -20.047 1 35.5 186 ASP B N 1
ATOM 3137 C CA . ASP B 1 186 ? -19.359 -24.984 -19.734 1 35.5 186 ASP B CA 1
ATOM 3138 C C . ASP B 1 186 ? -19.391 -26.234 -20.625 1 35.5 186 ASP B C 1
ATOM 3140 O O . ASP B 1 186 ? -19.688 -26.141 -21.812 1 35.5 186 ASP B O 1
ATOM 3144 N N . SER B 1 187 ? -18.547 -27.094 -20.625 1 31.12 187 SER B N 1
ATOM 3145 C CA . SER B 1 187 ? -18.922 -28.375 -21.203 1 31.12 187 SER B CA 1
ATOM 3146 C C . SER B 1 187 ? -20.344 -28.766 -20.828 1 31.12 187 SER B C 1
ATOM 3148 O O . SER B 1 187 ? -20.656 -28.906 -19.641 1 31.12 187 SER B O 1
ATOM 3150 N N . GLU B 1 188 ? -21.297 -28.422 -21.719 1 32.5 188 GLU B N 1
ATOM 3151 C CA . GLU B 1 188 ? -22.594 -29.094 -21.828 1 32.5 188 GLU B CA 1
ATOM 3152 C C . GLU B 1 188 ? -22.453 -30.594 -21.672 1 32.5 188 GLU B C 1
ATOM 3154 O O . GLU B 1 188 ? -21.938 -31.281 -22.562 1 32.5 188 GLU B O 1
ATOM 3159 N N . GLU B 1 189 ? -21.938 -31.141 -20.734 1 32.34 189 GLU B N 1
ATOM 3160 C CA . GLU B 1 189 ? -22.422 -32.531 -20.594 1 32.34 189 GLU B CA 1
ATOM 3161 C C . GLU B 1 189 ? -23.938 -32.594 -20.719 1 32.34 189 GLU B C 1
ATOM 3163 O O . GLU B 1 189 ? -24.656 -32.125 -19.844 1 32.34 189 GLU B O 1
ATOM 3168 N N . LYS B 1 190 ? -24.516 -32.531 -22.062 1 33.31 190 LYS B N 1
ATOM 3169 C CA . LYS B 1 190 ? -25.781 -33.125 -22.438 1 33.31 190 LYS B CA 1
ATOM 3170 C C . LYS B 1 190 ? -25.875 -34.562 -21.922 1 33.31 190 LYS B C 1
ATOM 3172 O O . LYS B 1 190 ? -25.125 -35.438 -22.359 1 33.31 190 LYS B O 1
ATOM 3177 N N . PHE B 1 191 ? -26.422 -34.656 -20.75 1 28.16 191 PHE B N 1
ATOM 3178 C CA . PHE B 1 191 ? -27.359 -35.719 -20.359 1 28.16 191 PHE B CA 1
ATOM 3179 C C . PHE B 1 191 ? -28.516 -35.781 -21.344 1 28.16 191 PHE B C 1
ATOM 3181 O O . PHE B 1 191 ? -29.422 -34.969 -21.328 1 28.16 191 PHE B O 1
ATOM 3188 N N . ASN B 1 192 ? -28.375 -35.938 -22.625 1 24.19 192 ASN B N 1
ATOM 3189 C CA . ASN B 1 192 ? -29.5 -36.562 -23.344 1 24.19 192 ASN B CA 1
ATOM 3190 C C . ASN B 1 192 ? -30.016 -37.812 -22.625 1 24.19 192 ASN B C 1
ATOM 3192 O O . ASN B 1 192 ? -29.281 -38.781 -22.453 1 24.19 192 ASN B O 1
ATOM 3196 N N . VAL B 1 193 ? -31.062 -37.375 -22.047 1 24.78 193 VAL B N 1
ATOM 3197 C CA . VAL B 1 193 ? -32.375 -38 -21.922 1 24.78 193 VAL B CA 1
ATOM 3198 C C . VAL B 1 193 ? -33.031 -38.125 -23.297 1 24.78 193 VAL B C 1
ATOM 3200 O O . VAL B 1 193 ? -32.938 -37.188 -24.109 1 24.78 193 VAL B O 1
#

Nearest PDB structures (foldseek):
  3u4e-assembly1_G  TM=4.799E-01  e=1.410E+00  Human immunodeficiency virus 1
  8vh3-assembly1_I  TM=3.637E-01  e=2.061E+00  Human immunodeficiency virus 1
  8esd-assembly1_S  TM=3.826E-01  e=1.489E+00  Homo sapiens
  6yra-assembly2_D  TM=2.148E-01  e=1.659E+00  Pseudomonas jessenii
  8p0w-assembly1_B  TM=2.185E-01  e=2.560E+00  Homo sapiens

Foldseek 3Di:
DALQLLLLLQLLLLQVLWWVHPCLCCCVPVVDDPVVVVCSNVVNDPDDPVSVVSSCVSDDPQLSVLSSVLSVVLVPDVVCVVPVNLVSLVVLLVVLLVQLPDDQKDWDKDADDDDPRTTDHQKIKIKIWGDDPDPVDIDIGIQIDHPDDCVNQDGDSVSVSCLSVPPVNSVVSSVVSVVVPPPPDPPPPPPPD/DALQLLLLLQLLLLQVLWWVHPCLCCCVPVVDDPVVVVCSNVVNDHDDPVSVVSSCVSDDPQLSVLSSVLSVVLVPDVVCVVPVNLVSLVVLLVVLLVQLPDDQKDWAKDADDDDPRTTDHQKIKIKIWGDDPDPVDIDIGIQIDHPDDCVNQDRDSVSVSCLSVPPVNSVVSSVVSVVVPPPPDPPPPPPPD

Radius of gyration: 23.4 Å; Cα contacts (8 Å, |Δi|>4): 522; chains: 2; bounding box: 56×73×56 Å

pLDDT: mean 81.53, std 18.75, range [24.19, 98.19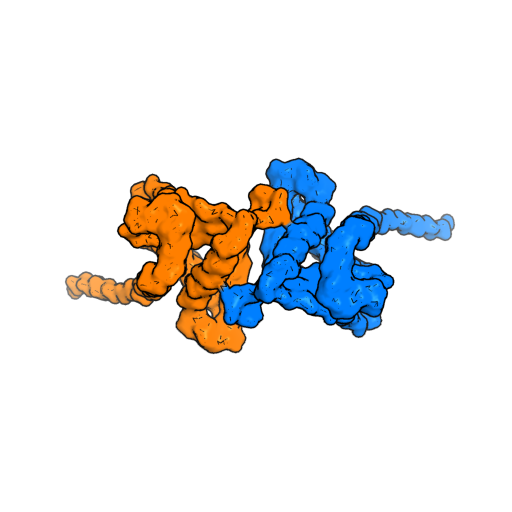]

Sequence (386 aa):
MKMHEAFVLIVVNAIRERYLSEKAFYTQELGISGQSWTRWKNGERGLKSENMQKISMLFTDYEWMLAHKIARNAEVLPEVASDPVAEYLRLKVQIANHWIRQENVRVEWKTAAVSKGKFKENVTILRIATNYGSWSYQDIIEIRIVGITHKQIGTKKQGLLEWIRDEKAQQKYLEYGKNVFIPENDSEEKFNVMKMHEAFVLIVVNAIRERYLSEKAFYTQELGISGQSWTRWKNGERGLKSENMQKISMLFTDYEWMLAHKIARNAEVLPEVASDPVAEYLRLKVQIANHWIRQENVRVEWKTAAVSKGKFKENVTILRIATNYGSWSYQDIIEIRIVGITHKQIGTKKQGLLEWIRDEKAQQKYLEYGKNVFIPENDSEEKFNV

Organism: NCBI:txid638301